Protein AF-0000000071087531 (afdb_homodimer)

Foldseek 3Di:
DPPPVPPVVPPLLPQLVVQFDPDPDDPPPDDPPPPPPPDPPDDPPPPFKDKDWDDLVCLVLVVVQVLVVCVSVVNNVPDPQDSVNCNCQAPNPHHFKIKMFMAGPPDDPVNGTFWMWIWGWDADPVFGIEIETEDTTGHSVCGPVCVRVVRVVVVVVVCVVVPHRYYDYDDDPSSVRVVVVCVSVPDDDCCVPVVDDDDDDDPVVVVVVVPDDDDADPVNDDDDDDDD/DPPPVPPVVPPLLPQLVVQFDPDPDDPPPDDPPVPPPPDPPDDPPPPFKDKDWDDLVCLVLVVVQVLVVCVSVVNNVPDPQDSVNCNCQAPNPHHFKIKMFMAGPPDDPVNGTFWMWIWGWDADPVFGIEIETEDTTGHSVCGPVCVRVVRVVVVVVVCVVVPHRYYDYDDDPSSVRVVVVCVSVPDDDCCVPVVDDDDDDDPVVVVVVVPDDDDADPVNDDDDDDDD

Structure (mmCIF, N/CA/C/O backbone):
data_AF-0000000071087531-model_v1
#
loop_
_entity.id
_entity.type
_entity.pdbx_description
1 polymer 'N-acetyltransferase domain-containing protein'
#
loop_
_atom_site.group_PDB
_atom_site.id
_atom_site.type_symbol
_atom_site.label_atom_id
_atom_site.label_alt_id
_atom_site.label_comp_id
_atom_site.label_asym_id
_atom_site.label_entity_id
_atom_site.label_seq_id
_atom_site.pdbx_PDB_ins_code
_atom_site.Cartn_x
_atom_site.Cartn_y
_atom_site.Cartn_z
_atom_site.occupancy
_atom_site.B_iso_or_equiv
_atom_site.auth_seq_id
_atom_site.auth_comp_id
_atom_site.auth_asym_id
_atom_site.auth_atom_id
_atom_site.pdbx_PDB_model_num
ATOM 1 N N . MET A 1 1 ? -26.609 -23.812 23.766 1 22.94 1 MET A N 1
ATOM 2 C CA . MET A 1 1 ? -26.406 -24.562 22.531 1 22.94 1 MET A CA 1
ATOM 3 C C . MET A 1 1 ? -25.266 -23.953 21.719 1 22.94 1 MET A C 1
ATOM 5 O O . MET A 1 1 ? -25.219 -24.094 20.5 1 22.94 1 MET A O 1
ATOM 9 N N . GLU A 1 2 ? -24.438 -23.047 22.297 1 25.33 2 GLU A N 1
ATOM 10 C CA . GLU A 1 2 ? -23.5 -21.984 21.953 1 25.33 2 GLU A CA 1
ATOM 11 C C . GLU A 1 2 ? -22.156 -22.531 21.531 1 25.33 2 GLU A C 1
ATOM 13 O O . GLU A 1 2 ? -21.234 -21.781 21.203 1 25.33 2 GLU A O 1
ATOM 18 N N . SER A 1 3 ? -21.938 -23.891 21.703 1 29.84 3 SER A N 1
ATOM 19 C CA . SER A 1 3 ? -20.688 -24.641 21.781 1 29.84 3 SER A CA 1
ATOM 20 C C . SER A 1 3 ? -20.141 -24.953 20.391 1 29.84 3 SER A C 1
ATOM 22 O O . SER A 1 3 ? -19.062 -25.516 20.25 1 29.84 3 SER A O 1
ATOM 24 N N . GLY A 1 4 ? -20.984 -24.906 19.375 1 26.73 4 GLY A N 1
ATOM 25 C CA . GLY A 1 4 ? -20.719 -25.516 18.094 1 26.73 4 GLY A CA 1
ATOM 26 C C . GLY A 1 4 ? -19.688 -24.75 17.266 1 26.73 4 GLY A C 1
ATOM 27 O O . GLY A 1 4 ? -19.391 -25.125 16.141 1 26.73 4 GLY A O 1
ATOM 28 N N . LYS A 1 5 ? -19.516 -23.438 17.578 1 31.25 5 LYS A N 1
ATOM 29 C CA . LYS A 1 5 ? -18.766 -22.609 16.641 1 31.25 5 LYS A CA 1
ATOM 30 C C . LYS A 1 5 ? -17.266 -22.906 16.734 1 31.25 5 LYS A C 1
ATOM 32 O O . LYS A 1 5 ? -16.469 -22.344 15.977 1 31.25 5 LYS A O 1
ATOM 37 N N . SER A 1 6 ? -16.828 -23.625 17.797 1 31.83 6 SER A N 1
ATOM 38 C CA . SER A 1 6 ? -15.414 -23.828 18.125 1 31.83 6 SER A CA 1
ATOM 39 C C . SER A 1 6 ? -14.789 -24.891 17.234 1 31.83 6 SER A C 1
ATOM 41 O O . SER A 1 6 ? -13.594 -24.828 16.938 1 31.83 6 SER A O 1
ATOM 43 N N . SER A 1 7 ? -15.547 -25.969 16.828 1 29.88 7 SER A N 1
ATOM 44 C CA . SER A 1 7 ? -14.992 -27.219 16.328 1 29.88 7 SER A CA 1
ATOM 45 C C . SER A 1 7 ? -14.523 -27.094 14.891 1 29.88 7 SER A C 1
ATOM 47 O O . SER A 1 7 ? -13.539 -27.719 14.492 1 29.88 7 SER A O 1
ATOM 49 N N . LYS A 1 8 ? -15.344 -26.438 14.078 1 30.42 8 LYS A N 1
ATOM 50 C CA . LYS A 1 8 ? -15.094 -26.453 12.641 1 30.42 8 LYS A CA 1
ATOM 51 C C . LYS A 1 8 ? -13.812 -25.703 12.297 1 30.42 8 LYS A C 1
ATOM 53 O O . LYS A 1 8 ? -13.375 -25.719 11.141 1 30.42 8 LYS A O 1
ATOM 58 N N . ILE A 1 9 ? -13.344 -24.922 13.242 1 29.36 9 ILE A N 1
ATOM 59 C CA . ILE A 1 9 ? -12.125 -24.141 13.039 1 29.36 9 ILE A CA 1
ATOM 60 C C . ILE A 1 9 ? -10.906 -25.062 13.094 1 29.36 9 ILE A C 1
ATOM 62 O O . ILE A 1 9 ? -9.875 -24.781 12.484 1 29.36 9 ILE A O 1
ATOM 66 N N . ALA A 1 10 ? -10.961 -26.25 13.766 1 30.39 10 ALA A N 1
ATOM 67 C CA . ALA A 1 10 ? -9.844 -27.156 14.023 1 30.39 10 ALA A CA 1
ATOM 68 C C . ALA A 1 10 ? -9.461 -27.922 12.766 1 30.39 10 ALA A C 1
ATOM 70 O O . ALA A 1 10 ? -8.281 -28.141 12.5 1 30.39 10 ALA A O 1
ATOM 71 N N . GLY A 1 11 ? -10.391 -28.5 12.039 1 28.67 11 GLY A N 1
ATOM 72 C CA . GLY A 1 11 ? -10.133 -29.406 10.938 1 28.67 11 GLY A CA 1
ATOM 73 C C . GLY A 1 11 ? -9.414 -28.75 9.773 1 28.67 11 GLY A C 1
ATOM 74 O O . GLY A 1 11 ? -8.562 -29.359 9.133 1 28.67 11 GLY A O 1
ATOM 75 N N . LEU A 1 12 ? -9.883 -27.578 9.359 1 28.62 12 LEU A N 1
ATOM 76 C CA . LEU A 1 12 ? -9.469 -26.922 8.117 1 28.62 12 LEU A CA 1
ATOM 77 C C . LEU A 1 12 ? -8.094 -26.297 8.273 1 28.62 12 LEU A C 1
ATOM 79 O O . LEU A 1 12 ? -7.449 -25.953 7.273 1 28.62 12 LEU A O 1
ATOM 83 N N . ILE A 1 13 ? -7.461 -26.219 9.406 1 31.25 13 ILE A N 1
ATOM 84 C CA . ILE A 1 13 ? -6.113 -25.781 9.742 1 31.25 13 ILE A CA 1
ATOM 85 C C . ILE A 1 13 ? -5.09 -26.75 9.148 1 31.25 13 ILE A C 1
ATOM 87 O O . ILE A 1 13 ? -4.043 -26.312 8.648 1 31.25 13 ILE A O 1
ATOM 91 N N . THR A 1 14 ? -5.406 -28.031 9 1 30.23 14 THR A N 1
ATOM 92 C CA . THR A 1 14 ? -4.453 -29.078 8.633 1 30.23 14 THR A CA 1
ATOM 93 C C . THR A 1 14 ? -4.004 -28.906 7.184 1 30.23 14 THR A C 1
ATOM 95 O O . THR A 1 14 ? -2.826 -29.109 6.867 1 30.23 14 THR A O 1
ATOM 98 N N . THR A 1 15 ? -4.895 -28.531 6.328 1 28.86 15 THR A N 1
ATOM 99 C CA . THR A 1 15 ? -4.594 -28.656 4.906 1 28.86 15 THR A CA 1
ATOM 100 C C . THR A 1 15 ? -3.646 -27.547 4.457 1 28.86 15 THR A C 1
ATOM 102 O O . THR A 1 15 ? -2.729 -27.781 3.67 1 28.86 15 THR A O 1
ATOM 105 N N . VAL A 1 16 ? -3.766 -26.344 4.973 1 30.08 16 VAL A N 1
ATOM 106 C CA . VAL A 1 16 ? -2.891 -25.281 4.492 1 30.08 16 VAL A CA 1
ATOM 107 C C . VAL A 1 16 ? -1.466 -25.516 4.984 1 30.08 16 VAL A C 1
ATOM 109 O O . VAL A 1 16 ? -0.502 -25.078 4.348 1 30.08 16 VAL A O 1
ATOM 112 N N . SER A 1 17 ? -1.263 -26.219 6.043 1 30.77 17 SER A N 1
ATOM 113 C CA . SER A 1 17 ? 0.044 -26.516 6.625 1 30.77 17 SER A CA 1
ATOM 114 C C . SER A 1 17 ? 0.898 -27.344 5.68 1 30.77 17 SER A C 1
ATOM 116 O O . SER A 1 17 ? 2.127 -27.328 5.762 1 30.77 17 SER A O 1
ATOM 118 N N . GLN A 1 18 ? 0.287 -28.266 4.98 1 31.66 18 GLN A N 1
ATOM 119 C CA . GLN A 1 18 ? 1.073 -29.25 4.25 1 31.66 18 GLN A CA 1
ATOM 120 C C . GLN A 1 18 ? 1.729 -28.641 3.02 1 31.66 18 GLN A C 1
ATOM 122 O O . GLN A 1 18 ? 2.49 -29.312 2.314 1 31.66 18 GLN A O 1
ATOM 127 N N . LEU A 1 19 ? 1.339 -27.5 2.74 1 29.11 19 LEU A N 1
ATOM 128 C CA . LEU A 1 19 ? 1.78 -26.906 1.482 1 29.11 19 LEU A CA 1
ATOM 129 C C . LEU A 1 19 ? 3.277 -26.625 1.515 1 29.11 19 LEU A C 1
ATOM 131 O O . LEU A 1 19 ? 3.934 -26.609 0.472 1 29.11 19 LEU A O 1
ATOM 135 N N . VAL A 1 20 ? 3.83 -26.156 2.752 1 28.97 20 VAL A N 1
ATOM 136 C CA . VAL A 1 20 ? 5.141 -25.516 2.686 1 28.97 20 VAL A CA 1
ATOM 137 C C . VAL A 1 20 ? 6.211 -26.578 2.406 1 28.97 20 VAL A C 1
ATOM 139 O O . VAL A 1 20 ? 6.969 -26.453 1.438 1 28.97 20 VAL A O 1
ATOM 142 N N . LEU A 1 21 ? 7.133 -26.75 3.486 1 30.36 21 LEU A N 1
ATOM 143 C CA . LEU A 1 21 ? 8.594 -26.75 3.572 1 30.36 21 LEU A CA 1
ATOM 144 C C . LEU A 1 21 ? 9.148 -28.156 3.391 1 30.36 21 LEU A C 1
ATOM 146 O O . LEU A 1 21 ? 9.656 -28.75 4.34 1 30.36 21 LEU A O 1
ATOM 150 N N . LYS A 1 22 ? 8.398 -28.906 2.713 1 31.02 22 LYS A N 1
ATOM 151 C CA . LYS A 1 22 ? 9.258 -30.062 2.947 1 31.02 22 LYS A CA 1
ATOM 152 C C . LYS A 1 22 ? 10.641 -29.859 2.334 1 31.02 22 LYS A C 1
ATOM 154 O O . LYS A 1 22 ? 11.531 -30.688 2.512 1 31.02 22 LYS A O 1
ATOM 159 N N . ASP A 1 23 ? 10.773 -29.078 1.22 1 28.27 23 ASP A N 1
ATOM 160 C CA . ASP A 1 23 ? 12.086 -29.219 0.595 1 28.27 23 ASP A CA 1
ATOM 161 C C . ASP A 1 23 ? 13.109 -28.297 1.242 1 28.27 23 ASP A C 1
ATOM 163 O O . ASP A 1 23 ? 13.008 -27.078 1.124 1 28.27 23 ASP A O 1
ATOM 167 N N . LYS A 1 24 ? 13.859 -28.672 2.178 1 33.09 24 LYS A N 1
ATOM 168 C CA . LYS A 1 24 ? 15.031 -28.125 2.85 1 33.09 24 LYS A CA 1
ATOM 169 C C . LYS A 1 24 ? 16.141 -27.781 1.847 1 33.09 24 LYS A C 1
ATOM 171 O O . LYS A 1 24 ? 17.328 -27.844 2.18 1 33.09 24 LYS A O 1
ATOM 176 N N . ARG A 1 25 ? 15.844 -27.734 0.595 1 33.47 25 ARG A N 1
ATOM 177 C CA . ARG A 1 25 ? 17.047 -27.516 -0.215 1 33.47 25 ARG A CA 1
ATOM 178 C C . ARG A 1 25 ? 17.531 -26.078 -0.112 1 33.47 25 ARG A C 1
ATOM 180 O O . ARG A 1 25 ? 16.719 -25.141 -0.17 1 33.47 25 ARG A O 1
ATOM 187 N N . ALA A 1 26 ? 18.625 -25.734 0.383 1 32.78 26 ALA A N 1
ATOM 188 C CA . ALA A 1 26 ? 19.438 -24.531 0.595 1 32.78 26 ALA A CA 1
ATOM 189 C C . ALA A 1 26 ? 19.469 -23.672 -0.658 1 32.78 26 ALA A C 1
ATOM 191 O O . ALA A 1 26 ? 19.812 -24.141 -1.744 1 32.78 26 ALA A O 1
ATOM 192 N N . ILE A 1 27 ? 18.547 -22.594 -0.755 1 35.38 27 ILE A N 1
ATOM 193 C CA . ILE A 1 27 ? 18.781 -21.562 -1.747 1 35.38 27 ILE A CA 1
ATOM 194 C C . ILE A 1 27 ? 20.25 -21.188 -1.77 1 35.38 27 ILE A C 1
ATOM 196 O O . ILE A 1 27 ? 20.812 -20.766 -0.753 1 35.38 27 ILE A O 1
ATOM 200 N N . ASP A 1 28 ? 21.016 -21.859 -2.508 1 32.97 28 ASP A N 1
ATOM 201 C CA . ASP A 1 28 ? 22.391 -21.406 -2.703 1 32.97 28 ASP A CA 1
ATOM 202 C C . ASP A 1 28 ? 22.438 -20.031 -3.34 1 32.97 28 ASP A C 1
ATOM 204 O O . ASP A 1 28 ? 22.016 -19.844 -4.484 1 32.97 28 ASP A O 1
ATOM 208 N N . LEU A 1 29 ? 22.312 -19 -2.627 1 37.06 29 LEU A N 1
ATOM 209 C CA . LEU A 1 29 ? 22.531 -17.625 -3.062 1 37.06 29 LEU A CA 1
ATOM 210 C C . LEU A 1 29 ? 23.844 -17.5 -3.836 1 37.06 29 LEU A C 1
ATOM 212 O O . LEU A 1 29 ? 24.891 -17.188 -3.254 1 37.06 29 LEU A O 1
ATOM 216 N N . GLY A 1 30 ? 24.219 -18.5 -4.645 1 33.12 30 GLY A N 1
ATOM 217 C CA . GLY A 1 30 ? 25.5 -18.5 -5.324 1 33.12 30 GLY A CA 1
ATOM 218 C C . GLY A 1 30 ? 25.688 -17.328 -6.258 1 33.12 30 GLY A C 1
ATOM 219 O O . GLY A 1 30 ? 24.766 -16.547 -6.484 1 33.12 30 GLY A O 1
ATOM 220 N N . LYS A 1 31 ? 26.875 -17.391 -7.184 1 35.78 31 LYS A N 1
ATOM 221 C CA . LYS A 1 31 ? 27.609 -16.5 -8.078 1 35.78 31 LYS A CA 1
ATOM 222 C C . LYS A 1 31 ? 26.719 -16.031 -9.227 1 35.78 31 LYS A C 1
ATOM 224 O O . LYS A 1 31 ? 25.766 -16.719 -9.602 1 35.78 31 LYS A O 1
ATOM 229 N N . ASP A 1 32 ? 26.938 -14.766 -9.758 1 36.22 32 ASP A N 1
ATOM 230 C CA . ASP A 1 32 ? 26.422 -13.875 -10.789 1 36.22 32 ASP A CA 1
ATOM 231 C C . ASP A 1 32 ? 26.203 -14.625 -12.102 1 36.22 32 ASP A C 1
ATOM 233 O O . ASP A 1 32 ? 27.156 -14.875 -12.852 1 36.22 32 ASP A O 1
ATOM 237 N N . GLN A 1 33 ? 25.688 -15.75 -12.219 1 33.88 33 GLN A N 1
ATOM 238 C CA . GLN A 1 33 ? 25.594 -16.062 -13.641 1 33.88 33 GLN A CA 1
ATOM 239 C C . GLN A 1 33 ? 24.547 -15.203 -14.328 1 33.88 33 GLN A C 1
ATOM 241 O O . GLN A 1 33 ? 23.391 -15.164 -13.898 1 33.88 33 GLN A O 1
ATOM 246 N N . GLY A 1 34 ? 24.891 -14.148 -15.062 1 33.06 34 GLY A N 1
ATOM 247 C CA . GLY A 1 34 ? 24.094 -13.32 -15.953 1 33.06 34 GLY A CA 1
ATOM 248 C C . GLY A 1 34 ? 23.109 -14.117 -16.797 1 33.06 34 GLY A C 1
ATOM 249 O O . GLY A 1 34 ? 23.5 -14.719 -17.797 1 33.06 34 GLY A O 1
ATOM 250 N N . ASP A 1 35 ? 22.266 -14.828 -16.234 1 31.53 35 ASP A N 1
ATOM 251 C CA . ASP A 1 35 ? 21.312 -15.453 -17.141 1 31.53 35 ASP A CA 1
ATOM 252 C C . ASP A 1 35 ? 20.594 -14.406 -18 1 31.53 35 ASP A C 1
ATOM 254 O O . ASP A 1 35 ? 19.922 -13.523 -17.469 1 31.53 35 ASP A O 1
ATOM 258 N N . LYS A 1 36 ? 21.047 -14.07 -19.172 1 31.95 36 LYS A N 1
ATOM 259 C CA . LYS A 1 36 ? 20.391 -13.312 -20.234 1 31.95 36 LYS A CA 1
ATOM 260 C C . LYS A 1 36 ? 18.922 -13.727 -20.391 1 31.95 36 LYS A C 1
ATOM 262 O O . LYS A 1 36 ? 18.609 -14.914 -20.406 1 31.95 36 LYS A O 1
ATOM 267 N N . ILE A 1 37 ? 18.062 -12.836 -20.078 1 35.12 37 ILE A N 1
ATOM 268 C CA . ILE A 1 37 ? 16.641 -12.93 -20.422 1 35.12 37 ILE A CA 1
ATOM 269 C C . ILE A 1 37 ? 16.484 -13.5 -21.828 1 35.12 37 ILE A C 1
ATOM 271 O O . ILE A 1 37 ? 16.938 -12.898 -22.812 1 35.12 37 ILE A O 1
ATOM 275 N N . GLU A 1 38 ? 16.656 -14.797 -22.047 1 36.66 38 GLU A N 1
ATOM 276 C CA . GLU A 1 38 ? 16.406 -15.406 -23.359 1 36.66 38 GLU A CA 1
ATOM 277 C C . GLU A 1 38 ? 15.094 -14.898 -23.953 1 36.66 38 GLU A C 1
ATOM 279 O O . GLU A 1 38 ? 14.117 -14.688 -23.234 1 36.66 38 GLU A O 1
ATOM 284 N N . ASN A 1 39 ? 15.219 -14.188 -25.047 1 37.03 39 ASN A N 1
ATOM 285 C CA . ASN A 1 39 ? 14.109 -13.852 -25.938 1 37.03 39 ASN A CA 1
ATOM 286 C C . ASN A 1 39 ? 13.125 -15.016 -26.062 1 37.03 39 ASN A C 1
ATOM 288 O O . ASN A 1 39 ? 13.539 -16.172 -26.219 1 37.03 39 ASN A O 1
ATOM 292 N N . CYS A 1 40 ? 11.938 -14.844 -25.469 1 44.47 40 CYS A N 1
ATOM 293 C CA . CYS A 1 40 ? 10.859 -15.82 -25.516 1 44.47 40 CYS A CA 1
ATOM 294 C C . CYS A 1 40 ? 10.789 -16.484 -26.891 1 44.47 40 CYS A C 1
ATOM 296 O O . CYS A 1 40 ? 9.93 -17.328 -27.141 1 44.47 40 CYS A O 1
ATOM 298 N N . SER A 1 41 ? 11.461 -15.859 -27.969 1 37.97 41 SER A N 1
ATOM 299 C CA . SER A 1 41 ? 11.305 -16.469 -29.297 1 37.97 41 SER A CA 1
ATOM 300 C C . SER A 1 41 ? 12.094 -17.766 -29.391 1 37.97 41 SER A C 1
ATOM 302 O O . SER A 1 41 ? 12.055 -18.438 -30.438 1 37.97 41 SER A O 1
ATOM 304 N N . MET A 1 42 ? 13.383 -17.859 -28.938 1 39.44 42 MET A N 1
ATOM 305 C CA . MET A 1 42 ? 14.312 -18.781 -29.578 1 39.44 42 MET A CA 1
ATOM 306 C C . MET A 1 42 ? 13.812 -20.219 -29.469 1 39.44 42 MET A C 1
ATOM 308 O O . MET A 1 42 ? 12.812 -20.484 -28.797 1 39.44 42 MET A O 1
ATOM 312 N N . SER A 1 43 ? 14.898 -21.391 -29.219 1 40.97 43 SER A N 1
ATOM 313 C CA . SER A 1 43 ? 14.852 -22.844 -29.359 1 40.97 43 SER A CA 1
ATOM 314 C C . SER A 1 43 ? 13.758 -23.438 -28.484 1 40.97 43 SER A C 1
ATOM 316 O O . SER A 1 43 ? 13.656 -23.109 -27.297 1 40.97 43 SER A O 1
ATOM 318 N N . LYS A 1 44 ? 12.617 -23.875 -29 1 44 44 LYS A N 1
ATOM 319 C CA . LYS A 1 44 ? 11.383 -24.516 -28.562 1 44 44 LYS A CA 1
ATOM 320 C C . LYS A 1 44 ? 11.664 -25.609 -27.531 1 44 44 LYS A C 1
ATOM 322 O O . LYS A 1 44 ? 11.523 -26.797 -27.812 1 44 44 LYS A O 1
ATOM 327 N N . THR A 1 45 ? 12.727 -25.844 -27 1 49.84 45 THR A N 1
ATOM 328 C CA . THR A 1 45 ? 12.461 -26.828 -25.969 1 49.84 45 THR A CA 1
ATOM 329 C C . THR A 1 45 ? 11.258 -26.422 -25.125 1 49.84 45 THR A C 1
ATOM 331 O O . THR A 1 45 ? 11.141 -25.25 -24.734 1 49.84 45 THR A O 1
ATOM 334 N N . MET A 1 46 ? 10.008 -27.047 -25.281 1 60.91 46 MET A N 1
ATOM 335 C CA . MET A 1 46 ? 8.617 -26.781 -24.922 1 60.91 46 MET A CA 1
ATOM 336 C C . MET A 1 46 ? 8.5 -26.453 -23.438 1 60.91 46 MET A C 1
ATOM 338 O O . MET A 1 46 ? 8.344 -27.359 -22.609 1 60.91 46 MET A O 1
ATOM 342 N N . THR A 1 47 ? 9.055 -25.359 -22.969 1 80.81 47 THR A N 1
ATOM 343 C CA . THR A 1 47 ? 8.875 -24.953 -21.578 1 80.81 47 THR A CA 1
ATOM 344 C C . THR A 1 47 ? 7.398 -25.016 -21.188 1 80.81 47 THR A C 1
ATOM 346 O O . THR A 1 47 ? 6.555 -24.406 -21.844 1 80.81 47 THR A O 1
ATOM 349 N N . ARG A 1 48 ? 7.195 -25.844 -20.297 1 85.75 48 ARG A N 1
ATOM 350 C CA . ARG A 1 48 ? 5.824 -26.094 -19.859 1 85.75 48 ARG A CA 1
ATOM 351 C C . ARG A 1 48 ? 5.25 -24.891 -19.125 1 85.75 48 ARG A C 1
ATOM 353 O O . ARG A 1 48 ? 4.141 -24.438 -19.422 1 85.75 48 ARG A O 1
ATOM 360 N N . TYR A 1 49 ? 5.988 -24.344 -18.219 1 91.19 49 TYR A N 1
ATOM 361 C CA . TYR A 1 49 ? 5.484 -23.266 -17.375 1 91.19 49 TYR A CA 1
ATOM 362 C C . TYR A 1 49 ? 6.066 -21.922 -17.797 1 91.19 49 TYR A C 1
ATOM 364 O O . TYR A 1 49 ? 7.273 -21.812 -18.047 1 91.19 49 TYR A O 1
ATOM 372 N N . VAL A 1 50 ? 5.191 -20.938 -17.891 1 92.44 50 VAL A N 1
ATOM 373 C CA . VAL A 1 50 ? 5.594 -19.594 -18.328 1 92.44 50 VAL A CA 1
ATOM 374 C C . VAL A 1 50 ? 5.066 -18.562 -17.328 1 92.44 50 VAL A C 1
ATOM 376 O O . VAL A 1 50 ? 3.895 -18.594 -16.953 1 92.44 50 VAL A O 1
ATOM 379 N N . ILE A 1 51 ? 5.945 -17.656 -16.906 1 94.62 51 ILE A N 1
ATOM 380 C CA . ILE A 1 51 ? 5.527 -16.469 -16.188 1 94.62 51 ILE A CA 1
ATOM 381 C C . ILE A 1 51 ? 5.496 -15.273 -17.125 1 94.62 51 ILE A C 1
ATOM 383 O O . ILE A 1 51 ? 6.48 -14.992 -17.812 1 94.62 51 ILE A O 1
ATOM 387 N N . ARG A 1 52 ? 4.41 -14.602 -17.172 1 96.12 52 ARG A N 1
ATOM 388 C CA . ARG A 1 52 ? 4.25 -13.445 -18.047 1 96.12 52 ARG A CA 1
ATOM 389 C C . ARG A 1 52 ? 3.363 -12.391 -17.391 1 96.12 52 ARG A C 1
ATOM 391 O O . ARG A 1 52 ? 2.738 -12.648 -16.359 1 96.12 52 ARG A O 1
ATOM 398 N N . ARG A 1 53 ? 3.387 -11.156 -18.031 1 97.38 53 ARG A N 1
ATOM 399 C CA . ARG A 1 53 ? 2.461 -10.125 -17.594 1 97.38 53 ARG A CA 1
ATOM 400 C C . ARG A 1 53 ? 1.013 -10.562 -17.766 1 97.38 53 ARG A C 1
ATOM 402 O O . ARG A 1 53 ? 0.669 -11.18 -18.781 1 97.38 53 ARG A O 1
ATOM 409 N N . GLY A 1 54 ? 0.205 -10.266 -16.797 1 97.44 54 GLY A N 1
ATOM 410 C CA . GLY A 1 54 ? -1.222 -10.508 -16.938 1 97.44 54 GLY A CA 1
ATOM 411 C C . GLY A 1 54 ? -1.852 -9.695 -18.047 1 97.44 54 GLY A C 1
ATOM 412 O O . GLY A 1 54 ? -1.398 -8.586 -18.359 1 97.44 54 GLY A O 1
ATOM 413 N N . GLN A 1 55 ? -2.854 -10.266 -18.625 1 96.69 55 GLN A N 1
ATOM 414 C CA . GLN A 1 55 ? -3.648 -9.602 -19.656 1 96.69 55 GLN A CA 1
ATOM 415 C C . GLN A 1 55 ? -5.129 -9.594 -19.281 1 96.69 55 GLN A C 1
ATOM 417 O O . GLN A 1 55 ? -5.559 -10.336 -18.406 1 96.69 55 GLN A O 1
ATOM 422 N N . ILE A 1 56 ? -5.82 -8.703 -20 1 97.88 56 ILE A N 1
ATOM 423 C CA . ILE A 1 56 ? -7.23 -8.508 -19.688 1 97.88 56 ILE A CA 1
ATOM 424 C C . ILE A 1 56 ? -7.98 -9.828 -19.812 1 97.88 56 ILE A C 1
ATOM 426 O O . ILE A 1 56 ? -8.906 -10.102 -19.047 1 97.88 56 ILE A O 1
ATOM 430 N N . ASP A 1 57 ? -7.602 -10.727 -20.672 1 96.81 57 ASP A N 1
ATOM 431 C CA . ASP A 1 57 ? -8.289 -11.992 -20.906 1 96.81 57 ASP A CA 1
ATOM 432 C C . ASP A 1 57 ? -8.008 -12.984 -19.797 1 96.81 57 ASP A C 1
ATOM 434 O O . ASP A 1 57 ? -8.695 -14 -19.672 1 96.81 57 ASP A O 1
ATOM 438 N N . ASP A 1 58 ? -7.016 -12.711 -18.984 1 97.44 58 ASP A N 1
ATOM 439 C CA . ASP A 1 58 ? -6.68 -13.594 -17.875 1 97.44 58 ASP A CA 1
ATOM 440 C C . ASP A 1 58 ? -7.594 -13.344 -16.672 1 97.44 58 ASP A C 1
ATOM 442 O O . ASP A 1 58 ? -7.609 -14.125 -15.719 1 97.44 58 ASP A O 1
ATOM 446 N N . CYS A 1 59 ? -8.383 -12.273 -16.703 1 97.81 59 CYS A N 1
ATOM 447 C CA . CYS A 1 59 ? -9.102 -11.812 -15.516 1 97.81 59 CYS A CA 1
ATOM 448 C C . CYS A 1 59 ? -10.086 -12.867 -15.023 1 97.81 59 CYS A C 1
ATOM 450 O O . CYS A 1 59 ? -10.289 -13.016 -13.82 1 97.81 59 CYS A O 1
ATOM 452 N N . SER A 1 60 ? -10.688 -13.586 -15.906 1 97.44 60 SER A N 1
ATOM 453 C CA . SER A 1 60 ? -11.617 -14.625 -15.484 1 97.44 60 SER A CA 1
ATOM 454 C C . SER A 1 60 ? -10.914 -15.695 -14.664 1 97.44 60 SER A C 1
ATOM 456 O O . SER A 1 60 ? -11.398 -16.078 -13.594 1 97.44 60 SER A O 1
ATOM 458 N N . GLN A 1 61 ? -9.812 -16.188 -15.125 1 97.44 61 GLN A N 1
ATOM 459 C CA . GLN A 1 61 ? -9.086 -17.234 -14.414 1 97.44 61 GLN A CA 1
ATOM 460 C C . GLN A 1 61 ? -8.453 -16.703 -13.133 1 97.44 61 GLN A C 1
ATOM 462 O O . GLN A 1 61 ? -8.398 -17.391 -12.117 1 97.44 61 GLN A O 1
ATOM 467 N N . ILE A 1 62 ? -7.941 -15.438 -13.172 1 97.25 62 ILE A N 1
ATOM 468 C CA . ILE A 1 62 ? -7.414 -14.812 -11.961 1 97.25 62 ILE A CA 1
ATOM 469 C C . ILE A 1 62 ? -8.508 -14.727 -10.906 1 97.25 62 ILE A C 1
ATOM 471 O O . ILE A 1 62 ? -8.266 -15.016 -9.727 1 97.25 62 ILE A O 1
ATOM 475 N N . SER A 1 63 ? -9.711 -14.359 -11.312 1 96.44 63 SER A N 1
ATOM 476 C CA . SER A 1 63 ? -10.836 -14.25 -10.391 1 96.44 63 SER A CA 1
ATOM 477 C C . SER A 1 63 ? -11.133 -15.594 -9.727 1 96.44 63 SER A C 1
ATOM 479 O O . SER A 1 63 ? -11.422 -15.641 -8.523 1 96.44 63 SER A O 1
ATOM 481 N N . VAL A 1 64 ? -11.07 -16.672 -10.445 1 94.75 64 VAL A N 1
ATOM 482 C CA . VAL A 1 64 ? -11.312 -18 -9.914 1 94.75 64 VAL A CA 1
ATOM 483 C C . VAL A 1 64 ? -10.258 -18.344 -8.859 1 94.75 64 VAL A C 1
ATOM 485 O O . VAL A 1 64 ? -10.586 -18.781 -7.758 1 94.75 64 VAL A O 1
ATOM 488 N N . LEU A 1 65 ? -9.023 -18.094 -9.188 1 95.06 65 LEU A N 1
ATOM 489 C CA . LEU A 1 65 ? -7.926 -18.375 -8.266 1 95.06 65 LEU A CA 1
ATOM 490 C C . LEU A 1 65 ? -8.031 -17.5 -7.02 1 95.06 65 LEU A C 1
ATOM 492 O O . LEU A 1 65 ? -7.715 -17.953 -5.914 1 95.06 65 LEU A O 1
ATOM 496 N N . MET A 1 66 ? -8.422 -16.266 -7.195 1 94.69 66 MET A N 1
ATOM 497 C CA . MET A 1 66 ? -8.594 -15.336 -6.082 1 94.69 66 MET A CA 1
ATOM 498 C C . MET A 1 66 ? -9.641 -15.844 -5.102 1 94.69 66 MET A C 1
ATOM 500 O O . MET A 1 66 ? -9.469 -15.75 -3.887 1 94.69 66 MET A O 1
ATOM 504 N N . ARG A 1 67 ? -10.711 -16.375 -5.598 1 92.5 67 ARG A N 1
ATOM 505 C CA . ARG A 1 67 ? -11.75 -16.953 -4.754 1 92.5 67 ARG A CA 1
ATOM 506 C C . ARG A 1 67 ? -11.25 -18.188 -4.027 1 92.5 67 ARG A C 1
ATOM 508 O O . ARG A 1 67 ? -11.602 -18.422 -2.869 1 92.5 67 ARG A O 1
ATOM 515 N N . GLU A 1 68 ? -10.461 -18.953 -4.699 1 90.94 68 GLU A N 1
ATOM 516 C CA . GLU A 1 68 ? -9.852 -20.109 -4.051 1 90.94 68 GLU A CA 1
ATOM 517 C C . GLU A 1 68 ? -8.945 -19.688 -2.904 1 90.94 68 GLU A C 1
ATOM 519 O O . GLU A 1 68 ? -8.93 -20.328 -1.848 1 90.94 68 GLU A O 1
ATOM 524 N N . LEU A 1 69 ? -8.172 -18.625 -3.174 1 89.38 69 LEU A N 1
ATOM 525 C CA . LEU A 1 69 ? -7.328 -18.078 -2.119 1 89.38 69 LEU A CA 1
ATOM 526 C C . LEU A 1 69 ? -8.164 -17.656 -0.915 1 89.38 69 LEU A C 1
ATOM 528 O O . LEU A 1 69 ? -7.832 -17.984 0.224 1 89.38 69 LEU A O 1
ATOM 532 N N . ALA A 1 70 ? -9.219 -16.953 -1.186 1 87 70 ALA A N 1
ATOM 533 C CA . ALA A 1 70 ? -10.102 -16.5 -0.118 1 87 70 ALA A CA 1
ATOM 534 C C . ALA A 1 70 ? -10.672 -17.672 0.665 1 87 70 ALA A C 1
ATOM 536 O O . ALA A 1 70 ? -10.758 -17.625 1.894 1 87 70 ALA A O 1
ATOM 537 N N . GLU A 1 71 ? -11.078 -18.656 -0.032 1 84.81 71 GLU A N 1
ATOM 538 C CA . GLU A 1 71 ? -11.633 -19.844 0.604 1 84.81 71 GLU A CA 1
ATOM 539 C C . GLU A 1 71 ? -10.594 -20.531 1.479 1 84.81 71 GLU A C 1
ATOM 541 O O . GLU A 1 71 ? -10.914 -21.016 2.566 1 84.81 71 GLU A O 1
ATOM 546 N N . SER A 1 72 ? -9.422 -20.531 0.972 1 80.69 72 SER A N 1
ATOM 547 C CA . SER A 1 72 ? -8.344 -21.172 1.721 1 80.69 72 SER A CA 1
ATOM 548 C C . SER A 1 72 ? -8.062 -20.422 3.023 1 80.69 72 SER A C 1
ATOM 550 O O . SER A 1 72 ? -7.559 -21.016 3.982 1 80.69 72 SER A O 1
ATOM 552 N N . GLU A 1 73 ? -8.359 -19.109 3.068 1 75.44 73 GLU A N 1
ATOM 5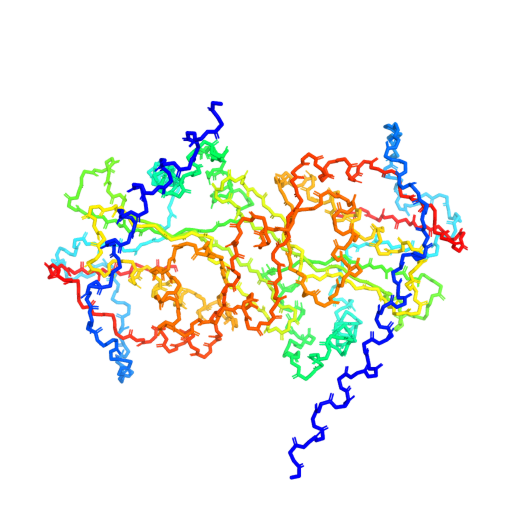53 C CA . GLU A 1 73 ? -8.125 -18.297 4.254 1 75.44 73 GLU A CA 1
ATOM 554 C C . GLU A 1 73 ? -9.414 -18.109 5.055 1 75.44 73 GLU A C 1
ATOM 556 O O . GLU A 1 73 ? -9.469 -17.281 5.965 1 75.44 73 GLU A O 1
ATOM 561 N N . ASP A 1 74 ? -10.414 -18.812 4.738 1 70.62 74 ASP A N 1
ATOM 562 C CA . ASP A 1 74 ? -11.727 -18.797 5.379 1 70.62 74 ASP A CA 1
ATOM 563 C C . ASP A 1 74 ? -12.43 -17.453 5.172 1 70.62 74 ASP A C 1
ATOM 565 O O . ASP A 1 74 ? -13.164 -16.984 6.043 1 70.62 74 ASP A O 1
ATOM 569 N N . TYR A 1 75 ? -12.008 -16.812 4.141 1 68.81 75 TYR A N 1
ATOM 570 C CA . TYR A 1 75 ? -12.602 -15.516 3.83 1 68.81 75 TYR A CA 1
ATOM 571 C C . TYR A 1 75 ? -13.414 -15.586 2.543 1 68.81 75 TYR A C 1
ATOM 573 O O . TYR A 1 75 ? -13.617 -14.562 1.88 1 68.81 75 TYR A O 1
ATOM 581 N N . GLY A 1 76 ? -13.828 -16.766 2.18 1 68 76 GLY A N 1
ATOM 582 C CA . GLY A 1 76 ? -14.469 -16.938 0.883 1 68 76 GLY A CA 1
ATOM 583 C C . GLY A 1 76 ? -15.609 -15.953 0.654 1 68 76 GLY A C 1
ATOM 584 O O . GLY A 1 76 ? -15.688 -15.328 -0.403 1 68 76 GLY A O 1
ATOM 585 N N . ASP A 1 77 ? -16.406 -15.719 1.578 1 71.19 77 ASP A N 1
ATOM 586 C CA . ASP A 1 77 ? -17.594 -14.883 1.444 1 71.19 77 ASP A CA 1
ATOM 587 C C . ASP A 1 77 ? -17.234 -13.398 1.541 1 71.19 77 ASP A C 1
ATOM 589 O O . ASP A 1 77 ? -18.094 -12.531 1.399 1 71.19 77 ASP A O 1
ATOM 593 N N . ARG A 1 78 ? -15.969 -13.172 1.486 1 78 78 ARG A N 1
ATOM 594 C CA . ARG A 1 78 ? -15.578 -11.797 1.747 1 78 78 ARG A CA 1
ATOM 595 C C . ARG A 1 78 ? -15.055 -11.125 0.481 1 78 78 ARG A C 1
ATOM 597 O O . ARG A 1 78 ? -14.82 -9.914 0.463 1 78 78 ARG A O 1
ATOM 604 N N . VAL A 1 79 ? -14.969 -11.898 -0.578 1 88.38 79 VAL A N 1
ATOM 605 C CA . VAL A 1 79 ? -14.453 -11.312 -1.81 1 88.38 79 VAL A CA 1
ATOM 606 C C . VAL A 1 79 ? -15.555 -10.523 -2.51 1 88.38 79 VAL A C 1
ATOM 608 O O . VAL A 1 79 ? -16.531 -11.109 -2.986 1 88.38 79 VAL A O 1
ATOM 611 N N . GLU A 1 80 ? -15.391 -9.297 -2.568 1 92.62 80 GLU A N 1
ATOM 612 C CA . GLU A 1 80 ? -16.375 -8.414 -3.191 1 92.62 80 GLU A CA 1
ATOM 613 C C . GLU A 1 80 ? -15.938 -8.023 -4.605 1 92.62 80 GLU A C 1
ATOM 615 O O . GLU A 1 80 ? -16.766 -7.594 -5.414 1 92.62 80 GLU A O 1
ATOM 620 N N . VAL A 1 81 ? -14.727 -8.203 -4.934 1 95.56 81 VAL A N 1
ATOM 621 C CA . VAL A 1 81 ? -14.172 -7.801 -6.223 1 95.56 81 VAL A CA 1
ATOM 622 C C . VAL A 1 81 ? -14.719 -8.711 -7.32 1 95.56 81 VAL A C 1
ATOM 624 O O . VAL A 1 81 ? -14.641 -9.938 -7.215 1 95.56 81 VAL A O 1
ATOM 627 N N . SER A 1 82 ? -15.305 -8.102 -8.367 1 96 82 SER A N 1
ATOM 628 C CA . SER A 1 82 ? -15.805 -8.844 -9.516 1 96 82 SER A CA 1
ATOM 629 C C . SER A 1 82 ? -14.758 -8.922 -10.625 1 96 82 SER A C 1
ATOM 631 O O . SER A 1 82 ? -13.75 -8.227 -10.578 1 96 82 SER A O 1
ATOM 633 N N . GLU A 1 83 ? -15.078 -9.828 -11.539 1 96.94 83 GLU A N 1
ATOM 634 C CA . GLU A 1 83 ? -14.242 -9.883 -12.734 1 96.94 83 GLU A CA 1
ATOM 635 C C . GLU A 1 83 ? -14.18 -8.531 -13.438 1 96.94 83 GLU A C 1
ATOM 637 O O . GLU A 1 83 ? -13.125 -8.125 -13.93 1 96.94 83 GLU A O 1
ATOM 642 N N . ASP A 1 84 ? -15.328 -7.84 -13.484 1 97.44 84 ASP A N 1
ATOM 643 C CA . ASP A 1 84 ? -15.383 -6.52 -14.109 1 97.44 84 ASP A CA 1
ATOM 644 C C . ASP A 1 84 ? -14.508 -5.52 -13.359 1 97.44 84 ASP A C 1
ATOM 646 O O . ASP A 1 84 ? -13.891 -4.641 -13.969 1 97.44 84 ASP A O 1
ATOM 650 N N . ASP A 1 85 ? -14.477 -5.605 -12.094 1 97.44 85 ASP A N 1
ATOM 651 C CA . ASP A 1 85 ? -13.594 -4.762 -11.305 1 97.44 85 ASP A CA 1
ATOM 652 C C . ASP A 1 85 ? -12.125 -5.023 -11.648 1 97.44 85 ASP A C 1
ATOM 654 O O . ASP A 1 85 ? -11.336 -4.086 -11.773 1 97.44 85 ASP A O 1
ATOM 658 N N . LEU A 1 86 ? -11.797 -6.32 -11.773 1 98.12 86 LEU A N 1
ATOM 659 C CA . LEU A 1 86 ? -10.43 -6.684 -12.141 1 98.12 86 LEU A CA 1
ATOM 660 C C . LEU A 1 86 ? -10.062 -6.09 -13.492 1 98.12 86 LEU A C 1
ATOM 662 O O . LEU A 1 86 ? -8.969 -5.535 -13.656 1 98.12 86 LEU A O 1
ATOM 666 N N . ARG A 1 87 ? -10.938 -6.199 -14.422 1 98.44 87 ARG A N 1
ATOM 667 C CA . ARG A 1 87 ? -10.711 -5.656 -15.758 1 98.44 87 ARG A CA 1
ATOM 668 C C . ARG A 1 87 ? -10.523 -4.145 -15.703 1 98.44 87 ARG A C 1
ATOM 670 O O . ARG A 1 87 ? -9.578 -3.611 -16.297 1 98.44 87 ARG A O 1
ATOM 677 N N . ARG A 1 88 ? -11.344 -3.488 -15.008 1 98 88 ARG A N 1
ATOM 678 C CA . ARG A 1 88 ? -11.32 -2.033 -14.898 1 98 88 ARG A CA 1
ATOM 679 C C . ARG A 1 88 ? -10.055 -1.561 -14.18 1 98 88 ARG A C 1
ATOM 681 O O . ARG A 1 88 ? -9.367 -0.66 -14.664 1 98 88 ARG A O 1
ATOM 688 N N . ASP A 1 89 ? -9.758 -2.209 -13.117 1 98.25 89 ASP A N 1
ATOM 689 C CA . ASP A 1 89 ? -8.742 -1.684 -12.211 1 98.25 89 ASP A CA 1
ATOM 690 C C . ASP A 1 89 ? -7.355 -2.213 -12.57 1 98.25 89 ASP A C 1
ATOM 692 O O . ASP A 1 89 ? -6.344 -1.694 -12.094 1 98.25 89 ASP A O 1
ATOM 696 N N . GLY A 1 90 ? -7.332 -3.213 -13.352 1 98.31 90 GLY A N 1
ATOM 697 C CA . GLY A 1 90 ? -6.051 -3.762 -13.766 1 98.31 90 GLY A CA 1
ATOM 698 C C . GLY A 1 90 ? -5.691 -3.416 -15.195 1 98.31 90 GLY A C 1
ATOM 699 O O . GLY A 1 90 ? -4.512 -3.367 -15.555 1 98.31 90 GLY A O 1
ATOM 700 N N . PHE A 1 91 ? -6.715 -3.117 -16.016 1 97.94 91 PHE A N 1
ATOM 701 C CA . PHE A 1 91 ? -6.422 -3.033 -17.453 1 97.94 91 PHE A CA 1
ATOM 702 C C . PHE A 1 91 ? -7.207 -1.897 -18.094 1 97.94 91 PHE A C 1
ATOM 704 O O . PHE A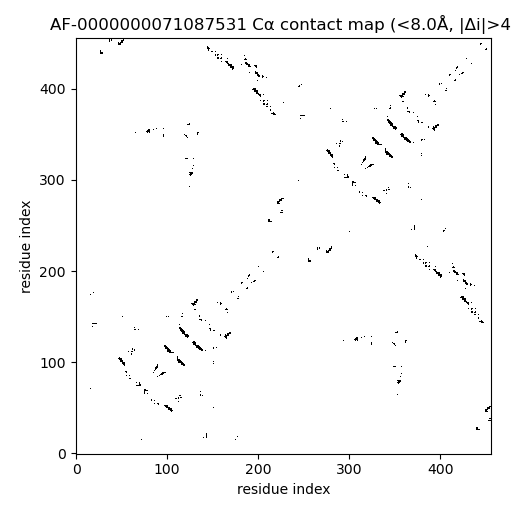 1 91 ? -7.176 -1.73 -19.312 1 97.94 91 PHE A O 1
ATOM 711 N N . GLY A 1 92 ? -7.926 -1.15 -17.328 1 97.06 92 GLY A N 1
ATOM 712 C CA . GLY A 1 92 ? -8.656 -0.005 -17.844 1 97.06 92 GLY A CA 1
ATOM 713 C C . GLY A 1 92 ? -7.801 1.24 -17.984 1 97.06 92 GLY A C 1
ATOM 714 O O . GLY A 1 92 ? -6.574 1.149 -18.062 1 97.06 92 GLY A O 1
ATOM 715 N N . ASP A 1 93 ? -8.391 2.418 -18.016 1 95.06 93 ASP A N 1
ATOM 716 C CA . ASP A 1 93 ? -7.73 3.688 -18.297 1 95.06 93 ASP A CA 1
ATOM 717 C C . ASP A 1 93 ? -6.859 4.129 -17.125 1 95.06 93 ASP A C 1
ATOM 719 O O . ASP A 1 93 ? -5.855 4.816 -17.312 1 95.06 93 ASP A O 1
ATOM 723 N N . ASN A 1 94 ? -7.281 3.816 -15.953 1 94.94 94 ASN A N 1
ATOM 724 C CA . ASN A 1 94 ? -6.566 4.191 -14.742 1 94.94 94 ASN A CA 1
ATOM 725 C C . ASN A 1 94 ? -6.309 2.982 -13.844 1 94.94 94 ASN A C 1
ATOM 727 O O . ASN A 1 94 ? -6.879 2.875 -12.758 1 94.94 94 ASN A O 1
ATOM 731 N N . PRO A 1 95 ? -5.469 2.09 -14.328 1 97.56 95 PRO A N 1
ATOM 732 C CA . PRO A 1 95 ? -5.219 0.886 -13.531 1 97.56 95 PRO A CA 1
ATOM 733 C C . PRO A 1 95 ? -4.566 1.192 -12.188 1 97.56 95 PRO A C 1
ATOM 735 O O . PRO A 1 95 ? -3.748 2.107 -12.086 1 97.56 95 PRO A O 1
ATOM 738 N N . VAL A 1 96 ? -4.906 0.395 -11.18 1 98.25 96 VAL A N 1
ATOM 739 C CA . VAL A 1 96 ? -4.379 0.645 -9.844 1 98.25 96 VAL A CA 1
ATOM 740 C C . VAL A 1 96 ? -3.592 -0.572 -9.359 1 98.25 96 VAL A C 1
ATOM 742 O O . VAL A 1 96 ? -3.062 -0.576 -8.25 1 98.25 96 VAL A O 1
ATOM 745 N N . PHE A 1 97 ? -3.58 -1.607 -10.172 1 98.31 97 PHE A N 1
ATOM 746 C CA . PHE A 1 97 ? -2.715 -2.75 -9.906 1 98.31 97 PHE A CA 1
ATOM 747 C C . PHE A 1 97 ? -2.193 -3.35 -11.203 1 98.31 97 PHE A C 1
ATOM 749 O O . PHE A 1 97 ? -2.676 -3.014 -12.289 1 98.31 97 PHE A O 1
ATOM 756 N N . GLU A 1 98 ? -1.165 -4.148 -11.047 1 98.19 98 GLU A N 1
ATOM 757 C CA . GLU A 1 98 ? -0.633 -5.004 -12.102 1 98.19 98 GLU A CA 1
ATOM 758 C C . GLU A 1 98 ? -0.592 -6.465 -11.664 1 98.19 98 GLU A C 1
ATOM 760 O O . GLU A 1 98 ? -0.726 -6.766 -10.477 1 98.19 98 GLU A O 1
ATOM 765 N N . SER A 1 99 ? -0.468 -7.316 -12.664 1 98.19 99 SER A N 1
ATOM 766 C CA . SER A 1 99 ? -0.388 -8.734 -12.336 1 98.19 99 SER A CA 1
ATOM 767 C C . SER A 1 99 ? 0.595 -9.461 -13.242 1 98.19 99 SER A C 1
ATOM 769 O O . SER A 1 99 ? 0.835 -9.031 -14.375 1 98.19 99 SER A O 1
ATOM 771 N N . ILE A 1 100 ? 1.231 -10.461 -12.703 1 97.94 100 ILE A N 1
ATOM 772 C CA . ILE A 1 100 ? 1.881 -11.508 -13.492 1 97.94 100 ILE A CA 1
ATOM 773 C C . ILE A 1 100 ? 1.176 -12.844 -13.258 1 97.94 100 ILE A C 1
ATOM 775 O O . ILE A 1 100 ? 0.569 -13.055 -12.203 1 97.94 100 ILE A O 1
ATOM 779 N N . VAL A 1 101 ? 1.239 -13.672 -14.266 1 97.69 101 VAL A N 1
ATOM 780 C CA . VAL A 1 101 ? 0.558 -14.961 -14.164 1 97.69 101 VAL A CA 1
ATOM 781 C C . VAL A 1 101 ? 1.529 -16.094 -14.508 1 97.69 101 VAL A C 1
ATOM 783 O O . VAL A 1 101 ? 2.5 -15.875 -15.242 1 97.69 101 VAL A O 1
ATOM 786 N N . LEU A 1 102 ? 1.309 -17.172 -13.875 1 96 102 LEU A N 1
ATOM 787 C CA . LEU A 1 102 ? 1.963 -18.438 -14.188 1 96 102 LEU A CA 1
ATOM 788 C C . LEU A 1 102 ? 1.062 -19.312 -15.047 1 96 102 LEU A C 1
ATOM 790 O O . LEU A 1 102 ? 0.004 -19.75 -14.594 1 96 102 LEU A O 1
ATOM 794 N N . GLU A 1 103 ? 1.548 -19.594 -16.219 1 94.69 103 GLU A N 1
ATOM 795 C CA . GLU A 1 103 ? 0.759 -20.328 -17.203 1 94.69 103 GLU A CA 1
ATOM 796 C C . GLU A 1 103 ? 1.349 -21.719 -17.453 1 94.69 103 GLU A C 1
ATOM 798 O O . GLU A 1 103 ? 2.566 -21.875 -17.578 1 94.69 103 GLU A O 1
ATOM 803 N N . ASP A 1 104 ? 0.497 -22.703 -17.422 1 93 104 ASP A N 1
ATOM 804 C CA . ASP A 1 104 ? 0.84 -24.031 -17.891 1 93 104 ASP A CA 1
ATOM 805 C C . ASP A 1 104 ? 0.458 -24.219 -19.359 1 93 104 ASP A C 1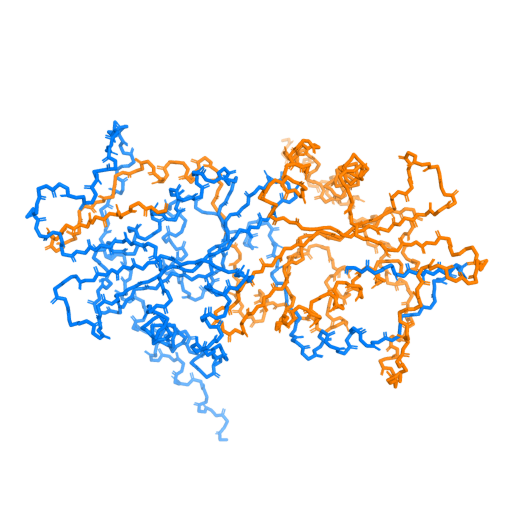
ATOM 807 O O . ASP A 1 104 ? -0.722 -24.359 -19.688 1 93 104 ASP A O 1
ATOM 811 N N . ARG A 1 105 ? 1.436 -24.328 -20.172 1 89.62 105 ARG A N 1
ATOM 812 C CA . ARG A 1 105 ? 1.196 -24.391 -21.609 1 89.62 105 ARG A CA 1
ATOM 813 C C . ARG A 1 105 ? 0.636 -25.75 -22.031 1 89.62 105 ARG A C 1
ATOM 815 O O . ARG A 1 105 ? 0.129 -25.906 -23.141 1 89.62 105 ARG A O 1
ATOM 822 N N . GLU A 1 106 ? 0.692 -26.672 -21.156 1 88.5 106 GLU A N 1
ATOM 823 C CA . GLU A 1 106 ? 0.184 -28 -21.469 1 88.5 106 GLU A CA 1
ATOM 824 C C . GLU A 1 106 ? -1.229 -28.188 -20.922 1 88.5 106 GLU A C 1
ATOM 826 O O . GLU A 1 106 ? -1.866 -29.219 -21.172 1 88.5 106 GLU A O 1
ATOM 831 N N . ALA A 1 107 ? -1.693 -27.219 -20.188 1 88.38 107 ALA A N 1
ATOM 832 C CA . ALA A 1 107 ? -3.049 -27.297 -19.641 1 88.38 107 ALA A CA 1
ATOM 833 C C . ALA A 1 107 ? -4.07 -26.766 -20.656 1 88.38 107 ALA A C 1
ATOM 835 O O . ALA A 1 107 ? -3.701 -26.156 -21.656 1 88.38 107 ALA A O 1
ATOM 836 N N . ASP A 1 108 ? -5.375 -27.109 -20.359 1 88.38 108 ASP A N 1
ATOM 837 C CA . ASP A 1 108 ? -6.461 -26.547 -21.156 1 88.38 108 ASP A CA 1
ATOM 838 C C . ASP A 1 108 ? -6.473 -25.016 -21.047 1 88.38 108 ASP A C 1
ATOM 840 O O . ASP A 1 108 ? -6.219 -24.453 -19.984 1 88.38 108 ASP A O 1
ATOM 844 N N . GLU A 1 109 ? -6.883 -24.422 -22.141 1 83.81 109 GLU A N 1
ATOM 845 C CA . GLU A 1 109 ? -6.848 -22.953 -22.219 1 83.81 109 GLU A CA 1
ATOM 846 C C . GLU A 1 109 ? -7.699 -22.328 -21.125 1 83.81 109 GLU A C 1
ATOM 848 O O . GLU A 1 109 ? -7.332 -21.281 -20.578 1 83.81 109 GLU A O 1
ATOM 853 N N . GLU A 1 110 ? -8.789 -23.016 -20.828 1 83.38 110 GLU A N 1
ATOM 854 C CA . GLU A 1 110 ? -9.734 -22.453 -19.859 1 83.38 110 GLU A CA 1
ATOM 855 C C . GLU A 1 110 ? -9.188 -22.562 -18.438 1 83.38 110 GLU A C 1
ATOM 857 O O . GLU A 1 110 ? -9.734 -21.938 -17.516 1 83.38 110 GLU A O 1
ATOM 862 N N . SER A 1 111 ? -8.078 -23.297 -18.281 1 84.88 111 SER A N 1
ATOM 863 C CA . SER A 1 111 ? -7.5 -23.5 -16.953 1 84.88 111 SER A CA 1
ATOM 864 C C . SER A 1 111 ? -5.977 -23.438 -17 1 84.88 111 SER A C 1
ATOM 866 O O . SER A 1 111 ? -5.297 -24.141 -16.266 1 84.88 111 SER A O 1
ATOM 868 N N . SER A 1 112 ? -5.531 -22.609 -17.812 1 91.25 112 SER A N 1
ATOM 869 C CA . SER A 1 112 ? -4.094 -22.609 -18.062 1 91.25 112 SER A CA 1
ATOM 870 C C . SER A 1 112 ? -3.348 -21.766 -17.031 1 91.25 112 SER A C 1
ATOM 872 O O . SER A 1 112 ? -2.141 -21.922 -16.844 1 91.25 112 SER A O 1
ATOM 874 N N . ILE A 1 113 ? -4.051 -20.844 -16.375 1 96.25 113 ILE A N 1
ATOM 875 C CA . ILE A 1 113 ? -3.385 -20.031 -15.383 1 96.25 113 ILE A CA 1
ATOM 876 C C . ILE A 1 113 ? -3.387 -20.75 -14.031 1 96.25 113 ILE A C 1
ATOM 878 O O . ILE A 1 113 ? -4.441 -20.922 -13.422 1 96.25 113 ILE A O 1
ATOM 882 N N . LEU A 1 114 ? -2.162 -21.062 -13.531 1 95 114 LEU A N 1
ATOM 883 C CA . LEU A 1 114 ? -1.995 -21.875 -12.328 1 95 114 LEU A CA 1
ATOM 884 C C . LEU A 1 114 ? -1.708 -20.984 -11.117 1 95 114 LEU A C 1
ATOM 886 O O . LEU A 1 114 ? -1.761 -21.453 -9.977 1 95 114 LEU A O 1
ATOM 890 N N . GLY A 1 115 ? -1.347 -19.812 -11.375 1 96.94 115 GLY A N 1
ATOM 891 C CA . GLY A 1 115 ? -0.972 -18.891 -10.305 1 96.94 115 GLY A CA 1
ATOM 892 C C . GLY A 1 115 ? -0.855 -17.453 -10.773 1 96.94 115 GLY A C 1
ATOM 893 O O . GLY A 1 115 ? -0.889 -17.188 -11.977 1 96.94 115 GLY A O 1
ATOM 894 N N . TYR A 1 116 ? -0.77 -16.609 -9.75 1 97.75 116 TYR A N 1
ATOM 895 C CA . TYR A 1 116 ? -0.65 -15.188 -10.07 1 97.75 116 TYR A CA 1
ATOM 896 C C . TYR A 1 116 ? -0.038 -14.414 -8.906 1 97.75 116 TYR A C 1
ATOM 898 O O . TYR A 1 116 ? 0.03 -14.922 -7.781 1 97.75 116 TYR A O 1
ATOM 906 N N . ALA A 1 117 ? 0.481 -13.305 -9.234 1 97.75 117 ALA A N 1
ATOM 907 C CA . ALA A 1 117 ? 0.828 -12.273 -8.258 1 97.75 117 ALA A CA 1
ATOM 908 C C . ALA A 1 117 ? 0.223 -10.93 -8.648 1 97.75 117 ALA A C 1
ATOM 910 O O . ALA A 1 117 ? 0.26 -10.539 -9.812 1 97.75 117 ALA A O 1
ATOM 911 N N . LEU A 1 118 ? -0.419 -10.312 -7.699 1 98.31 118 LEU A N 1
ATOM 912 C CA . LEU A 1 118 ? -0.961 -8.961 -7.844 1 98.31 118 LEU A CA 1
ATOM 913 C C . LEU A 1 118 ? -0.149 -7.961 -7.035 1 98.31 118 LEU A C 1
ATOM 915 O O . LEU A 1 118 ? 0.159 -8.203 -5.867 1 98.31 118 LEU A O 1
ATOM 919 N N . PHE A 1 119 ? 0.213 -6.832 -7.691 1 98.5 119 PHE A N 1
ATOM 920 C CA . PHE A 1 119 ? 1.049 -5.855 -7 1 98.5 119 PHE A CA 1
ATOM 921 C C . PHE A 1 119 ? 0.766 -4.445 -7.512 1 98.5 119 PHE A C 1
ATOM 923 O O . PHE A 1 119 ? 0.107 -4.27 -8.539 1 98.5 119 PHE A O 1
ATOM 930 N N . PHE A 1 120 ? 1.168 -3.457 -6.812 1 98.62 120 PHE A N 1
ATOM 931 C CA . PHE A 1 120 ? 1.073 -2.064 -7.234 1 98.62 120 PHE A CA 1
ATOM 932 C C . PHE A 1 120 ? 2.215 -1.243 -6.645 1 98.62 120 PHE A C 1
ATOM 934 O O . PHE A 1 120 ? 2.861 -1.669 -5.684 1 98.62 120 PHE A O 1
ATOM 941 N N . MET A 1 121 ? 2.484 -0.146 -7.258 1 98.19 121 MET A N 1
ATOM 942 C CA . MET A 1 121 ? 3.561 0.737 -6.816 1 98.19 121 MET A CA 1
ATOM 943 C C . MET A 1 121 ? 3.094 1.635 -5.676 1 98.19 121 MET A C 1
ATOM 945 O O . MET A 1 121 ? 1.929 2.033 -5.629 1 98.19 121 MET A O 1
ATOM 949 N N . GLY A 1 122 ? 3.973 1.894 -4.824 1 98 122 GLY A N 1
ATOM 950 C CA . GLY A 1 122 ? 3.74 2.812 -3.721 1 98 122 GLY A CA 1
ATOM 951 C C . GLY A 1 122 ? 4.984 3.582 -3.314 1 98 122 GLY A C 1
ATOM 952 O O . GLY A 1 122 ? 5.945 3.664 -4.078 1 98 122 GLY A O 1
ATOM 953 N N . PHE A 1 123 ? 4.902 4.145 -2.139 1 98 123 PHE A N 1
ATOM 954 C CA . PHE A 1 123 ? 5.973 5.027 -1.688 1 98 123 PHE A CA 1
ATOM 955 C C . PHE A 1 123 ? 6.129 4.961 -0.173 1 98 123 PHE A C 1
ATOM 957 O O . PHE A 1 123 ? 5.137 4.938 0.558 1 98 123 PHE A O 1
ATOM 964 N N . CYS A 1 124 ? 7.324 4.816 0.191 1 94.94 124 CYS A N 1
ATOM 965 C CA . CYS A 1 124 ? 7.723 4.969 1.586 1 94.94 124 CYS A CA 1
ATOM 966 C C . CYS A 1 124 ? 8.445 6.293 1.804 1 94.94 124 CYS A C 1
ATOM 968 O O . CYS A 1 124 ? 9.5 6.535 1.207 1 94.94 124 CYS A O 1
ATOM 970 N N . SER A 1 125 ? 7.91 7.082 2.68 1 93.69 125 SER A N 1
ATOM 971 C CA . SER A 1 125 ? 8.453 8.422 2.896 1 93.69 125 SER A CA 1
ATOM 972 C C . SER A 1 125 ? 9.867 8.352 3.473 1 93.69 125 SER A C 1
ATOM 974 O O . SER A 1 125 ? 10.602 9.344 3.443 1 93.69 125 SER A O 1
ATOM 976 N N . TRP A 1 126 ? 10.273 7.215 3.967 1 91.25 126 TRP A N 1
ATOM 977 C CA . TRP A 1 126 ? 11.609 7.066 4.547 1 91.25 126 TRP A CA 1
ATOM 978 C C . TRP A 1 126 ? 12.578 6.469 3.537 1 91.25 126 TRP A C 1
ATOM 980 O O . TRP A 1 126 ? 13.766 6.797 3.541 1 91.25 126 TRP A O 1
ATOM 990 N N . LYS A 1 127 ? 12.07 5.641 2.635 1 93.44 127 LYS A N 1
ATOM 991 C CA . LYS A 1 127 ? 12.977 4.848 1.806 1 93.44 127 LYS A CA 1
ATOM 992 C C . LYS A 1 127 ? 12.812 5.195 0.328 1 93.44 127 LYS A C 1
ATOM 994 O O . LYS A 1 127 ? 13.781 5.133 -0.439 1 93.44 127 LYS A O 1
ATOM 999 N N . GLY A 1 128 ? 11.57 5.508 -0.035 1 96.38 128 GLY A N 1
ATOM 1000 C CA . GLY A 1 128 ? 11.328 5.809 -1.438 1 96.38 128 GLY A CA 1
ATOM 1001 C C . GLY A 1 128 ? 10.328 4.871 -2.088 1 96.38 128 GLY A C 1
ATOM 1002 O O . GLY A 1 128 ? 9.391 4.41 -1.438 1 96.38 128 GLY A O 1
ATOM 1003 N N . ARG A 1 129 ? 10.531 4.625 -3.385 1 97.69 129 ARG A N 1
ATOM 1004 C CA . ARG A 1 129 ? 9.617 3.809 -4.172 1 97.69 129 ARG A CA 1
ATOM 1005 C C . ARG A 1 129 ? 9.492 2.404 -3.586 1 97.69 129 ARG A C 1
ATOM 1007 O O . ARG A 1 129 ? 10.492 1.799 -3.199 1 97.69 129 ARG A O 1
ATOM 1014 N N . LEU A 1 130 ? 8.281 1.985 -3.584 1 97.12 130 LEU A N 1
ATOM 1015 C CA . LEU A 1 130 ? 8.039 0.641 -3.076 1 97.12 130 LEU A CA 1
ATOM 1016 C C . LEU A 1 130 ? 7.121 -0.136 -4.016 1 97.12 130 LEU A C 1
ATOM 1018 O O . LEU A 1 130 ? 6.32 0.458 -4.738 1 97.12 130 LEU A O 1
ATOM 1022 N N . LEU A 1 131 ? 7.352 -1.444 -4.055 1 98.44 131 LEU A N 1
ATOM 1023 C CA . LEU A 1 131 ? 6.379 -2.357 -4.648 1 98.44 131 LEU A CA 1
ATOM 1024 C C . LEU A 1 131 ? 5.566 -3.062 -3.566 1 98.44 131 LEU A C 1
ATOM 1026 O O . LEU A 1 131 ? 6.133 -3.672 -2.656 1 98.44 131 LEU A O 1
ATOM 1030 N N . TYR A 1 132 ? 4.289 -2.869 -3.631 1 98.62 132 TYR A N 1
ATOM 1031 C CA . TYR A 1 132 ? 3.412 -3.547 -2.68 1 98.62 132 TYR A CA 1
ATOM 1032 C C . TYR A 1 132 ? 2.848 -4.828 -3.277 1 98.62 132 TYR A C 1
ATOM 1034 O O . TYR A 1 132 ? 2.127 -4.793 -4.277 1 98.62 132 TYR A O 1
ATOM 1042 N N . LEU A 1 133 ? 3.178 -5.93 -2.672 1 98.25 133 LEU A N 1
ATOM 1043 C CA . LEU A 1 133 ? 2.682 -7.23 -3.107 1 98.25 133 LEU A CA 1
ATOM 1044 C C . LEU A 1 133 ? 1.363 -7.566 -2.418 1 98.25 133 LEU A C 1
ATOM 1046 O O . LEU A 1 133 ? 1.345 -7.895 -1.229 1 98.25 133 LEU A O 1
ATOM 1050 N N . GLU A 1 134 ? 0.302 -7.543 -3.135 1 97.5 134 GLU A N 1
ATOM 1051 C CA . GLU A 1 134 ? -1.041 -7.75 -2.602 1 97.5 134 GLU A CA 1
ATOM 1052 C C . GLU A 1 134 ? -1.353 -9.234 -2.455 1 97.5 134 GLU A C 1
ATOM 1054 O O . GLU A 1 134 ? -1.897 -9.664 -1.436 1 97.5 134 GLU A O 1
ATOM 1059 N N . ASP A 1 135 ? -1.015 -9.961 -3.535 1 95.56 135 ASP A N 1
ATOM 1060 C CA . ASP A 1 135 ? -1.329 -11.383 -3.531 1 95.56 135 ASP A CA 1
ATOM 1061 C C . ASP A 1 135 ? -0.261 -12.188 -4.273 1 95.56 135 ASP A C 1
ATOM 1063 O O . ASP A 1 135 ? 0.305 -11.711 -5.258 1 95.56 135 ASP A O 1
ATOM 1067 N N . VAL A 1 136 ? -0.064 -13.336 -3.744 1 95 136 VAL A N 1
ATOM 1068 C CA . VAL A 1 136 ? 0.606 -14.414 -4.461 1 95 136 VAL A CA 1
ATOM 1069 C C . VAL A 1 136 ? -0.122 -15.734 -4.215 1 95 136 VAL A C 1
ATOM 1071 O O . VAL A 1 136 ? -0.365 -16.109 -3.062 1 95 136 VAL A O 1
ATOM 1074 N N . TYR A 1 137 ? -0.498 -16.359 -5.34 1 95.12 137 TYR A N 1
ATOM 1075 C CA . TYR A 1 137 ? -1.264 -17.594 -5.191 1 95.12 137 TYR A CA 1
ATOM 1076 C C . TYR A 1 137 ? -0.869 -18.609 -6.254 1 95.12 137 TYR A C 1
ATOM 1078 O O . TYR A 1 137 ? -0.668 -18.25 -7.418 1 95.12 137 TYR A O 1
ATOM 1086 N N . ILE A 1 138 ? -0.686 -19.781 -5.805 1 93.56 138 ILE A N 1
ATOM 1087 C CA . ILE A 1 138 ? -0.49 -20.953 -6.656 1 93.56 138 ILE A CA 1
ATOM 1088 C C . ILE A 1 138 ? -1.605 -21.969 -6.41 1 93.56 138 ILE A C 1
ATOM 1090 O O . ILE A 1 138 ? -1.929 -22.281 -5.262 1 93.56 138 ILE A O 1
ATOM 1094 N N . ASP A 1 139 ? -2.137 -22.422 -7.523 1 93.19 139 ASP A N 1
ATOM 1095 C CA . ASP A 1 139 ? -3.111 -23.5 -7.406 1 93.19 139 ASP A CA 1
ATOM 1096 C C . ASP A 1 139 ? -2.607 -24.594 -6.473 1 93.19 139 ASP A C 1
ATOM 1098 O O . ASP A 1 139 ? -1.437 -24.984 -6.535 1 93.19 139 ASP A O 1
ATOM 1102 N N . SER A 1 140 ? -3.496 -25.125 -5.668 1 88.88 140 SER A N 1
ATOM 1103 C CA . SER A 1 140 ? -3.133 -26.062 -4.602 1 88.88 140 SER A CA 1
ATOM 1104 C C . SER A 1 140 ? -2.492 -27.312 -5.164 1 88.88 140 SER A C 1
ATOM 1106 O O . SER A 1 140 ? -1.604 -27.906 -4.539 1 88.88 140 SER A O 1
ATOM 1108 N N . GLU A 1 141 ? -2.867 -27.766 -6.316 1 87.12 141 GLU A N 1
ATOM 1109 C CA . GLU A 1 141 ? -2.365 -29 -6.922 1 87.12 141 GLU A CA 1
ATOM 1110 C C . GLU A 1 141 ? -0.916 -28.844 -7.375 1 87.12 141 GLU A C 1
ATOM 1112 O O . GLU A 1 141 ? -0.23 -29.828 -7.637 1 87.12 141 GLU A O 1
ATOM 1117 N N . TYR A 1 142 ? -0.436 -27.625 -7.391 1 87.81 142 TYR A N 1
ATOM 1118 C CA . TYR A 1 142 ? 0.884 -27.375 -7.961 1 87.81 142 TYR A CA 1
ATOM 1119 C C . TYR A 1 142 ? 1.828 -26.797 -6.918 1 87.81 142 TYR A C 1
ATOM 1121 O O . TYR A 1 142 ? 2.916 -26.328 -7.25 1 87.81 142 TYR A O 1
ATOM 1129 N N . ARG A 1 143 ? 1.44 -26.812 -5.703 1 85.81 143 ARG A N 1
ATOM 1130 C CA . ARG A 1 143 ? 2.262 -26.266 -4.621 1 85.81 143 ARG A CA 1
ATOM 1131 C C . ARG A 1 143 ? 3.395 -27.234 -4.266 1 85.81 143 ARG A C 1
ATOM 1133 O O . ARG A 1 143 ? 3.357 -28.406 -4.629 1 85.81 143 ARG A O 1
ATOM 1140 N N . GLY A 1 144 ? 4.445 -26.656 -3.758 1 83 144 GLY A N 1
ATOM 1141 C CA . GLY A 1 144 ? 5.586 -27.453 -3.365 1 83 144 GLY A CA 1
ATOM 1142 C C . GLY A 1 144 ? 6.504 -27.797 -4.523 1 83 144 GLY A C 1
ATOM 1143 O O . GLY A 1 144 ? 7.348 -28.688 -4.414 1 83 144 GLY A O 1
ATOM 1144 N N . THR A 1 145 ? 6.34 -27.141 -5.629 1 83.12 145 THR A N 1
ATOM 1145 C CA . THR A 1 145 ? 7.117 -27.469 -6.82 1 83.12 145 THR A CA 1
ATOM 1146 C C . THR A 1 145 ? 8.156 -26.391 -7.102 1 83.12 145 THR A C 1
ATOM 1148 O O . THR A 1 145 ? 8.984 -26.531 -8 1 83.12 145 THR A O 1
ATOM 1151 N N . GLY A 1 146 ? 8.031 -25.281 -6.352 1 86.81 146 GLY A N 1
ATOM 1152 C CA . GLY A 1 146 ? 8.953 -24.188 -6.594 1 86.81 146 GLY A CA 1
ATOM 1153 C C . GLY A 1 146 ? 8.336 -23.062 -7.426 1 86.81 146 GLY A C 1
ATOM 1154 O O . GLY A 1 146 ? 8.945 -22.016 -7.605 1 86.81 146 GLY A O 1
ATOM 1155 N N . LEU A 1 147 ? 7.164 -23.297 -7.863 1 89.44 147 LEU A N 1
ATOM 1156 C CA . LEU A 1 147 ? 6.5 -22.328 -8.734 1 89.44 147 LEU A CA 1
ATOM 1157 C C . LEU A 1 147 ? 6.203 -21.047 -7.977 1 89.44 147 LEU A C 1
ATOM 1159 O O . LEU A 1 147 ? 6.281 -19.953 -8.555 1 89.44 147 LEU A O 1
ATOM 1163 N N . GLY A 1 148 ? 5.926 -21.141 -6.734 1 90.25 148 GLY A N 1
ATOM 1164 C CA . GLY A 1 148 ? 5.688 -19.953 -5.91 1 90.25 148 GLY A CA 1
ATOM 1165 C C . GLY A 1 148 ? 6.914 -19.078 -5.758 1 90.25 148 GLY A C 1
ATOM 1166 O O . GLY A 1 148 ? 6.828 -17.859 -5.855 1 90.25 148 GLY A O 1
ATOM 1167 N N . ILE A 1 149 ? 7.969 -19.703 -5.574 1 90 149 ILE A N 1
ATOM 1168 C CA . ILE A 1 149 ? 9.227 -18.984 -5.43 1 90 149 ILE A CA 1
ATOM 1169 C C . ILE A 1 149 ? 9.586 -18.281 -6.746 1 90 149 ILE A C 1
ATOM 1171 O O . ILE A 1 149 ? 10.125 -17.172 -6.742 1 90 149 ILE A O 1
ATOM 1175 N N . ALA A 1 150 ? 9.289 -18.969 -7.816 1 90.62 150 ALA A N 1
ATOM 1176 C CA . ALA A 1 150 ? 9.547 -18.375 -9.125 1 90.62 150 ALA A CA 1
ATOM 1177 C C . ALA A 1 150 ? 8.734 -17.094 -9.32 1 90.62 150 ALA A C 1
ATOM 1179 O O . ALA A 1 150 ? 9.234 -16.125 -9.891 1 90.62 150 ALA A O 1
ATOM 1180 N N . LEU A 1 151 ? 7.52 -17.062 -8.891 1 93.5 151 LEU A N 1
ATOM 1181 C CA . LEU A 1 151 ? 6.691 -15.867 -8.961 1 93.5 151 LEU A CA 1
ATOM 1182 C C . LEU A 1 151 ? 7.285 -14.75 -8.117 1 93.5 151 LEU A C 1
ATOM 1184 O O . LEU A 1 151 ? 7.398 -13.609 -8.578 1 93.5 151 LEU A O 1
ATOM 1188 N N . LEU A 1 152 ? 7.707 -15.094 -6.926 1 94.81 152 LEU A N 1
ATOM 1189 C CA . LEU A 1 152 ? 8.297 -14.109 -6.023 1 94.81 152 LEU A CA 1
ATOM 1190 C C . LEU A 1 152 ? 9.602 -13.57 -6.586 1 94.81 152 LEU A C 1
ATOM 1192 O O . LEU A 1 152 ? 9.898 -12.375 -6.453 1 94.81 152 LEU A O 1
ATOM 1196 N N . HIS A 1 153 ? 10.312 -14.469 -7.148 1 93.81 153 HIS A N 1
ATOM 1197 C CA . HIS A 1 153 ? 11.562 -14.078 -7.797 1 93.81 153 HIS A CA 1
ATOM 1198 C C . HIS A 1 153 ? 11.312 -13.062 -8.906 1 93.81 153 HIS A C 1
ATOM 1200 O O . HIS A 1 153 ? 12.039 -12.07 -9.016 1 93.81 153 HIS A O 1
ATOM 1206 N N . THR A 1 154 ? 10.336 -13.297 -9.648 1 95.12 154 THR A N 1
ATOM 1207 C CA . THR A 1 154 ? 9.977 -12.383 -10.727 1 95.12 154 THR A CA 1
ATOM 1208 C C . THR A 1 154 ? 9.539 -11.031 -10.18 1 95.12 154 THR A C 1
ATOM 1210 O O . THR A 1 154 ? 9.891 -9.984 -10.727 1 95.12 154 THR A O 1
ATOM 1213 N N . ILE A 1 155 ? 8.828 -11.016 -9.094 1 97.19 155 ILE A N 1
ATOM 1214 C CA . ILE A 1 155 ? 8.406 -9.789 -8.43 1 97.19 155 ILE A CA 1
ATOM 1215 C C . ILE A 1 155 ? 9.641 -9.008 -7.965 1 97.19 155 ILE A C 1
ATOM 1217 O O . ILE A 1 155 ? 9.695 -7.785 -8.109 1 97.19 155 ILE A O 1
ATOM 1221 N N . ALA A 1 156 ? 10.578 -9.695 -7.418 1 96.25 156 ALA A N 1
ATOM 1222 C CA . ALA A 1 156 ? 11.812 -9.055 -6.98 1 96.25 156 ALA A CA 1
ATOM 1223 C C . ALA A 1 156 ? 12.531 -8.391 -8.156 1 96.25 156 ALA A C 1
ATOM 1225 O O . ALA A 1 156 ? 13.023 -7.266 -8.031 1 96.25 156 ALA A O 1
ATOM 1226 N N . LYS A 1 157 ? 12.539 -9.055 -9.258 1 95.75 157 LYS A N 1
ATOM 1227 C CA . LYS A 1 157 ? 13.172 -8.508 -10.445 1 95.75 157 LYS A CA 1
ATOM 1228 C C . LYS A 1 157 ? 12.445 -7.25 -10.922 1 95.75 157 LYS A C 1
ATOM 1230 O O . LYS A 1 157 ? 13.086 -6.254 -11.281 1 95.75 157 LYS A O 1
ATOM 1235 N N . ILE A 1 158 ? 11.164 -7.289 -10.945 1 96.94 158 ILE A N 1
ATOM 1236 C CA . ILE A 1 158 ? 10.359 -6.137 -11.328 1 96.94 158 ILE A CA 1
ATOM 1237 C C . ILE A 1 158 ? 10.648 -4.969 -10.391 1 96.94 158 ILE A C 1
ATOM 1239 O O . ILE A 1 158 ? 10.836 -3.834 -10.836 1 96.94 158 ILE A O 1
ATOM 1243 N N . SER A 1 159 ? 10.656 -5.281 -9.125 1 97.38 159 SER A N 1
ATOM 1244 C CA . SER A 1 159 ? 10.922 -4.258 -8.117 1 97.38 159 SER A CA 1
ATOM 1245 C C . SER A 1 159 ? 12.266 -3.588 -8.359 1 97.38 159 SER A C 1
ATOM 1247 O O . SER A 1 159 ? 12.375 -2.361 -8.297 1 97.38 159 SER A O 1
ATOM 1249 N N . GLU A 1 160 ? 13.25 -4.34 -8.625 1 95.25 160 GLU A N 1
ATOM 1250 C CA . GLU A 1 160 ? 14.586 -3.82 -8.875 1 95.25 160 GLU A CA 1
ATOM 1251 C C . GLU A 1 160 ? 14.617 -2.965 -10.141 1 95.25 160 GLU A C 1
ATOM 1253 O O . GLU A 1 160 ? 15.18 -1.868 -10.133 1 95.25 160 GLU A O 1
ATOM 1258 N N . GLU A 1 161 ? 14.086 -3.49 -11.148 1 95.12 161 GLU A N 1
ATOM 1259 C CA . GLU A 1 161 ? 14.07 -2.793 -12.438 1 95.12 161 GLU A CA 1
ATOM 1260 C C . GLU A 1 161 ? 13.383 -1.436 -12.32 1 95.12 161 GLU A C 1
ATOM 1262 O O . GLU A 1 161 ? 13.75 -0.488 -13.016 1 95.12 161 GLU A O 1
ATOM 1267 N N . ARG A 1 162 ? 12.453 -1.34 -11.406 1 96.19 162 ARG A N 1
ATOM 1268 C CA . ARG A 1 162 ? 11.664 -0.116 -11.281 1 96.19 162 ARG A CA 1
ATOM 1269 C C . ARG A 1 162 ? 12.258 0.808 -10.219 1 96.19 162 ARG A C 1
ATOM 1271 O O . ARG A 1 162 ? 11.648 1.822 -9.867 1 96.19 162 ARG A O 1
ATOM 1278 N N . GLY A 1 163 ? 13.367 0.402 -9.656 1 95.69 163 GLY A N 1
ATOM 1279 C CA . GLY A 1 163 ? 14.078 1.259 -8.719 1 95.69 163 GLY A CA 1
ATOM 1280 C C . GLY A 1 163 ? 13.453 1.292 -7.344 1 95.69 163 GLY A C 1
ATOM 1281 O O . GLY A 1 163 ? 13.602 2.271 -6.609 1 95.69 163 GLY A O 1
ATOM 1282 N N . CYS A 1 164 ? 12.703 0.266 -7.012 1 97.56 164 CYS A N 1
ATOM 1283 C CA . CYS A 1 164 ? 12.094 0.204 -5.688 1 97.56 164 CYS A CA 1
ATOM 1284 C C . CYS A 1 164 ? 13.141 -0.029 -4.609 1 97.56 164 CYS A C 1
ATOM 1286 O O . CYS A 1 164 ? 14.133 -0.729 -4.844 1 97.56 164 CYS A O 1
ATOM 1288 N N . LYS A 1 165 ? 12.844 0.574 -3.461 1 97.12 165 LYS A N 1
ATOM 1289 C CA . LYS A 1 165 ? 13.766 0.46 -2.334 1 97.12 165 LYS A CA 1
ATOM 1290 C C . LYS A 1 165 ? 13.336 -0.649 -1.38 1 97.12 165 LYS A C 1
ATOM 1292 O O . LYS A 1 165 ? 14.086 -1.033 -0.484 1 97.12 165 LYS A O 1
ATOM 1297 N N . ALA A 1 166 ? 12.156 -1.157 -1.612 1 97.19 166 ALA A N 1
ATOM 1298 C CA . ALA A 1 166 ? 11.633 -2.264 -0.816 1 97.19 166 ALA A CA 1
ATOM 1299 C C . ALA A 1 166 ? 10.422 -2.9 -1.489 1 97.19 166 ALA A C 1
ATOM 1301 O O . ALA A 1 166 ? 9.812 -2.303 -2.383 1 97.19 166 ALA A O 1
ATOM 1302 N N . ILE A 1 167 ? 10.125 -4.098 -1.093 1 98.25 167 ILE A N 1
ATOM 1303 C CA . ILE A 1 167 ? 8.836 -4.742 -1.309 1 98.25 167 ILE A CA 1
ATOM 1304 C C . ILE A 1 167 ? 8.109 -4.898 0.023 1 98.25 167 ILE A C 1
ATOM 1306 O O . ILE A 1 167 ? 8.711 -5.285 1.027 1 98.25 167 ILE A O 1
ATOM 1310 N N . GLN A 1 168 ? 6.871 -4.531 0.031 1 98.12 168 GLN A N 1
ATOM 1311 C CA . GLN A 1 168 ? 6.059 -4.711 1.228 1 98.12 168 GLN A CA 1
ATOM 1312 C C . GLN A 1 168 ? 4.816 -5.547 0.928 1 98.12 168 GLN A C 1
ATOM 1314 O O . GLN A 1 168 ? 4.414 -5.676 -0.23 1 98.12 168 GLN A O 1
ATOM 1319 N N . GLY A 1 169 ? 4.227 -6.121 1.894 1 97 169 GLY A N 1
ATOM 1320 C CA . GLY A 1 169 ? 2.98 -6.875 1.847 1 97 169 GLY A CA 1
ATOM 1321 C C . GLY A 1 169 ? 2.49 -7.301 3.217 1 97 169 GLY A C 1
ATOM 1322 O O . GLY A 1 169 ? 3.133 -7.016 4.23 1 97 169 GLY A O 1
ATOM 1323 N N . THR A 1 170 ? 1.372 -7.969 3.209 1 96.25 170 THR A N 1
ATOM 1324 C CA . THR A 1 170 ? 0.792 -8.414 4.473 1 96.25 170 THR A CA 1
ATOM 1325 C C . THR A 1 170 ? 0.612 -9.93 4.48 1 96.25 170 THR A C 1
ATOM 1327 O O . THR A 1 170 ? 0.406 -10.539 3.43 1 96.25 170 THR A O 1
ATOM 1330 N N . VAL A 1 171 ? 0.759 -10.469 5.629 1 94 171 VAL A N 1
ATOM 1331 C CA . VAL A 1 171 ? 0.539 -11.891 5.871 1 94 171 VAL A CA 1
ATOM 1332 C C . VAL A 1 171 ? -0.302 -12.07 7.133 1 94 171 VAL A C 1
ATOM 1334 O O . VAL A 1 171 ? -0.088 -11.383 8.133 1 94 171 VAL A O 1
ATOM 1337 N N . VAL A 1 172 ? -1.219 -12.953 7.047 1 91.75 172 VAL A N 1
ATOM 1338 C CA . VAL A 1 172 ? -1.995 -13.266 8.242 1 91.75 172 VAL A CA 1
ATOM 1339 C C . VAL A 1 172 ? -1.183 -14.172 9.164 1 91.75 172 VAL A C 1
ATOM 1341 O O . VAL A 1 172 ? -0.527 -15.109 8.703 1 91.75 172 VAL A O 1
ATOM 1344 N N . GLU A 1 173 ? -1.307 -14.016 10.391 1 92.38 173 GLU A N 1
ATOM 1345 C CA . GLU A 1 173 ? -0.447 -14.617 11.398 1 92.38 173 GLU A CA 1
ATOM 1346 C C . GLU A 1 173 ? -0.502 -16.141 11.336 1 92.38 173 GLU A C 1
ATOM 1348 O O . GLU A 1 173 ? 0.502 -16.812 11.57 1 92.38 173 GLU A O 1
ATOM 1353 N N . TRP A 1 174 ? -1.641 -16.703 11.07 1 90.44 174 TRP A N 1
ATOM 1354 C CA . TRP A 1 174 ? -1.776 -18.156 11.109 1 90.44 174 TRP A CA 1
ATOM 1355 C C . TRP A 1 174 ? -1.069 -18.797 9.922 1 90.44 174 TRP A C 1
ATOM 1357 O O . TRP A 1 174 ? -0.857 -20.016 9.906 1 90.44 174 TRP A O 1
ATOM 1367 N N . ASN A 1 175 ? -0.828 -18 8.875 1 89.06 175 ASN A N 1
ATOM 1368 C CA . ASN A 1 175 ? -0.114 -18.531 7.719 1 89.06 175 ASN A CA 1
ATOM 1369 C C . ASN A 1 175 ? 1.388 -18.625 7.977 1 89.06 175 ASN A C 1
ATOM 1371 O O . ASN A 1 175 ? 2.174 -17.922 7.332 1 89.06 175 ASN A O 1
ATOM 1375 N N . THR A 1 176 ? 1.791 -19.5 8.781 1 91.31 176 THR A N 1
ATOM 1376 C CA . THR A 1 176 ? 3.156 -19.625 9.289 1 91.31 176 THR A CA 1
ATOM 1377 C C . THR A 1 176 ? 4.113 -20.016 8.164 1 91.31 176 THR A C 1
ATOM 1379 O O . THR A 1 176 ? 5.277 -19.609 8.164 1 91.31 176 THR A O 1
ATOM 1382 N N . ASP A 1 177 ? 3.66 -20.734 7.219 1 86.75 177 ASP A N 1
ATOM 1383 C CA . ASP A 1 177 ? 4.5 -21.172 6.105 1 86.75 177 ASP A CA 1
ATOM 1384 C C . ASP A 1 177 ? 4.961 -19.984 5.266 1 86.75 177 ASP A C 1
ATOM 1386 O O . ASP A 1 177 ? 6.137 -19.891 4.91 1 86.75 177 ASP A O 1
ATOM 1390 N N . VAL A 1 178 ? 4.035 -19.141 4.996 1 89.94 178 VAL A N 1
ATOM 1391 C CA . VAL A 1 178 ? 4.363 -17.953 4.211 1 89.94 178 VAL A CA 1
ATOM 1392 C C . VAL A 1 178 ? 5.293 -17.047 5.012 1 89.94 178 VAL A C 1
ATOM 1394 O O . VAL A 1 178 ? 6.254 -16.5 4.469 1 89.94 178 VAL A O 1
ATOM 1397 N N . MET A 1 179 ? 5.066 -16.922 6.258 1 94 179 MET A N 1
ATOM 1398 C CA . MET A 1 179 ? 5.914 -16.094 7.105 1 94 179 MET A CA 1
ATOM 1399 C C . MET A 1 179 ? 7.348 -16.609 7.117 1 94 179 MET A C 1
ATOM 1401 O O . MET A 1 179 ? 8.297 -15.828 6.992 1 94 179 MET A O 1
ATOM 1405 N N . LYS A 1 180 ? 7.484 -17.891 7.258 1 92.38 180 LYS A N 1
ATOM 1406 C CA . LYS A 1 180 ? 8.805 -18.516 7.246 1 92.38 180 LYS A CA 1
ATOM 1407 C C . LYS A 1 180 ? 9.5 -18.297 5.906 1 92.38 180 LYS A C 1
ATOM 1409 O O . LYS A 1 180 ? 10.688 -17.984 5.859 1 92.38 180 LYS A O 1
ATOM 1414 N N . LEU A 1 181 ? 8.789 -18.5 4.871 1 90.5 181 LEU A N 1
ATOM 1415 C CA . LEU A 1 181 ? 9.328 -18.297 3.531 1 90.5 181 LEU A CA 1
ATOM 1416 C C . LEU A 1 181 ? 9.82 -16.859 3.359 1 90.5 181 LEU A C 1
ATOM 1418 O O . LEU A 1 181 ? 10.93 -16.641 2.861 1 90.5 181 LEU A O 1
ATOM 1422 N N . TYR A 1 182 ? 8.984 -15.898 3.771 1 94.69 182 TYR A N 1
ATOM 1423 C CA . TYR A 1 182 ? 9.336 -14.492 3.643 1 94.69 182 TYR A CA 1
ATOM 1424 C C . TYR A 1 182 ? 10.594 -14.172 4.445 1 94.69 182 TYR A C 1
ATOM 1426 O O . TYR A 1 182 ? 11.492 -13.477 3.959 1 94.69 182 TYR A O 1
ATOM 1434 N N . LYS A 1 183 ? 10.672 -14.695 5.559 1 94.44 183 LYS A N 1
ATOM 1435 C CA . LYS A 1 183 ? 11.859 -14.477 6.383 1 94.44 183 LYS A CA 1
ATOM 1436 C C . LYS A 1 183 ? 13.094 -15.094 5.738 1 94.44 183 LYS A C 1
ATOM 1438 O O . LYS A 1 183 ? 14.18 -14.508 5.77 1 94.44 183 LYS A O 1
ATOM 1443 N N . ARG A 1 184 ? 12.945 -16.219 5.129 1 91.25 184 ARG A N 1
ATOM 1444 C CA . ARG A 1 184 ? 14.039 -16.906 4.465 1 91.25 184 ARG A CA 1
ATOM 1445 C C . ARG A 1 184 ? 14.602 -16.078 3.316 1 91.25 184 ARG A C 1
ATOM 1447 O O . ARG A 1 184 ? 15.805 -16.094 3.059 1 91.25 184 ARG A O 1
ATOM 1454 N N . ILE A 1 185 ? 13.773 -15.344 2.67 1 91.25 185 ILE A N 1
ATOM 1455 C CA . ILE A 1 185 ? 14.258 -14.578 1.521 1 91.25 185 ILE A CA 1
ATOM 1456 C C . ILE A 1 185 ? 14.664 -13.18 1.969 1 91.25 185 ILE A C 1
ATOM 1458 O O . ILE A 1 185 ? 14.898 -12.297 1.137 1 91.25 185 ILE A O 1
ATOM 1462 N N . GLY A 1 186 ? 14.641 -12.898 3.26 1 94.44 186 GLY A N 1
ATOM 1463 C CA . GLY A 1 186 ? 15.219 -11.672 3.783 1 94.44 186 GLY A CA 1
ATOM 1464 C C . GLY A 1 186 ? 14.18 -10.672 4.246 1 94.44 186 GLY A C 1
ATOM 1465 O O . GLY A 1 186 ? 14.508 -9.531 4.574 1 94.44 186 GLY A O 1
ATOM 1466 N N . ALA A 1 187 ? 12.945 -11.094 4.297 1 96.31 187 ALA A N 1
ATOM 1467 C CA . ALA A 1 187 ? 11.898 -10.188 4.738 1 96.31 187 ALA A CA 1
ATOM 1468 C C . ALA A 1 187 ? 11.898 -10.031 6.258 1 96.31 187 ALA A C 1
ATOM 1470 O O . ALA A 1 187 ? 12.281 -10.961 6.977 1 96.31 187 ALA A O 1
ATOM 1471 N N . THR A 1 188 ? 11.492 -8.852 6.684 1 96.94 188 THR A N 1
ATOM 1472 C CA . THR A 1 188 ? 11.336 -8.555 8.102 1 96.94 188 THR A CA 1
ATOM 1473 C C . THR A 1 188 ? 9.867 -8.367 8.461 1 96.94 188 THR A C 1
ATOM 1475 O O . THR A 1 188 ? 9.109 -7.75 7.703 1 96.94 188 THR A O 1
ATOM 1478 N N . ASP A 1 189 ? 9.516 -8.93 9.594 1 97.56 189 ASP A N 1
ATOM 1479 C CA . ASP A 1 189 ? 8.188 -8.688 10.156 1 97.56 189 ASP A CA 1
ATOM 1480 C C . ASP A 1 189 ? 8.133 -7.34 10.875 1 97.56 189 ASP A C 1
ATOM 1482 O O . ASP A 1 189 ? 8.477 -7.246 12.055 1 97.56 189 ASP A O 1
ATOM 1486 N N . MET A 1 190 ? 7.574 -6.336 10.266 1 96.19 190 MET A N 1
ATOM 1487 C CA . MET A 1 190 ? 7.578 -4.977 10.797 1 96.19 190 MET A CA 1
ATOM 1488 C C . MET A 1 190 ? 6.59 -4.836 11.945 1 96.19 190 MET A C 1
ATOM 1490 O O . MET A 1 190 ? 6.777 -4 12.836 1 96.19 190 MET A O 1
ATOM 1494 N N . THR A 1 191 ? 5.574 -5.617 11.859 1 96.88 191 THR A N 1
ATOM 1495 C CA . THR A 1 191 ? 4.613 -5.621 12.953 1 96.88 191 THR A CA 1
ATOM 1496 C C . THR A 1 191 ? 5.258 -6.152 14.234 1 96.88 191 THR A C 1
ATOM 1498 O O . THR A 1 191 ? 5.109 -5.559 15.305 1 96.88 191 THR A O 1
ATOM 1501 N N . GLU A 1 192 ? 5.926 -7.238 14.141 1 95.5 192 GLU A N 1
ATOM 1502 C CA . GLU A 1 192 ? 6.582 -7.832 15.297 1 95.5 192 GLU A CA 1
ATOM 1503 C C . GLU A 1 192 ? 7.781 -7 15.734 1 95.5 192 GLU A C 1
ATOM 1505 O O . GLU A 1 192 ? 7.949 -6.723 16.922 1 95.5 192 GLU A O 1
ATOM 1510 N N . ASN A 1 193 ? 8.617 -6.508 14.805 1 94.12 193 ASN A N 1
ATOM 1511 C CA . ASN A 1 193 ? 9.906 -5.906 15.117 1 94.12 193 ASN A CA 1
ATOM 1512 C C . ASN A 1 193 ? 9.773 -4.418 15.422 1 94.12 193 ASN A C 1
ATOM 1514 O O . ASN A 1 193 ? 10.477 -3.891 16.281 1 94.12 193 ASN A O 1
ATOM 1518 N N . ASP A 1 194 ? 8.883 -3.764 14.672 1 91.62 194 ASP A N 1
ATOM 1519 C CA . ASP A 1 194 ? 8.797 -2.309 14.758 1 91.62 194 ASP A CA 1
ATOM 1520 C C . ASP A 1 194 ? 7.457 -1.863 15.328 1 91.62 194 ASP A C 1
ATOM 1522 O O . ASP A 1 194 ? 7.215 -0.667 15.5 1 91.62 194 ASP A O 1
ATOM 1526 N N . LYS A 1 195 ? 6.57 -2.797 15.531 1 94.62 195 LYS A N 1
ATOM 1527 C CA . LYS A 1 195 ? 5.273 -2.562 16.156 1 94.62 195 LYS A CA 1
ATOM 1528 C C . LYS A 1 195 ? 4.379 -1.706 15.266 1 94.62 195 LYS A C 1
ATOM 1530 O O . LYS A 1 195 ? 3.646 -0.845 15.758 1 94.62 195 LYS A O 1
ATOM 1535 N N . TYR A 1 196 ? 4.523 -1.895 14.023 1 94.94 196 TYR A N 1
ATOM 1536 C CA . TYR A 1 196 ? 3.605 -1.259 13.086 1 94.94 196 TYR A CA 1
ATOM 1537 C C . TYR A 1 196 ? 2.271 -1.994 13.039 1 94.94 196 TYR A C 1
ATOM 1539 O O . TYR A 1 196 ? 2.236 -3.225 12.961 1 94.94 196 TYR A O 1
ATOM 1547 N N . HIS A 1 197 ? 1.242 -1.252 13.102 1 97 197 HIS A N 1
ATOM 1548 C CA . HIS A 1 197 ? -0.109 -1.776 12.945 1 97 197 HIS A CA 1
ATOM 1549 C C . HIS A 1 197 ? -0.743 -1.286 11.648 1 97 197 HIS A C 1
ATOM 1551 O O . HIS A 1 197 ? -0.667 -0.098 11.328 1 97 197 HIS A O 1
ATOM 1557 N N . LEU A 1 198 ? -1.343 -2.24 10.969 1 97.25 198 LEU A N 1
ATOM 1558 C CA . LEU A 1 198 ? -2.131 -1.896 9.789 1 97.25 198 LEU A CA 1
ATOM 1559 C C . LEU A 1 198 ? -3.537 -1.457 10.188 1 97.25 198 LEU A C 1
ATOM 1561 O O . LEU A 1 198 ? -4.23 -2.168 10.914 1 97.25 198 LEU A O 1
ATOM 1565 N N . PHE A 1 199 ? -3.943 -0.246 9.711 1 97.38 199 PHE A N 1
ATOM 1566 C CA . PHE A 1 199 ? -5.293 0.264 9.93 1 97.38 199 PHE A CA 1
ATOM 1567 C C . PHE A 1 199 ? -6.043 0.389 8.609 1 97.38 199 PHE A C 1
ATOM 1569 O O . PHE A 1 199 ? -5.434 0.606 7.562 1 97.38 199 PHE A O 1
ATOM 1576 N N . ALA A 1 200 ? -7.367 0.188 8.711 1 97.19 200 ALA A N 1
ATOM 1577 C CA . ALA A 1 200 ? -8.227 0.377 7.543 1 97.19 200 ALA A CA 1
ATOM 1578 C C . ALA A 1 200 ? -9.539 1.043 7.934 1 97.19 200 ALA A C 1
ATOM 1580 O O . ALA A 1 200 ? -10.078 0.783 9.016 1 97.19 200 ALA A O 1
ATOM 1581 N N . ILE A 1 201 ? -9.992 1.904 7.086 1 96.44 201 ILE A N 1
ATOM 1582 C CA . ILE A 1 201 ? -11.344 2.436 7.16 1 96.44 201 ILE A CA 1
ATOM 1583 C C . ILE A 1 201 ? -12.148 1.979 5.945 1 96.44 201 ILE A C 1
ATOM 1585 O O . ILE A 1 201 ? -11.742 2.213 4.805 1 96.44 201 ILE A O 1
ATOM 1589 N N . GLY A 1 202 ? -13.258 1.312 6.188 1 94.31 202 GLY A N 1
ATOM 1590 C CA . GLY A 1 202 ? -14.086 0.802 5.105 1 94.31 202 GLY A CA 1
ATOM 1591 C C . GLY A 1 202 ? -14.859 1.89 4.379 1 94.31 202 GLY A C 1
ATOM 1592 O O . GLY A 1 202 ? -15.039 2.988 4.906 1 94.31 202 GLY A O 1
ATOM 1593 N N . GLY A 1 203 ? -15.336 1.546 3.242 1 93.12 203 GLY A N 1
ATOM 1594 C CA . GLY A 1 203 ? -15.984 2.498 2.359 1 93.12 203 GLY A CA 1
ATOM 1595 C C . GLY A 1 203 ? -17.141 3.232 3.02 1 93.12 203 GLY A C 1
ATOM 1596 O O . GLY A 1 203 ? -17.297 4.441 2.842 1 93.12 203 GLY A O 1
ATOM 1597 N N . THR A 1 204 ? -17.938 2.574 3.756 1 93.5 204 THR A N 1
ATOM 1598 C CA . THR A 1 204 ? -19.078 3.189 4.418 1 93.5 204 THR A CA 1
ATOM 1599 C C . THR A 1 204 ? -18.625 4.246 5.422 1 93.5 204 THR A C 1
ATOM 1601 O O . THR A 1 204 ? -19.172 5.348 5.461 1 93.5 204 THR A O 1
ATOM 1604 N N . ASP A 1 205 ? -17.688 3.898 6.184 1 94 205 ASP A N 1
ATOM 1605 C CA . ASP A 1 205 ? -17.172 4.836 7.18 1 94 205 ASP A CA 1
ATOM 1606 C C . ASP A 1 205 ? -16.422 5.984 6.52 1 94 205 ASP A C 1
ATOM 1608 O O . ASP A 1 205 ? -16.453 7.117 7.004 1 94 205 ASP A O 1
ATOM 1612 N N . VAL A 1 206 ? -15.727 5.672 5.445 1 94.44 206 VAL A N 1
ATOM 1613 C CA . VAL A 1 206 ? -15.07 6.723 4.68 1 94.44 206 VAL A CA 1
ATOM 1614 C C . VAL A 1 206 ? -16.109 7.727 4.184 1 94.44 206 VAL A C 1
ATOM 1616 O O . VAL A 1 206 ? -15.922 8.938 4.316 1 94.44 206 VAL A O 1
ATOM 1619 N N . SER A 1 207 ? -17.188 7.203 3.643 1 94.88 207 SER A N 1
ATOM 1620 C CA . SER A 1 207 ? -18.25 8.062 3.145 1 94.88 207 SER A CA 1
ATOM 1621 C C . SER A 1 207 ? -18.859 8.898 4.266 1 94.88 207 SER A C 1
ATOM 1623 O O . SER A 1 207 ? -19.094 10.094 4.098 1 94.88 207 SER A O 1
ATOM 1625 N N . ARG A 1 208 ? -19.062 8.312 5.359 1 93.56 208 ARG A N 1
ATOM 1626 C CA . ARG A 1 208 ? -19.594 9.016 6.523 1 93.56 208 ARG A CA 1
ATOM 1627 C C . ARG A 1 208 ? -18.656 10.141 6.953 1 93.56 208 ARG A C 1
ATOM 1629 O O . ARG A 1 208 ? -19.109 11.266 7.199 1 93.56 208 ARG A O 1
ATOM 1636 N N . PHE A 1 209 ? -17.438 9.789 7.039 1 92.56 209 PHE A N 1
ATOM 1637 C CA . PHE A 1 209 ? -16.453 10.766 7.465 1 92.56 209 PHE A CA 1
ATOM 1638 C C . PHE A 1 209 ? -16.312 11.891 6.438 1 92.56 209 PHE A C 1
ATOM 1640 O O . PHE A 1 209 ? -16.219 13.062 6.801 1 92.56 209 PHE A O 1
ATOM 1647 N N . ALA A 1 210 ? -16.328 11.547 5.176 1 91.19 210 ALA A N 1
ATOM 1648 C CA . ALA A 1 210 ? -16.203 12.516 4.094 1 91.19 210 ALA A CA 1
ATOM 1649 C C . ALA A 1 210 ? -17.375 13.492 4.09 1 91.19 210 ALA A C 1
ATOM 1651 O O . ALA A 1 210 ? -17.25 14.625 3.623 1 91.19 210 ALA A O 1
ATOM 1652 N N . LYS A 1 211 ? -18.438 13.086 4.566 1 90.12 211 LYS A N 1
ATOM 1653 C CA . LYS A 1 211 ? -19.656 13.898 4.559 1 90.12 211 LYS A CA 1
ATOM 1654 C C . LYS A 1 211 ? -19.844 14.617 5.891 1 90.12 211 LYS A C 1
ATOM 1656 O O . LYS A 1 211 ? -20.719 15.469 6.02 1 90.12 211 LYS A O 1
ATOM 1661 N N . ALA A 1 212 ? -19.031 14.25 6.809 1 86.69 212 ALA A N 1
ATOM 1662 C CA . ALA A 1 212 ? -19.141 14.867 8.133 1 86.69 212 ALA A CA 1
ATOM 1663 C C . ALA A 1 212 ? -18.75 16.344 8.086 1 86.69 212 ALA A C 1
ATOM 1665 O O . ALA A 1 212 ? -17.938 16.75 7.262 1 86.69 212 ALA A O 1
ATOM 1666 N N . ARG A 1 213 ? -19.344 17.109 8.961 1 78.81 213 ARG A N 1
ATOM 1667 C CA . ARG A 1 213 ? -18.938 18.516 9.125 1 78.81 213 ARG A CA 1
ATOM 1668 C C . ARG A 1 213 ? -17.703 18.625 10.008 1 78.81 213 ARG A C 1
ATOM 1670 O O . ARG A 1 213 ? -17.672 18.062 11.109 1 78.81 213 ARG A O 1
ATOM 1677 N N . ILE A 1 214 ? -16.75 19.203 9.422 1 73.69 214 ILE A N 1
ATOM 1678 C CA . ILE A 1 214 ? -15.555 19.406 10.227 1 73.69 214 ILE A CA 1
ATOM 1679 C C . ILE A 1 214 ? -15.695 20.688 11.047 1 73.69 214 ILE A C 1
ATOM 1681 O O . ILE A 1 214 ? -16.078 21.734 10.516 1 73.69 214 ILE A O 1
ATOM 1685 N N . PRO A 1 215 ? -15.492 20.469 12.328 1 65.5 215 PRO A N 1
ATOM 1686 C CA . PRO A 1 215 ? -15.633 21.656 13.164 1 65.5 215 PRO A CA 1
ATOM 1687 C C . PRO A 1 215 ? -14.695 22.797 12.734 1 65.5 215 PRO A C 1
ATOM 1689 O O . PRO A 1 215 ? -13.656 22.531 12.125 1 65.5 215 PRO A O 1
ATOM 1692 N N . ALA A 1 216 ? -15.203 23.969 13 1 66.75 216 ALA A N 1
ATOM 1693 C CA . ALA A 1 216 ? -14.352 25.125 12.797 1 66.75 216 ALA A CA 1
ATOM 1694 C C . ALA A 1 216 ? -13.047 25 13.578 1 66.75 216 ALA A C 1
ATOM 1696 O O . ALA A 1 216 ? -13 24.328 14.609 1 66.75 216 ALA A O 1
ATOM 1697 N N . LEU A 1 217 ? -12.008 25.609 12.992 1 76.12 217 LEU A N 1
ATOM 1698 C CA . LEU A 1 217 ? -10.719 25.609 13.68 1 76.12 217 LEU A CA 1
ATOM 1699 C C . LEU A 1 217 ? -10.828 26.297 15.039 1 76.12 217 LEU A C 1
ATOM 1701 O O . LEU A 1 217 ? -11.578 27.25 15.195 1 76.12 217 LEU A O 1
ATOM 1705 N N . ASN A 1 218 ? -10.25 25.719 15.961 1 70.06 218 ASN A N 1
ATOM 1706 C CA . ASN A 1 218 ? -10.328 26.234 17.328 1 70.06 218 ASN A CA 1
ATOM 1707 C C . ASN A 1 218 ? -9.906 27.688 17.406 1 70.06 218 ASN A C 1
ATOM 1709 O O . ASN A 1 218 ? -10.336 28.422 18.297 1 70.06 218 ASN A O 1
ATOM 1713 N N . ASN A 1 219 ? -9.148 28.109 16.5 1 68.56 219 ASN A N 1
ATOM 1714 C CA . ASN A 1 219 ? -8.648 29.484 16.562 1 68.56 219 ASN A CA 1
ATOM 1715 C C . ASN A 1 219 ? -9.531 30.438 15.773 1 68.56 219 ASN A C 1
ATOM 1717 O O . ASN A 1 219 ? -9.172 31.594 15.57 1 68.56 219 ASN A O 1
ATOM 1721 N N . GLY A 1 220 ? -10.664 29.922 15.328 1 68.19 220 GLY A N 1
ATOM 1722 C CA . GLY A 1 220 ? -11.602 30.766 14.602 1 68.19 220 GLY A CA 1
ATOM 1723 C C . GLY A 1 220 ? -11.227 30.953 13.148 1 68.19 220 GLY A C 1
ATOM 1724 O O . GLY A 1 220 ? -11.984 31.562 12.383 1 68.19 220 GLY A O 1
ATOM 1725 N N . SER A 1 221 ? -10.109 30.516 12.812 1 73.88 221 SER A N 1
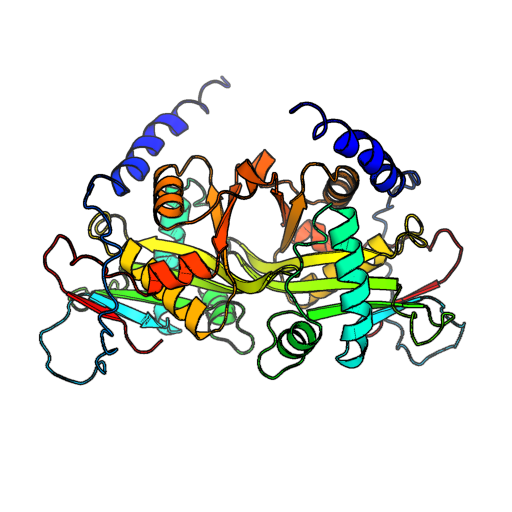ATOM 1726 C CA . SER A 1 221 ? -9.68 30.672 11.43 1 73.88 221 SER A CA 1
ATOM 1727 C C . SER A 1 221 ? -10.484 29.766 10.5 1 73.88 221 SER A C 1
ATOM 1729 O O . SER A 1 221 ? -11.117 28.812 10.945 1 73.88 221 SER A O 1
ATOM 1731 N N . GLN A 1 222 ? -10.508 30.281 9.273 1 76.75 222 GLN A N 1
ATOM 1732 C CA . GLN A 1 222 ? -11.234 29.5 8.266 1 76.75 222 GLN A CA 1
ATOM 1733 C C . GLN A 1 222 ? -10.281 28.641 7.438 1 76.75 222 GLN A C 1
ATOM 1735 O O . GLN A 1 222 ? -9.109 29 7.258 1 76.75 222 GLN A O 1
ATOM 1740 N N . ILE A 1 223 ? -10.773 27.531 7.086 1 78.25 223 ILE A N 1
ATOM 1741 C CA . ILE A 1 223 ? -10.031 26.609 6.234 1 78.25 223 ILE A CA 1
ATOM 1742 C C . ILE A 1 223 ? -10.828 26.328 4.961 1 78.25 223 ILE A C 1
ATOM 1744 O O . ILE A 1 223 ? -12.047 26.188 5.008 1 78.25 223 ILE A O 1
ATOM 1748 N N . VAL A 1 224 ? -10.109 26.469 3.848 1 77 224 VAL A N 1
ATOM 1749 C CA . VAL A 1 224 ? -10.766 26.141 2.586 1 77 224 VAL A CA 1
ATOM 1750 C C . VAL A 1 224 ? -9.984 25.047 1.869 1 77 224 VAL A C 1
ATOM 1752 O O . VAL A 1 224 ? -8.758 24.984 1.973 1 77 224 VAL A O 1
ATOM 1755 N N . THR A 1 225 ? -10.711 24.094 1.223 1 80.56 225 THR A N 1
ATOM 1756 C CA . THR A 1 225 ? -10.109 23.062 0.384 1 80.56 225 THR A CA 1
ATOM 1757 C C . THR A 1 225 ? -10.281 23.406 -1.095 1 80.56 225 THR A C 1
ATOM 1759 O O . THR A 1 225 ? -11.398 23.641 -1.557 1 80.56 225 THR A O 1
ATOM 1762 N N . CYS A 1 226 ? -9.156 23.5 -1.823 1 77.69 226 CYS A N 1
ATOM 1763 C CA . CYS A 1 226 ? -9.195 23.75 -3.258 1 77.69 226 CYS A CA 1
ATOM 1764 C C . CYS A 1 226 ? -9.523 22.484 -4.031 1 77.69 226 CYS A C 1
ATOM 1766 O O . CYS A 1 226 ? -9.469 21.375 -3.479 1 77.69 226 CYS A O 1
ATOM 1768 N N . GLU A 1 227 ? -9.938 22.766 -5.305 1 70 227 GLU A N 1
ATOM 1769 C CA . GLU A 1 227 ? -10.227 21.625 -6.172 1 70 227 GLU A CA 1
ATOM 1770 C C . GLU A 1 227 ? -9.055 20.641 -6.211 1 70 227 GLU A C 1
ATOM 1772 O O . GLU A 1 227 ? -7.902 21.062 -6.363 1 70 227 GLU A O 1
ATOM 1777 N N . LEU A 1 228 ? -9.328 19.453 -5.789 1 71.25 228 LEU A N 1
ATOM 1778 C CA . LEU A 1 228 ? -8.312 18.406 -5.645 1 71.25 228 LEU A CA 1
ATOM 1779 C C . LEU A 1 228 ? -8.18 17.594 -6.926 1 71.25 228 LEU A C 1
ATOM 1781 O O . LEU A 1 228 ? -9.164 17.406 -7.652 1 71.25 228 LEU A O 1
ATOM 1785 N N . MET B 1 1 ? 28.016 -1.623 31.797 1 23.55 1 MET B N 1
ATOM 1786 C CA . MET B 1 1 ? 27.797 -0.198 31.562 1 23.55 1 MET B CA 1
ATOM 1787 C C . MET B 1 1 ? 26.594 0.023 30.641 1 23.55 1 MET B C 1
ATOM 1789 O O . MET B 1 1 ? 26.547 1.021 29.922 1 23.55 1 MET B O 1
ATOM 1793 N N . GLU B 1 2 ? 25.75 -0.995 30.375 1 25.11 2 GLU B N 1
ATOM 1794 C CA . GLU B 1 2 ? 24.766 -1.457 29.422 1 25.11 2 GLU B CA 1
ATOM 1795 C C . GLU B 1 2 ? 23.422 -0.774 29.641 1 25.11 2 GLU B C 1
ATOM 1797 O O . GLU B 1 2 ? 22.453 -1.037 28.906 1 25.11 2 GLU B O 1
ATOM 1802 N N . SER B 1 3 ? 23.266 -0.002 30.766 1 30.05 3 SER B N 1
ATOM 1803 C CA . SER B 1 3 ? 22.062 0.469 31.438 1 30.05 3 SER B CA 1
ATOM 1804 C C . SER B 1 3 ? 21.5 1.706 30.75 1 30.05 3 SER B C 1
ATOM 1806 O O . SER B 1 3 ? 20.422 2.193 31.125 1 30.05 3 SER B O 1
ATOM 1808 N N . GLY B 1 4 ? 22.328 2.416 29.969 1 26.58 4 GLY B N 1
ATOM 1809 C CA . GLY B 1 4 ? 22.031 3.779 29.562 1 26.58 4 GLY B CA 1
ATOM 1810 C C . GLY B 1 4 ? 20.969 3.859 28.484 1 26.58 4 GLY B C 1
ATOM 1811 O O . GLY B 1 4 ? 20.656 4.945 28 1 26.58 4 GLY B O 1
ATOM 1812 N N . LYS B 1 5 ? 20.75 2.736 27.766 1 30.98 5 LYS B N 1
ATOM 1813 C CA . LYS B 1 5 ? 19.906 2.865 26.562 1 30.98 5 LYS B CA 1
ATOM 1814 C C . LYS B 1 5 ? 18.438 3.002 26.938 1 30.98 5 LYS B C 1
ATOM 1816 O O . LYS B 1 5 ? 17.594 3.193 26.062 1 30.98 5 LYS B O 1
ATOM 1821 N N . SER B 1 6 ? 18.094 2.73 28.219 1 31.42 6 SER B N 1
ATOM 1822 C CA . SER B 1 6 ? 16.703 2.643 28.672 1 31.42 6 SER B CA 1
ATOM 1823 C C . SER B 1 6 ? 16.109 4.027 28.891 1 31.42 6 SER B C 1
ATOM 1825 O O . SER B 1 6 ? 14.898 4.219 28.719 1 31.42 6 SER B O 1
ATOM 1827 N N . SER B 1 7 ? 16.906 5.031 29.359 1 29.14 7 SER B N 1
ATOM 1828 C CA . SER B 1 7 ? 16.406 6.262 29.969 1 29.14 7 SER B CA 1
ATOM 1829 C C . SER B 1 7 ? 15.883 7.227 28.906 1 29.14 7 SER B C 1
ATOM 1831 O O . SER B 1 7 ? 14.898 7.93 29.125 1 29.14 7 SER B O 1
ATOM 1833 N N . LYS B 1 8 ? 16.625 7.398 27.859 1 30.03 8 LYS B N 1
ATOM 1834 C CA . LYS B 1 8 ? 16.344 8.461 26.891 1 30.03 8 LYS B CA 1
ATOM 1835 C C . LYS B 1 8 ? 15.031 8.195 26.156 1 30.03 8 LYS B C 1
ATOM 1837 O O . LYS B 1 8 ? 14.555 9.039 25.406 1 30.03 8 LYS B O 1
ATOM 1842 N N . ILE B 1 9 ? 14.57 6.984 26.234 1 28.41 9 ILE B N 1
ATOM 1843 C CA . ILE B 1 9 ? 13.32 6.617 25.578 1 28.41 9 ILE B CA 1
ATOM 1844 C C . ILE B 1 9 ? 12.141 7.172 26.359 1 28.41 9 ILE B C 1
ATOM 1846 O O . ILE B 1 9 ? 11.055 7.367 25.812 1 28.41 9 ILE B O 1
ATOM 1850 N N . ALA B 1 10 ? 12.273 7.453 27.703 1 29.81 10 ALA B N 1
ATOM 1851 C CA . ALA B 1 10 ? 11.203 7.867 28.594 1 29.81 10 ALA B CA 1
ATOM 1852 C C . ALA B 1 10 ? 10.828 9.328 28.375 1 29.81 10 ALA B C 1
ATOM 1854 O O . ALA B 1 10 ? 9.648 9.695 28.406 1 29.81 10 ALA B O 1
ATOM 1855 N N . GLY B 1 11 ? 11.773 10.188 28.234 1 27.61 11 GLY B N 1
ATOM 1856 C CA . GLY B 1 11 ? 11.523 11.617 28.156 1 27.61 11 GLY B CA 1
ATOM 1857 C C . GLY B 1 11 ? 10.734 12.023 26.922 1 27.61 11 GLY B C 1
ATOM 1858 O O . GLY B 1 11 ? 9.914 12.945 26.984 1 27.61 11 GLY B O 1
ATOM 1859 N N . LEU B 1 12 ? 11.094 11.516 25.75 1 28.66 12 LEU B N 1
ATOM 1860 C CA . LEU B 1 12 ? 10.609 11.977 24.453 1 28.66 12 LEU B CA 1
ATOM 1861 C C . LEU B 1 12 ? 9.211 11.438 24.172 1 28.66 12 LEU B C 1
ATOM 1863 O O . LEU B 1 12 ? 8.508 11.945 23.297 1 28.66 12 LEU B O 1
ATOM 1867 N N . ILE B 1 13 ? 8.641 10.562 24.938 1 31.14 13 ILE B N 1
ATOM 1868 C CA . ILE B 1 13 ? 7.289 10.016 24.953 1 31.14 13 ILE B CA 1
ATOM 1869 C C . ILE B 1 13 ? 6.293 11.125 25.297 1 31.14 13 ILE B C 1
ATOM 1871 O O . ILE B 1 13 ? 5.211 11.203 24.719 1 31.14 13 ILE B O 1
ATOM 1875 N N . THR B 1 14 ? 6.695 12.109 26.094 1 30.27 14 THR B N 1
ATOM 1876 C CA . THR B 1 14 ? 5.773 13.086 26.656 1 30.27 14 THR B CA 1
ATOM 1877 C C . THR B 1 14 ? 5.27 14.031 25.562 1 30.27 14 THR B C 1
ATOM 1879 O O . THR B 1 14 ? 4.09 14.398 25.547 1 30.27 14 THR B O 1
ATOM 1882 N N . THR B 1 15 ? 6.113 14.375 24.641 1 29.11 15 THR B N 1
ATOM 1883 C CA . THR B 1 15 ? 5.77 15.492 23.766 1 29.11 15 THR B CA 1
ATOM 1884 C C . THR B 1 15 ? 4.777 15.062 22.703 1 29.11 15 THR B C 1
ATOM 1886 O O . THR B 1 15 ? 3.82 15.781 22.406 1 29.11 15 THR B O 1
ATOM 1889 N N . VAL B 1 16 ? 4.891 13.867 22.125 1 30.17 16 VAL B N 1
ATOM 1890 C CA . VAL B 1 16 ? 3.957 13.477 21.078 1 30.17 16 VAL B CA 1
ATOM 1891 C C . VAL B 1 16 ? 2.568 13.25 21.672 1 30.17 16 VAL B C 1
ATOM 1893 O O . VAL B 1 16 ? 1.558 13.43 20.984 1 30.17 16 VAL B O 1
ATOM 1896 N N . SER B 1 17 ? 2.459 12.961 22.906 1 31.25 17 SER B N 1
ATOM 1897 C CA . SER B 1 17 ? 1.197 12.711 23.594 1 31.25 17 SER B CA 1
ATOM 1898 C C . SER B 1 17 ? 0.323 13.961 23.625 1 31.25 17 SER B C 1
ATOM 1900 O O . SER B 1 17 ? -0.903 13.867 23.719 1 31.25 17 SER B O 1
ATOM 1902 N N . GLN B 1 18 ? 0.92 15.117 23.75 1 32.03 18 GLN B N 1
ATOM 1903 C CA . GLN B 1 18 ? 0.131 16.312 24.016 1 32.03 18 GLN B CA 1
ATOM 1904 C C . GLN B 1 18 ? -0.602 16.797 22.766 1 32.03 18 GLN B C 1
ATOM 1906 O O . GLN B 1 18 ? -1.384 17.734 22.828 1 32.03 18 GLN B O 1
ATOM 1911 N N . LEU B 1 19 ? -0.255 16.234 21.703 1 29.59 19 LEU B N 1
ATOM 1912 C CA . LEU B 1 19 ? -0.788 16.75 20.453 1 29.59 19 LEU B CA 1
ATOM 1913 C C . LEU B 1 19 ? -2.291 16.516 20.359 1 29.59 19 LEU B C 1
ATOM 1915 O O . LEU B 1 19 ? -3.02 17.328 19.781 1 29.59 19 LEU B O 1
ATOM 1919 N N . VAL B 1 20 ? -2.754 15.25 20.781 1 30.31 20 VAL B N 1
ATOM 1920 C CA . VAL B 1 20 ? -4.09 14.867 20.328 1 30.31 20 VAL B CA 1
ATOM 1921 C C . VAL B 1 20 ? -5.141 15.68 21.094 1 30.31 20 VAL B C 1
ATOM 1923 O O . VAL B 1 20 ? -6.004 16.312 20.484 1 30.31 20 VAL B O 1
ATOM 1926 N N . LEU B 1 21 ? -5.672 15.047 22.188 1 30.98 21 LEU B N 1
ATOM 1927 C CA . LEU B 1 21 ? -7.074 14.836 22.531 1 30.98 21 LEU B CA 1
ATOM 1928 C C . LEU B 1 21 ? -7.602 15.977 23.391 1 30.98 21 LEU B C 1
ATOM 1930 O O . LEU B 1 21 ? -8.57 15.812 24.125 1 30.98 21 LEU B O 1
ATOM 1934 N N . LYS B 1 22 ? -6.883 17.016 23.375 1 31.05 22 LYS B N 1
ATOM 1935 C CA . LYS B 1 22 ? -7.66 17.609 24.469 1 31.05 22 LYS B CA 1
ATOM 1936 C C . LYS B 1 22 ? -9.078 17.922 24 1 31.05 22 LYS B C 1
ATOM 1938 O O . LYS B 1 22 ? -9.898 18.406 24.797 1 31.05 22 LYS B O 1
ATOM 1943 N N . ASP B 1 23 ? -9.312 18.156 22.609 1 30.66 23 ASP B N 1
ATOM 1944 C CA . ASP B 1 23 ? -10.641 18.703 22.359 1 30.66 23 ASP B CA 1
ATOM 1945 C C . ASP B 1 23 ? -11.688 17.609 22.281 1 30.66 23 ASP B C 1
ATOM 1947 O O . ASP B 1 23 ? -11.68 16.797 21.344 1 30.66 23 ASP B O 1
ATOM 1951 N N . LYS B 1 24 ? -12.289 17.188 23.25 1 33.69 24 LYS B N 1
ATOM 1952 C CA . LYS B 1 24 ? -13.445 16.312 23.469 1 33.69 24 LYS B CA 1
ATOM 1953 C C . LYS B 1 24 ? -14.625 16.734 22.594 1 33.69 24 LYS B C 1
ATOM 1955 O O . LYS B 1 24 ? -15.773 16.391 22.891 1 33.69 24 LYS B O 1
ATOM 1960 N N . ARG B 1 25 ? -14.547 17.641 21.672 1 35.03 25 ARG B N 1
ATOM 1961 C CA . ARG B 1 25 ? -15.82 18.016 21.078 1 35.03 25 ARG B CA 1
ATOM 1962 C C . ARG B 1 25 ? -16.312 16.938 20.125 1 35.03 25 ARG B C 1
ATOM 1964 O O . ARG B 1 25 ? -15.539 16.406 19.328 1 35.03 25 ARG B O 1
ATOM 1971 N N . ALA B 1 26 ? -17.406 16.219 20.281 1 33.16 26 ALA B N 1
ATOM 1972 C CA . ALA B 1 26 ? -18.203 15.211 19.594 1 33.16 26 ALA B CA 1
ATOM 1973 C C . ALA B 1 26 ? -18.344 15.555 18.109 1 33.16 26 ALA B C 1
ATOM 1975 O O . ALA B 1 26 ? -18.781 16.656 17.766 1 33.16 26 ALA B O 1
ATOM 1976 N N . ILE B 1 27 ? -17.484 14.914 17.203 1 35.41 27 ILE B N 1
ATOM 1977 C CA . ILE B 1 27 ? -17.812 14.961 15.773 1 35.41 27 ILE B CA 1
ATOM 1978 C C . ILE B 1 27 ? -19.297 14.68 15.578 1 35.41 27 ILE B C 1
ATOM 1980 O O . ILE B 1 27 ? -19.781 13.617 15.977 1 35.41 27 ILE B O 1
ATOM 1984 N N . ASP B 1 28 ? -20.109 15.641 15.648 1 33.22 28 ASP B N 1
ATOM 1985 C CA . ASP B 1 28 ? -21.5 15.43 15.266 1 33.22 28 ASP B CA 1
ATOM 1986 C C . ASP B 1 28 ? -21.609 14.953 13.82 1 33.22 28 ASP B C 1
ATOM 1988 O O . ASP B 1 28 ? -21.297 15.695 12.891 1 33.22 28 ASP B O 1
ATOM 1992 N N . LEU B 1 29 ? -21.469 13.742 13.547 1 36.84 29 LEU B N 1
ATOM 1993 C CA . LEU B 1 29 ? -21.75 13.117 12.258 1 36.84 29 LEU B CA 1
ATOM 1994 C C . LEU B 1 29 ? -23.109 13.547 11.727 1 36.84 29 LEU B C 1
ATOM 1996 O O . LEU B 1 29 ? -24.125 12.875 11.961 1 36.84 29 LEU B O 1
ATOM 2000 N N . GLY B 1 30 ? -23.562 14.773 11.977 1 32.81 30 GLY B N 1
ATOM 2001 C CA . GLY B 1 30 ? -24.906 15.203 11.594 1 32.81 30 GLY B CA 1
ATOM 2002 C C . GLY B 1 30 ? -25.156 15.094 10.102 1 32.81 30 GLY B C 1
ATOM 2003 O O . GLY B 1 30 ? -24.25 14.781 9.328 1 32.81 30 GLY B O 1
ATOM 2004 N N . LYS B 1 31 ? -26.375 15.836 9.57 1 35.16 31 LYS B N 1
ATOM 2005 C CA . LYS B 1 31 ? -27.188 15.875 8.352 1 35.16 31 LYS B CA 1
ATOM 2006 C C . LYS B 1 31 ? -26.359 16.391 7.172 1 35.16 31 LYS B C 1
ATOM 2008 O O . LYS B 1 31 ? -25.422 17.156 7.359 1 35.16 31 LYS B O 1
ATOM 2013 N N . ASP B 1 32 ? -26.641 15.914 5.922 1 36.53 32 ASP B N 1
ATOM 2014 C CA . ASP B 1 32 ? -26.219 16.078 4.535 1 36.53 32 ASP B CA 1
ATOM 2015 C C . ASP B 1 32 ? -26.047 17.562 4.184 1 36.53 32 ASP B C 1
ATOM 2017 O O . ASP B 1 32 ? -27.016 18.266 3.918 1 36.53 32 ASP B O 1
ATOM 2021 N N . GLN B 1 33 ? -25.5 18.422 4.895 1 32.53 33 GLN B N 1
ATOM 2022 C CA . GLN B 1 33 ? -25.516 19.688 4.156 1 32.53 33 GLN B CA 1
ATOM 2023 C C . GLN B 1 33 ? -24.531 19.656 2.988 1 32.53 33 GLN B C 1
ATOM 2025 O O . GLN B 1 33 ? -23.344 19.375 3.176 1 32.53 33 GLN B O 1
ATOM 2030 N N . GLY B 1 34 ? -24.906 19.438 1.74 1 33.12 34 GLY B N 1
ATOM 2031 C CA . GLY B 1 34 ? -24.188 19.609 0.484 1 33.12 34 GLY B CA 1
ATOM 2032 C C . GLY B 1 34 ? -23.281 20.812 0.474 1 33.12 34 GLY B C 1
ATOM 2033 O O . GLY B 1 34 ? -23.734 21.938 0.255 1 33.12 34 GLY B O 1
ATOM 2034 N N . ASP B 1 35 ? -22.359 20.891 1.333 1 34.69 35 ASP B N 1
ATOM 2035 C CA . ASP B 1 35 ? -21.469 22.047 1.229 1 34.69 35 ASP B CA 1
ATOM 2036 C C . ASP B 1 35 ? -20.797 22.094 -0.141 1 34.69 35 ASP B C 1
ATOM 2038 O O . ASP B 1 35 ? -20.125 21.141 -0.542 1 34.69 35 ASP B O 1
ATOM 2042 N N . LYS B 1 36 ? -21.312 22.859 -1.064 1 32.09 36 LYS B N 1
ATOM 2043 C CA . LYS B 1 36 ? -20.734 23.234 -2.357 1 32.09 36 LYS B CA 1
ATOM 2044 C C . LYS B 1 36 ? -19.281 23.625 -2.223 1 32.09 36 LYS B C 1
ATOM 2046 O O . LYS B 1 36 ? -18.922 24.406 -1.337 1 32.09 36 LYS B O 1
ATOM 2051 N N . ILE B 1 37 ? -18.422 22.781 -2.752 1 36.31 37 ILE B N 1
ATOM 2052 C CA . ILE B 1 37 ? -17.031 23.141 -3.008 1 36.31 37 ILE B CA 1
ATOM 2053 C C . ILE B 1 37 ? -16.969 24.547 -3.615 1 36.31 37 ILE B C 1
ATOM 2055 O O . ILE B 1 37 ? -17.484 24.766 -4.715 1 36.31 37 ILE B O 1
ATOM 2059 N N . GLU B 1 38 ? -17.156 25.625 -2.877 1 36.59 38 GLU B N 1
ATOM 2060 C CA . GLU B 1 38 ? -16.984 26.984 -3.371 1 36.59 38 GLU B CA 1
ATOM 2061 C C . GLU B 1 38 ? -15.711 27.125 -4.199 1 36.59 38 GLU B C 1
ATOM 2063 O O . GLU B 1 38 ? -14.695 26.484 -3.895 1 36.59 38 GLU B O 1
ATOM 2068 N N . ASN B 1 39 ? -15.859 27.406 -5.449 1 36.62 39 ASN B N 1
ATOM 2069 C CA . ASN B 1 39 ? -14.812 27.859 -6.359 1 36.62 39 ASN B CA 1
ATOM 2070 C C . ASN B 1 39 ? -13.828 28.797 -5.664 1 36.62 39 ASN B C 1
ATOM 2072 O O . ASN B 1 39 ? -14.234 29.672 -4.902 1 36.62 39 ASN B O 1
ATOM 2076 N N . CYS B 1 40 ? -12.594 28.312 -5.449 1 44.38 40 CYS B N 1
ATOM 2077 C CA . CYS B 1 40 ? -11.516 29.078 -4.832 1 44.38 40 CYS B CA 1
ATOM 2078 C C . CYS B 1 40 ? -11.547 30.531 -5.297 1 44.38 40 CYS B C 1
ATOM 2080 O O . CYS B 1 40 ? -10.695 31.328 -4.898 1 44.38 40 CYS B O 1
ATOM 2082 N N . SER B 1 41 ? -12.281 30.859 -6.461 1 37.41 41 SER B N 1
ATOM 2083 C CA . SER B 1 41 ? -12.172 32.25 -6.922 1 37.41 41 SER B CA 1
ATOM 2084 C C . SER B 1 41 ? -12.906 33.188 -5.98 1 37.41 41 SER B C 1
ATOM 2086 O O . SER B 1 41 ? -12.836 34.406 -6.148 1 37.41 41 SER B O 1
ATOM 2088 N N . MET B 1 42 ? -14.227 32.938 -5.598 1 38.25 42 MET B N 1
ATOM 2089 C CA . MET B 1 42 ? -15.141 34.062 -5.336 1 38.25 42 MET B CA 1
ATOM 2090 C C . MET B 1 42 ? -14.656 34.906 -4.164 1 38.25 42 MET B C 1
ATOM 2092 O O . MET B 1 42 ? -13.664 34.562 -3.514 1 38.25 42 MET B O 1
ATOM 2096 N N . SER B 1 43 ? -15.695 35.375 -3.055 1 40.72 43 SER B N 1
ATOM 2097 C CA . SER B 1 43 ? -15.672 36.438 -2.045 1 40.72 43 SER B CA 1
ATOM 2098 C C . SER B 1 43 ? -14.523 36.219 -1.062 1 40.72 43 SER B C 1
ATOM 2100 O O . SER B 1 43 ? -14.344 35.125 -0.522 1 40.72 43 SER B O 1
ATOM 2102 N N . LYS B 1 44 ? -13.391 36.938 -1.147 1 44.06 44 LYS B N 1
ATOM 2103 C CA . LYS B 1 44 ? -12.117 37.094 -0.451 1 44.06 44 LYS B CA 1
ATOM 2104 C C . LYS B 1 44 ? -12.305 37.062 1.062 1 44.06 44 LYS B C 1
ATOM 2106 O O . LYS B 1 44 ? -12.164 38.062 1.744 1 44.06 44 LYS B O 1
ATOM 2111 N N . THR B 1 45 ? -13.305 36.781 1.666 1 50.03 45 THR B N 1
ATOM 2112 C CA . THR B 1 45 ? -12.938 36.688 3.074 1 50.03 45 THR B CA 1
ATOM 2113 C C . THR B 1 45 ? -11.688 35.812 3.252 1 50.03 45 THR B C 1
ATOM 2115 O O . THR B 1 45 ? -11.57 34.75 2.633 1 50.03 45 THR B O 1
ATOM 2118 N N . MET B 1 46 ? -10.43 36.406 3.557 1 60.94 46 MET B N 1
ATOM 2119 C CA . MET B 1 46 ? -9.023 36 3.525 1 60.94 46 MET B CA 1
ATOM 2120 C C . MET B 1 46 ? -8.828 34.688 4.266 1 60.94 46 MET B C 1
ATOM 2122 O O . MET B 1 46 ? -8.617 34.688 5.48 1 60.94 46 MET B O 1
ATOM 2126 N N . THR B 1 47 ? -9.383 33.594 3.797 1 80.88 47 THR B N 1
ATOM 2127 C CA . THR B 1 47 ? -9.133 32.281 4.418 1 80.88 47 THR B CA 1
ATOM 2128 C C . THR B 1 47 ? -7.637 32.062 4.629 1 80.88 47 THR B C 1
ATOM 2130 O O . THR B 1 47 ? -6.848 32.156 3.688 1 80.88 47 THR B O 1
ATOM 2133 N N . ARG B 1 48 ? -7.344 31.984 5.824 1 85.75 48 ARG B N 1
ATOM 2134 C CA . ARG B 1 48 ? -5.941 31.875 6.223 1 85.75 48 ARG B CA 1
ATOM 2135 C C . ARG B 1 48 ? -5.355 30.531 5.793 1 85.75 48 ARG B C 1
ATOM 2137 O O . ARG B 1 48 ? -4.281 30.484 5.188 1 85.75 48 ARG B O 1
ATOM 2144 N N . TYR B 1 49 ? -6.059 29.484 6.035 1 91.25 49 TYR B N 1
ATOM 2145 C CA . TYR B 1 49 ? -5.527 28.141 5.77 1 91.25 49 TYR B CA 1
ATOM 2146 C C . TYR B 1 49 ? -6.172 27.547 4.527 1 91.25 49 TYR B C 1
ATOM 2148 O O . TYR B 1 49 ? -7.387 27.625 4.352 1 91.25 49 TYR B O 1
ATOM 2156 N N . VAL B 1 50 ? -5.328 26.969 3.676 1 92.44 50 VAL B N 1
ATOM 2157 C CA . VAL B 1 50 ? -5.785 26.375 2.426 1 92.44 50 VAL B CA 1
ATOM 2158 C C . VAL B 1 50 ? -5.227 24.953 2.295 1 92.44 50 VAL B C 1
ATOM 2160 O O . VAL B 1 50 ? -4.035 24.734 2.52 1 92.44 50 VAL B O 1
ATOM 2163 N N . ILE B 1 51 ? -6.109 24.016 1.968 1 94.69 51 ILE B N 1
ATOM 2164 C CA . ILE B 1 51 ? -5.68 22.688 1.558 1 94.69 51 ILE B CA 1
ATOM 2165 C C . ILE B 1 51 ? -5.734 22.578 0.036 1 94.69 51 ILE B C 1
ATOM 2167 O O . ILE B 1 51 ? -6.77 22.859 -0.576 1 94.69 51 ILE B O 1
ATOM 2171 N N . ARG B 1 52 ? -4.676 22.203 -0.558 1 96.19 52 ARG B N 1
ATOM 2172 C CA . ARG B 1 52 ? -4.598 22.062 -2.01 1 96.19 52 ARG B CA 1
ATOM 2173 C C . ARG B 1 52 ? -3.699 20.891 -2.404 1 96.19 52 ARG B C 1
ATOM 2175 O O . ARG B 1 52 ? -3.008 20.328 -1.56 1 96.19 52 ARG B O 1
ATOM 2182 N N . ARG B 1 53 ? -3.789 20.547 -3.746 1 97.38 53 ARG B N 1
ATOM 2183 C CA . ARG B 1 53 ? -2.865 19.531 -4.266 1 97.38 53 ARG B CA 1
ATOM 2184 C C . ARG B 1 53 ? -1.421 20.016 -4.148 1 97.38 53 ARG B C 1
ATOM 2186 O O . ARG B 1 53 ? -1.121 21.172 -4.402 1 97.38 53 ARG B O 1
ATOM 2193 N N . GLY B 1 54 ? -0.566 19.109 -3.752 1 97.5 54 GLY B N 1
ATOM 2194 C CA . GLY B 1 54 ? 0.855 19.406 -3.762 1 97.5 54 GLY B CA 1
ATOM 2195 C C . GLY B 1 54 ? 1.393 19.703 -5.148 1 97.5 54 GLY B C 1
ATOM 2196 O O . GLY B 1 54 ? 0.896 19.156 -6.141 1 97.5 54 GLY B O 1
ATOM 2197 N N . GLN B 1 55 ? 2.371 20.547 -5.172 1 96.69 55 GLN B N 1
ATOM 2198 C CA . GLN B 1 55 ? 3.082 20.875 -6.402 1 96.69 55 GLN B CA 1
ATOM 2199 C C . GLN B 1 55 ? 4.582 20.625 -6.254 1 96.69 55 GLN B C 1
ATOM 2201 O O . GLN B 1 55 ? 5.086 20.5 -5.137 1 96.69 55 GLN B O 1
ATOM 2206 N N . ILE B 1 56 ? 5.211 20.594 -7.441 1 97.88 56 ILE B N 1
ATOM 2207 C CA . ILE B 1 56 ? 6.633 20.266 -7.457 1 97.88 56 ILE B CA 1
ATOM 2208 C C . ILE B 1 56 ? 7.402 21.266 -6.609 1 97.88 56 ILE B C 1
ATOM 2210 O O . ILE B 1 56 ? 8.383 20.922 -5.953 1 97.88 56 ILE B O 1
ATOM 2214 N N . ASP B 1 57 ? 6.992 22.5 -6.5 1 96.88 57 ASP B N 1
ATOM 2215 C CA . ASP B 1 57 ? 7.695 23.547 -5.77 1 96.88 57 ASP B CA 1
ATOM 2216 C C . ASP B 1 57 ? 7.508 23.391 -4.262 1 96.88 57 ASP B C 1
ATOM 2218 O O . ASP B 1 57 ? 8.227 24 -3.473 1 96.88 57 ASP B O 1
ATOM 2222 N N . ASP B 1 58 ? 6.57 22.562 -3.865 1 97.44 58 ASP B N 1
ATOM 2223 C CA . ASP B 1 58 ? 6.324 22.328 -2.447 1 97.44 58 ASP B CA 1
ATOM 2224 C C . ASP B 1 58 ? 7.301 21.297 -1.883 1 97.44 58 ASP B C 1
ATOM 2226 O O . ASP B 1 58 ? 7.395 21.125 -0.666 1 97.44 58 ASP B O 1
ATOM 2230 N N . CYS B 1 59 ? 8.07 20.625 -2.736 1 97.75 59 CYS B N 1
ATOM 2231 C CA . CYS B 1 59 ? 8.844 19.453 -2.33 1 97.75 59 CYS B CA 1
ATOM 2232 C C . CYS B 1 59 ? 9.883 19.828 -1.279 1 97.75 59 CYS B C 1
ATOM 2234 O O . CYS B 1 59 ? 10.164 19.047 -0.373 1 97.75 59 CYS B O 1
ATOM 2236 N N . SER B 1 60 ? 10.445 20.984 -1.377 1 97.44 60 SER B N 1
ATOM 2237 C CA . SER B 1 60 ? 11.43 21.391 -0.385 1 97.44 60 SER B CA 1
ATOM 2238 C C . SER B 1 60 ? 10.805 21.484 1.005 1 97.44 60 SER B C 1
ATOM 2240 O O . SER B 1 60 ? 11.367 20.984 1.977 1 97.44 60 SER B O 1
ATOM 2242 N N . GLN B 1 61 ? 9.68 22.125 1.126 1 97.38 61 GLN B N 1
ATOM 2243 C CA . GLN B 1 61 ? 9.031 22.297 2.422 1 97.38 61 GLN B CA 1
ATOM 2244 C C . GLN B 1 61 ? 8.461 20.969 2.92 1 97.38 61 GLN B C 1
ATOM 2246 O O . GLN B 1 61 ? 8.492 20.688 4.117 1 97.38 61 GLN B O 1
ATOM 2251 N N . ILE B 1 62 ? 7.914 20.125 1.998 1 97.19 62 ILE B N 1
ATOM 2252 C CA . ILE B 1 62 ? 7.441 18.797 2.379 1 97.19 62 ILE B CA 1
ATOM 2253 C C . ILE B 1 62 ? 8.594 17.984 2.965 1 97.19 62 ILE B C 1
ATOM 2255 O O . ILE B 1 62 ? 8.43 17.312 3.979 1 97.19 62 ILE B O 1
ATOM 2259 N N . SER B 1 63 ? 9.758 18.094 2.34 1 96.44 63 SER B N 1
ATOM 2260 C CA . SER B 1 63 ? 10.938 17.359 2.811 1 96.44 63 SER B CA 1
ATOM 2261 C C . SER B 1 63 ? 11.312 17.781 4.23 1 96.44 63 SER B C 1
ATOM 2263 O O . SER B 1 63 ? 11.672 16.938 5.055 1 96.44 63 SER B O 1
ATOM 2265 N N . VAL B 1 64 ? 11.242 19.031 4.547 1 94.81 64 VAL B N 1
ATOM 2266 C CA . VAL B 1 64 ? 11.547 19.547 5.879 1 94.81 64 VAL B CA 1
ATOM 2267 C C . VAL B 1 64 ? 10.57 18.969 6.895 1 94.81 64 VAL B C 1
ATOM 2269 O O . VAL B 1 64 ? 10.977 18.453 7.941 1 94.81 64 VAL B O 1
ATOM 2272 N N . LEU B 1 65 ? 9.305 19.016 6.578 1 95.06 65 LEU B N 1
ATOM 2273 C CA . LEU B 1 65 ? 8.281 18.484 7.469 1 95.06 65 LEU B CA 1
ATOM 2274 C C . LEU B 1 65 ? 8.438 16.984 7.652 1 95.06 65 LEU B C 1
ATOM 2276 O O . LEU B 1 65 ? 8.203 16.453 8.742 1 95.06 65 LEU B O 1
ATOM 2280 N N . MET B 1 66 ? 8.781 16.281 6.598 1 94.62 66 MET B N 1
ATOM 2281 C CA . MET B 1 66 ? 9 14.844 6.648 1 94.62 66 MET B CA 1
ATOM 2282 C C . MET B 1 66 ? 10.117 14.492 7.617 1 94.62 66 MET B C 1
ATOM 2284 O O . MET B 1 66 ? 10.016 13.523 8.367 1 94.62 66 MET B O 1
ATOM 2288 N N . ARG B 1 67 ? 11.172 15.25 7.609 1 92.44 67 ARG B N 1
ATOM 2289 C CA . ARG B 1 67 ? 12.281 15.039 8.531 1 92.44 67 ARG B CA 1
ATOM 2290 C C . ARG B 1 67 ? 11.859 15.32 9.969 1 92.44 67 ARG B C 1
ATOM 2292 O O . ARG B 1 67 ? 12.289 14.633 10.898 1 92.44 67 ARG B O 1
ATOM 2299 N N . GLU B 1 68 ? 11.055 16.312 10.133 1 91 68 GLU B N 1
ATOM 2300 C CA . GLU B 1 68 ? 10.523 16.609 11.461 1 91 68 GLU B CA 1
ATOM 2301 C C . GLU B 1 68 ? 9.672 15.445 11.977 1 91 68 GLU B C 1
ATOM 2303 O O . GLU B 1 68 ? 9.742 15.094 13.156 1 91 68 GLU B O 1
ATOM 2308 N N . LEU B 1 69 ? 8.859 14.906 11.062 1 89.44 69 LEU B N 1
ATOM 2309 C CA . LEU B 1 69 ? 8.062 13.734 11.414 1 89.44 69 LEU B CA 1
ATOM 2310 C C . LEU B 1 69 ? 8.961 12.586 11.859 1 89.44 69 LEU B C 1
ATOM 2312 O O . LEU B 1 69 ? 8.711 11.961 12.891 1 89.44 69 LEU B O 1
ATOM 2316 N N . ALA B 1 70 ? 9.969 12.336 11.086 1 87 70 ALA B N 1
ATOM 2317 C CA . ALA B 1 70 ? 10.906 11.266 11.406 1 87 70 ALA B CA 1
ATOM 2318 C C . ALA B 1 70 ? 11.562 11.5 12.766 1 87 70 ALA B C 1
ATOM 2320 O O . ALA B 1 70 ? 11.727 10.562 13.555 1 87 70 ALA B O 1
ATOM 2321 N N . GLU B 1 71 ? 11.953 12.68 13.008 1 84.88 71 GLU B N 1
ATOM 2322 C CA . GLU B 1 71 ? 12.578 13.023 14.281 1 84.88 71 GLU B CA 1
ATOM 2323 C C . GLU B 1 71 ? 11.617 12.82 15.445 1 84.88 71 GLU B C 1
ATOM 2325 O O . GLU B 1 71 ? 12.023 12.352 16.516 1 84.88 71 GLU B O 1
ATOM 2330 N N . SER B 1 72 ? 10.422 13.172 15.172 1 80.88 72 SER B N 1
ATOM 2331 C CA . SE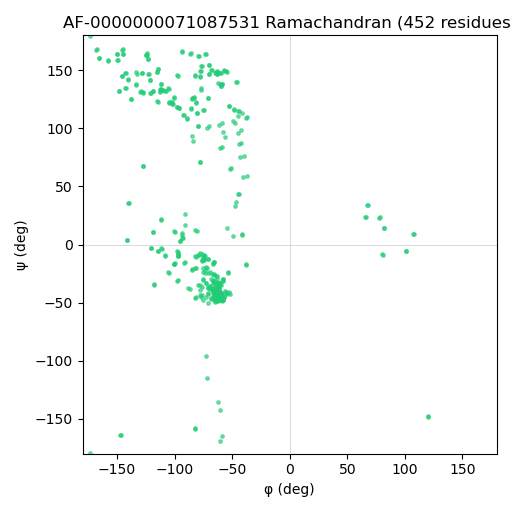R B 1 72 ? 9.414 13.023 16.219 1 80.88 72 SER B CA 1
ATOM 2332 C C . SER B 1 72 ? 9.188 11.555 16.562 1 80.88 72 SER B C 1
ATOM 2334 O O . SER B 1 72 ? 8.758 11.234 17.672 1 80.88 72 SER B O 1
ATOM 2336 N N . GLU B 1 73 ? 9.461 10.641 15.609 1 75.75 73 GLU B N 1
ATOM 2337 C CA . GLU B 1 73 ? 9.281 9.211 15.82 1 75.75 73 GLU B CA 1
ATOM 2338 C C . GLU B 1 73 ? 10.602 8.523 16.125 1 75.75 73 GLU B C 1
ATOM 2340 O O . GLU B 1 73 ? 10.688 7.293 16.125 1 75.75 73 GLU B O 1
ATOM 2345 N N . ASP B 1 74 ? 11.609 9.25 16.375 1 71.19 74 ASP B N 1
ATOM 2346 C CA . ASP B 1 74 ? 12.961 8.797 16.703 1 71.19 74 ASP B CA 1
ATOM 2347 C C . ASP B 1 74 ? 13.602 8.07 15.523 1 71.19 74 ASP B C 1
ATOM 2349 O O . ASP B 1 74 ? 14.383 7.137 15.719 1 71.19 74 ASP B O 1
ATOM 2353 N N . TYR B 1 75 ? 13.094 8.391 14.375 1 68.94 75 TYR B N 1
ATOM 2354 C CA . TYR B 1 75 ? 13.625 7.762 13.172 1 68.94 75 TYR B CA 1
ATOM 2355 C C . TYR B 1 75 ? 14.359 8.773 12.312 1 68.94 75 TYR B C 1
ATOM 2357 O O . TYR B 1 75 ? 14.516 8.578 11.102 1 68.94 75 TYR B O 1
ATOM 2365 N N . GLY B 1 76 ? 14.781 9.852 12.914 1 68.19 76 GLY B N 1
ATOM 2366 C CA . GLY B 1 76 ? 15.344 10.938 12.125 1 68.19 76 GLY B CA 1
ATOM 2367 C C . GLY B 1 76 ? 16.453 10.484 11.188 1 68.19 76 GLY B C 1
ATOM 2368 O O . GLY B 1 76 ? 16.438 10.844 10.008 1 68.19 76 GLY B O 1
ATOM 2369 N N . ASP B 1 77 ? 17.281 9.664 11.578 1 71.56 77 ASP B N 1
ATOM 2370 C CA . ASP B 1 77 ? 18.438 9.234 10.797 1 71.56 77 ASP B CA 1
ATOM 2371 C C . ASP B 1 77 ? 18.047 8.148 9.797 1 71.56 77 ASP B C 1
ATOM 2373 O O . ASP B 1 77 ? 18.875 7.695 9.008 1 71.56 77 ASP B O 1
ATOM 2377 N N . ARG B 1 78 ? 16.781 8.023 9.672 1 78.38 78 ARG B N 1
ATOM 2378 C CA . ARG B 1 78 ? 16.375 6.887 8.852 1 78.38 78 ARG B CA 1
ATOM 2379 C C . ARG B 1 78 ? 15.75 7.348 7.539 1 78.38 78 ARG B C 1
ATOM 2381 O O . ARG B 1 78 ? 15.5 6.539 6.645 1 78.38 78 ARG B O 1
ATOM 2388 N N . VAL B 1 79 ? 15.625 8.641 7.402 1 88.69 79 VAL B N 1
ATOM 2389 C CA . VAL B 1 79 ? 15.008 9.141 6.172 1 88.69 79 VAL B CA 1
ATOM 2390 C C . VAL B 1 79 ? 16.047 9.156 5.051 1 88.69 79 VAL B C 1
ATOM 2392 O O . VAL B 1 79 ? 17 9.93 5.094 1 88.69 79 VAL B O 1
ATOM 2395 N N . GLU B 1 80 ? 15.852 8.367 4.113 1 92.81 80 GLU B N 1
ATOM 2396 C CA . GLU B 1 80 ? 16.766 8.258 2.98 1 92.81 80 GLU B CA 1
ATOM 2397 C C . GLU B 1 80 ? 16.234 9.031 1.772 1 92.81 80 GLU B C 1
ATOM 2399 O O . GLU B 1 80 ? 17 9.352 0.859 1 92.81 80 GLU B O 1
ATOM 2404 N N . VAL B 1 81 ? 15.016 9.367 1.755 1 95.62 81 VAL B N 1
ATOM 2405 C CA . VAL B 1 81 ? 14.375 10.039 0.629 1 95.62 81 VAL B CA 1
ATOM 2406 C C . VAL B 1 81 ? 14.883 11.477 0.532 1 95.62 81 VAL B C 1
ATOM 2408 O O . VAL B 1 81 ? 14.844 12.219 1.515 1 95.62 81 VAL B O 1
ATOM 2411 N N . SER B 1 82 ? 15.375 11.852 -0.65 1 96 82 SER B N 1
ATOM 2412 C CA . SER B 1 82 ? 15.828 13.219 -0.906 1 96 82 SER B CA 1
ATOM 2413 C C . SER B 1 82 ? 14.711 14.062 -1.524 1 96 82 SER B C 1
ATOM 2415 O O . SER B 1 82 ? 13.688 13.523 -1.947 1 96 82 SER B O 1
ATOM 2417 N N . GLU B 1 83 ? 14.992 15.352 -1.484 1 96.94 83 GLU B N 1
ATOM 2418 C CA . GLU B 1 83 ? 14.086 16.25 -2.189 1 96.94 83 GLU B CA 1
ATOM 2419 C C . GLU B 1 83 ? 13.945 15.852 -3.656 1 96.94 83 GLU B C 1
ATOM 2421 O O . GLU B 1 83 ? 12.852 15.922 -4.223 1 96.94 83 GLU B O 1
ATOM 2426 N N . ASP B 1 84 ? 15.07 15.461 -4.281 1 97.38 84 ASP B N 1
ATOM 2427 C CA . ASP B 1 84 ? 15.047 15.031 -5.676 1 97.38 84 ASP B CA 1
ATOM 2428 C C . ASP B 1 84 ? 14.195 13.781 -5.855 1 97.38 84 ASP B C 1
ATOM 2430 O O . ASP B 1 84 ? 13.523 13.625 -6.879 1 97.38 84 ASP B O 1
ATOM 2434 N N . ASP B 1 85 ? 14.258 12.898 -4.949 1 97.44 85 ASP B N 1
ATOM 2435 C CA . ASP B 1 85 ? 13.398 11.719 -4.984 1 97.44 85 ASP B CA 1
ATOM 2436 C C . ASP B 1 85 ? 11.922 12.109 -4.938 1 97.44 85 ASP B C 1
ATOM 2438 O O . ASP B 1 85 ? 11.102 11.547 -5.664 1 97.44 85 ASP B O 1
ATOM 2442 N N . LEU B 1 86 ? 11.609 13.07 -4.035 1 98.12 86 LEU B N 1
ATOM 2443 C CA . LEU B 1 86 ? 10.242 13.555 -3.93 1 98.12 86 LEU B CA 1
ATOM 2444 C C . LEU B 1 86 ? 9.766 14.141 -5.254 1 98.12 86 LEU B C 1
ATOM 2446 O O . LEU B 1 86 ? 8.656 13.859 -5.707 1 98.12 86 LEU B O 1
ATOM 2450 N N . ARG B 1 87 ? 10.594 14.93 -5.848 1 98.38 87 ARG B N 1
ATOM 2451 C CA . ARG B 1 87 ? 10.266 15.547 -7.129 1 98.38 87 ARG B CA 1
ATOM 2452 C C . ARG B 1 87 ? 10.047 14.484 -8.203 1 98.38 87 ARG B C 1
ATOM 2454 O O . ARG B 1 87 ? 9.055 14.539 -8.938 1 98.38 87 ARG B O 1
ATOM 2461 N N . ARG B 1 88 ? 10.891 13.539 -8.273 1 97.94 88 ARG B N 1
ATOM 2462 C CA . ARG B 1 88 ? 10.836 12.477 -9.273 1 97.94 88 ARG B CA 1
ATOM 2463 C C . ARG B 1 88 ? 9.609 11.594 -9.062 1 97.94 88 ARG B C 1
ATOM 2465 O O . ARG B 1 88 ? 8.859 11.328 -10.008 1 97.94 88 ARG B O 1
ATOM 2472 N N . ASP B 1 89 ? 9.391 11.25 -7.863 1 98.25 89 ASP B N 1
ATOM 2473 C CA . ASP B 1 89 ? 8.414 10.195 -7.582 1 98.25 89 ASP B CA 1
ATOM 2474 C C . ASP B 1 89 ? 7.023 10.781 -7.348 1 98.25 89 ASP B C 1
ATOM 2476 O O . ASP B 1 89 ? 6.027 10.055 -7.355 1 98.25 89 ASP B O 1
ATOM 2480 N N . GLY B 1 90 ? 6.984 12.031 -7.121 1 98.31 90 GLY B N 1
ATOM 2481 C CA . GLY B 1 90 ? 5.695 12.672 -6.918 1 98.31 90 GLY B CA 1
ATOM 2482 C C . GLY B 1 90 ? 5.238 13.484 -8.117 1 98.31 90 GLY B C 1
ATOM 2483 O O . GLY B 1 90 ? 4.039 13.68 -8.312 1 98.31 90 GLY B O 1
ATOM 2484 N N . PHE B 1 91 ? 6.203 13.93 -8.945 1 97.94 91 PHE B N 1
ATOM 2485 C CA . PHE B 1 91 ? 5.824 14.914 -9.953 1 97.94 91 PHE B CA 1
ATOM 2486 C C . PHE B 1 91 ? 6.535 14.648 -11.273 1 97.94 91 PHE B C 1
ATOM 2488 O O . PHE B 1 91 ? 6.426 15.438 -12.211 1 97.94 91 PHE B O 1
ATOM 2495 N N . GLY B 1 92 ? 7.273 13.602 -11.352 1 97 92 GLY B N 1
ATOM 2496 C CA . GLY B 1 92 ? 7.941 13.227 -12.594 1 97 92 GLY B CA 1
ATOM 2497 C C . GLY B 1 92 ? 7.043 12.469 -13.547 1 97 92 GLY B C 1
ATOM 2498 O O . GLY B 1 92 ? 5.816 12.562 -13.469 1 97 92 GLY B O 1
ATOM 2499 N N . ASP B 1 93 ? 7.594 11.711 -14.484 1 95 93 ASP B N 1
ATOM 2500 C CA . ASP B 1 93 ? 6.879 11.047 -15.57 1 95 93 ASP B CA 1
ATOM 2501 C C . ASP B 1 93 ? 6.07 9.859 -15.062 1 95 93 ASP B C 1
ATOM 2503 O O . ASP B 1 93 ? 5.035 9.516 -15.633 1 95 93 ASP B O 1
ATOM 2507 N N . ASN B 1 94 ? 6.57 9.211 -14.062 1 94.94 94 ASN B N 1
ATOM 2508 C CA . ASN B 1 94 ? 5.918 8.047 -13.484 1 94.94 94 ASN B CA 1
ATOM 2509 C C . ASN B 1 94 ? 5.75 8.188 -11.969 1 94.94 94 ASN B C 1
ATOM 2511 O O . ASN B 1 94 ? 6.387 7.473 -11.203 1 94.94 94 ASN B O 1
ATOM 2515 N N . PRO B 1 95 ? 4.914 9.125 -11.586 1 97.56 95 PRO B N 1
ATOM 2516 C CA . PRO B 1 95 ? 4.746 9.344 -10.148 1 97.56 95 PRO B CA 1
ATOM 2517 C C . PRO B 1 95 ? 4.172 8.133 -9.43 1 97.56 95 PRO B C 1
ATOM 2519 O O . PRO B 1 95 ? 3.33 7.418 -9.984 1 97.56 95 PRO B O 1
ATOM 2522 N N . VAL B 1 96 ? 4.59 7.93 -8.188 1 98.25 96 VAL B N 1
ATOM 2523 C CA . VAL B 1 96 ? 4.141 6.762 -7.441 1 98.25 96 VAL B CA 1
ATOM 2524 C C . VAL B 1 96 ? 3.418 7.207 -6.172 1 98.25 96 VAL B C 1
ATOM 2526 O O . VAL B 1 96 ? 2.957 6.375 -5.387 1 98.25 96 VAL B O 1
ATOM 2529 N N . PHE B 1 97 ? 3.383 8.5 -5.953 1 98.31 97 PHE B N 1
ATOM 2530 C CA . PHE B 1 97 ? 2.564 9.047 -4.879 1 98.31 97 PHE B CA 1
ATOM 2531 C C . PHE B 1 97 ? 1.979 10.398 -5.273 1 98.31 97 PHE B C 1
ATOM 2533 O O . PHE B 1 97 ? 2.385 10.984 -6.281 1 98.31 97 PHE B O 1
ATOM 2540 N N . GLU B 1 98 ? 0.99 10.789 -4.508 1 98.19 98 GLU B N 1
ATOM 2541 C CA . GLU B 1 98 ? 0.417 12.133 -4.555 1 98.19 98 GLU B CA 1
ATOM 2542 C C . GLU B 1 98 ? 0.441 12.789 -3.176 1 98.19 98 GLU B C 1
ATOM 2544 O O . GLU B 1 98 ? 0.657 12.117 -2.164 1 98.19 98 GLU B O 1
ATOM 2549 N N . SER B 1 99 ? 0.271 14.094 -3.213 1 98.19 99 SER B N 1
ATOM 2550 C CA . SER B 1 99 ? 0.249 14.797 -1.937 1 98.19 99 SER B CA 1
ATOM 2551 C C . SER B 1 99 ? -0.766 15.938 -1.952 1 98.19 99 SER B C 1
ATOM 2553 O O . SER B 1 99 ? -1.08 16.484 -3.012 1 98.19 99 SER B O 1
ATOM 2555 N N . ILE B 1 100 ? -1.336 16.188 -0.807 1 97.94 100 ILE B N 1
ATOM 2556 C CA . ILE B 1 100 ? -2.002 17.453 -0.521 1 97.94 100 ILE B CA 1
ATOM 2557 C C . ILE B 1 100 ? -1.247 18.203 0.579 1 97.94 100 ILE B C 1
ATOM 2559 O O . ILE B 1 100 ? -0.573 17.578 1.405 1 97.94 100 ILE B O 1
ATOM 2563 N N . VAL B 1 101 ? -1.35 19.516 0.517 1 97.69 101 VAL B N 1
ATOM 2564 C CA . VAL B 1 101 ? -0.631 20.312 1.493 1 97.69 101 VAL B CA 1
ATOM 2565 C C . VAL B 1 101 ? -1.592 21.297 2.156 1 97.69 101 VAL B C 1
ATOM 2567 O O . VAL B 1 101 ? -2.611 21.672 1.568 1 97.69 101 VAL B O 1
ATOM 2570 N N . LEU B 1 102 ? -1.309 21.562 3.367 1 96.06 102 LEU B N 1
ATOM 2571 C CA . LEU B 1 102 ? -1.947 22.641 4.129 1 96.06 102 LEU B CA 1
ATOM 2572 C C . LEU B 1 102 ? -1.078 23.891 4.145 1 96.06 102 LEU B C 1
ATOM 2574 O O . LEU B 1 102 ? 0.018 23.875 4.711 1 96.06 102 LEU B O 1
ATOM 2578 N N . GLU B 1 103 ? -1.627 24.938 3.59 1 94.69 103 GLU B N 1
ATOM 2579 C CA . GLU B 1 103 ? -0.879 26.172 3.428 1 94.69 103 GLU B CA 1
ATOM 2580 C C . GLU B 1 103 ? -1.446 27.281 4.316 1 94.69 103 GLU B C 1
ATOM 2582 O O . GLU B 1 103 ? -2.664 27.438 4.418 1 94.69 103 GLU B O 1
ATOM 2587 N N . ASP B 1 104 ? -0.577 27.938 5.02 1 93 104 ASP B N 1
ATOM 2588 C CA . ASP B 1 104 ? -0.914 29.172 5.707 1 93 104 ASP B CA 1
ATOM 2589 C C . ASP B 1 104 ? -0.62 30.391 4.832 1 93 104 ASP B C 1
ATOM 2591 O O . ASP B 1 104 ? 0.541 30.766 4.645 1 93 104 ASP B O 1
ATOM 2595 N N . ARG B 1 105 ? -1.635 31.047 4.422 1 89.62 105 ARG B N 1
ATOM 2596 C CA . ARG B 1 105 ? -1.485 32.156 3.484 1 89.62 105 ARG B CA 1
ATOM 2597 C C . ARG B 1 105 ? -0.918 33.375 4.18 1 89.62 105 ARG B C 1
ATOM 2599 O O . ARG B 1 105 ? -0.479 34.344 3.52 1 89.62 105 ARG B O 1
ATOM 2606 N N . GLU B 1 106 ? -0.895 33.375 5.449 1 88.5 106 GLU B N 1
ATOM 2607 C CA . GLU B 1 106 ? -0.374 34.5 6.203 1 88.5 106 GLU B CA 1
ATOM 2608 C C . GLU B 1 106 ? 1.074 34.281 6.621 1 88.5 106 GLU B C 1
ATOM 2610 O O . GLU B 1 106 ? 1.719 35.156 7.172 1 88.5 106 GLU B O 1
ATOM 2615 N N . ALA B 1 107 ? 1.556 33.094 6.367 1 88.5 107 ALA B N 1
ATOM 2616 C CA . ALA B 1 107 ? 2.943 32.781 6.703 1 88.5 107 ALA B CA 1
ATOM 2617 C C . ALA B 1 107 ? 3.885 33.188 5.574 1 88.5 107 ALA B C 1
ATOM 2619 O O . ALA B 1 107 ? 3.438 33.5 4.473 1 88.5 107 ALA B O 1
ATOM 2620 N N . ASP B 1 108 ? 5.215 33.25 5.938 1 88.31 108 ASP B N 1
ATOM 2621 C CA . ASP B 1 108 ? 6.23 33.469 4.914 1 88.31 108 ASP B CA 1
ATOM 2622 C C . ASP B 1 108 ? 6.211 32.375 3.857 1 88.31 108 ASP B C 1
ATOM 2624 O O . ASP B 1 108 ? 6.012 31.203 4.176 1 88.31 108 ASP B O 1
ATOM 2628 N N . GLU B 1 109 ? 6.539 32.75 2.658 1 83.81 109 GLU B N 1
ATOM 2629 C CA . GLU B 1 109 ? 6.457 31.828 1.529 1 83.81 109 GLU B CA 1
ATOM 2630 C C . GLU B 1 109 ? 7.359 30.625 1.744 1 83.81 109 GLU B C 1
ATOM 2632 O O . GLU B 1 109 ? 7 29.5 1.37 1 83.81 109 GLU B O 1
ATOM 2637 N N . GLU B 1 110 ? 8.477 30.906 2.389 1 83.31 110 GLU B N 1
ATOM 2638 C CA . GLU B 1 110 ? 9.469 29.844 2.566 1 83.31 110 GLU B CA 1
ATOM 2639 C C . GLU B 1 110 ? 9.023 28.859 3.633 1 83.31 110 GLU B C 1
ATOM 2641 O O . GLU B 1 110 ? 9.609 27.781 3.762 1 83.31 110 GLU B O 1
ATOM 2646 N N . SER B 1 111 ? 7.945 29.203 4.363 1 84.88 111 SER B N 1
ATOM 2647 C CA . SER B 1 111 ? 7.453 28.344 5.434 1 84.88 111 SER B CA 1
ATOM 2648 C C . SER B 1 111 ? 5.93 28.297 5.449 1 84.88 111 SER B C 1
ATOM 2650 O O . SER B 1 111 ? 5.32 28.203 6.516 1 84.88 111 SER B O 1
ATOM 2652 N N . SER B 1 112 ? 5.418 28.328 4.332 1 91.31 112 SER B N 1
ATOM 2653 C CA . SER B 1 112 ? 3.969 28.469 4.254 1 91.31 112 SER B CA 1
ATOM 2654 C C . SER B 1 112 ? 3.268 27.125 4.371 1 91.31 112 SER B C 1
ATOM 2656 O O . SER B 1 112 ? 2.08 27.062 4.691 1 91.31 112 SER B O 1
ATOM 2658 N N . ILE B 1 113 ? 3.975 26.047 4.082 1 96.25 113 ILE B N 1
ATOM 2659 C CA . ILE B 1 113 ? 3.35 24.734 4.184 1 96.25 113 ILE B CA 1
ATOM 2660 C C . ILE B 1 113 ? 3.455 24.219 5.621 1 96.25 113 ILE B C 1
ATOM 2662 O O . ILE B 1 113 ? 4.551 23.922 6.102 1 96.25 113 ILE B O 1
ATOM 2666 N N . LEU B 1 114 ? 2.273 24.031 6.277 1 95 114 LEU B N 1
ATOM 2667 C CA . LEU B 1 114 ? 2.201 23.688 7.691 1 95 114 LEU B CA 1
ATOM 2668 C C . LEU B 1 114 ? 1.966 22.188 7.871 1 95 114 LEU B C 1
ATOM 2670 O O . LEU B 1 114 ? 2.098 21.656 8.977 1 95 114 LEU B O 1
ATOM 2674 N N . GLY B 1 115 ? 1.558 21.562 6.844 1 96.94 115 GLY B N 1
ATOM 2675 C CA . GLY B 1 115 ? 1.225 20.156 6.902 1 96.94 115 GLY B CA 1
ATOM 2676 C C . GLY B 1 115 ? 1.043 19.531 5.531 1 96.94 115 GLY B C 1
ATOM 2677 O O . GLY B 1 115 ? 0.986 20.234 4.523 1 96.94 115 GLY B O 1
ATOM 2678 N N . TYR B 1 116 ? 1.007 18.203 5.59 1 97.75 116 TYR B N 1
ATOM 2679 C CA . TYR B 1 116 ? 0.829 17.469 4.336 1 97.75 116 TYR B CA 1
ATOM 2680 C C . TYR B 1 116 ? 0.27 16.078 4.586 1 97.75 116 TYR B C 1
ATOM 2682 O O . TYR B 1 116 ? 0.285 15.594 5.719 1 97.75 116 TYR B O 1
ATOM 2690 N N . ALA B 1 117 ? -0.306 15.562 3.576 1 97.75 117 ALA B N 1
ATOM 2691 C CA . ALA B 1 117 ? -0.621 14.133 3.49 1 97.75 117 ALA B CA 1
ATOM 2692 C C . ALA B 1 117 ? -0.075 13.531 2.199 1 97.75 117 ALA B C 1
ATOM 2694 O O . ALA B 1 117 ? -0.196 14.125 1.128 1 97.75 117 ALA B O 1
ATOM 2695 N N . LEU B 1 118 ? 0.611 12.438 2.332 1 98.38 118 LEU B N 1
ATOM 2696 C CA . LEU B 1 118 ? 1.115 11.656 1.21 1 98.38 118 LEU B CA 1
ATOM 2697 C C . LEU B 1 118 ? 0.332 10.359 1.06 1 98.38 118 LEU B C 1
ATOM 2699 O O . LEU B 1 118 ? 0.104 9.648 2.043 1 98.38 118 LEU B O 1
ATOM 2703 N N . PHE B 1 119 ? -0.102 10.07 -0.193 1 98.5 119 PHE B N 1
ATOM 2704 C CA . PHE B 1 119 ? -0.918 8.875 -0.402 1 98.5 119 PHE B CA 1
ATOM 2705 C C . PHE B 1 119 ? -0.708 8.312 -1.803 1 98.5 119 PHE B C 1
ATOM 2707 O O . PHE B 1 119 ? -0.117 8.977 -2.66 1 98.5 119 PHE B O 1
ATOM 2714 N N . PHE B 1 120 ? -1.097 7.129 -2.043 1 98.62 120 PHE B N 1
ATOM 2715 C CA . PHE B 1 120 ? -1.069 6.504 -3.359 1 98.62 120 PHE B CA 1
ATOM 2716 C C . PHE B 1 120 ? -2.195 5.488 -3.502 1 98.62 120 PHE B C 1
ATOM 2718 O O . PHE B 1 120 ? -2.771 5.051 -2.504 1 98.62 120 PHE B O 1
ATOM 2725 N N . MET B 1 121 ? -2.529 5.203 -4.711 1 98.19 121 MET B N 1
ATOM 2726 C CA . MET B 1 121 ? -3.6 4.25 -5 1 98.19 121 MET B CA 1
ATOM 2727 C C . MET B 1 121 ? -3.086 2.816 -4.93 1 98.19 121 MET B C 1
ATOM 2729 O O . MET B 1 121 ? -1.933 2.549 -5.266 1 98.19 121 MET B O 1
ATOM 2733 N N . GLY B 1 122 ? -3.916 1.989 -4.492 1 98 122 GLY B N 1
ATOM 2734 C CA . GLY B 1 122 ? -3.643 0.562 -4.449 1 98 122 GLY B CA 1
ATOM 2735 C C . GLY B 1 122 ? -4.879 -0.29 -4.676 1 98 122 GLY B C 1
ATOM 2736 O O . GLY B 1 122 ? -5.887 0.196 -5.188 1 98 122 GLY B O 1
ATOM 2737 N N . PHE B 1 123 ? -4.738 -1.54 -4.312 1 98 123 PHE B N 1
ATOM 2738 C CA . PHE B 1 123 ? -5.801 -2.496 -4.598 1 98 123 PHE B CA 1
ATOM 2739 C C . PHE B 1 123 ? -5.859 -3.58 -3.527 1 98 123 PHE B C 1
ATOM 2741 O O . PHE B 1 123 ? -4.824 -4.078 -3.086 1 98 123 PHE B O 1
ATOM 2748 N N . CYS B 1 124 ? -7.023 -3.777 -3.1 1 95 124 CYS B N 1
ATOM 2749 C CA . CYS B 1 124 ? -7.336 -4.926 -2.254 1 95 124 CYS B CA 1
ATOM 2750 C C . CYS B 1 124 ? -8.086 -5.992 -3.041 1 95 124 CYS B C 1
ATOM 2752 O O . CYS B 1 124 ? -9.172 -5.742 -3.557 1 95 124 CYS B O 1
ATOM 2754 N N . SER B 1 125 ? -7.523 -7.164 -3.07 1 93.69 125 SER B N 1
ATOM 2755 C CA . SER B 1 125 ? -8.094 -8.242 -3.877 1 93.69 125 SER B CA 1
ATOM 2756 C C . SER B 1 125 ? -9.461 -8.656 -3.352 1 93.69 125 SER B C 1
ATOM 2758 O O . SER B 1 125 ? -10.227 -9.32 -4.059 1 93.69 125 SER B O 1
ATOM 2760 N N . TRP B 1 126 ? -9.812 -8.258 -2.152 1 91.25 126 TRP B N 1
ATOM 2761 C CA . TRP B 1 126 ? -11.094 -8.625 -1.568 1 91.25 126 TRP B CA 1
ATOM 2762 C C . TRP B 1 126 ? -12.117 -7.504 -1.751 1 91.25 126 TRP B C 1
ATOM 2764 O O . TRP B 1 126 ? -13.305 -7.762 -1.917 1 91.25 126 TRP B O 1
ATOM 2774 N N . LYS B 1 127 ? -11.641 -6.262 -1.773 1 93.44 127 LYS B N 1
ATOM 2775 C CA . LYS B 1 127 ? -12.578 -5.141 -1.688 1 93.44 127 LYS B CA 1
ATOM 2776 C C . LYS B 1 127 ? -12.516 -4.281 -2.947 1 93.44 127 LYS B C 1
ATOM 2778 O O . LYS B 1 127 ? -13.523 -3.701 -3.357 1 93.44 127 LYS B O 1
ATOM 2783 N N . GLY B 1 128 ? -11.305 -4.184 -3.498 1 96.44 128 GLY B N 1
ATOM 2784 C CA . GLY B 1 128 ? -11.164 -3.342 -4.676 1 96.44 128 GLY B CA 1
ATOM 2785 C C . GLY B 1 128 ? -10.18 -2.203 -4.477 1 96.44 128 GLY B C 1
ATOM 2786 O O . GLY B 1 128 ? -9.188 -2.35 -3.762 1 96.44 128 GLY B O 1
ATOM 2787 N N . ARG B 1 129 ? -10.453 -1.083 -5.152 1 97.75 129 ARG B N 1
ATOM 2788 C CA . ARG B 1 129 ? -9.562 0.074 -5.129 1 97.75 129 ARG B CA 1
ATOM 2789 C C . ARG B 1 129 ? -9.359 0.581 -3.707 1 97.75 129 ARG B C 1
ATOM 2791 O O . ARG B 1 129 ? -10.312 0.674 -2.934 1 97.75 129 ARG B O 1
ATOM 2798 N N . LEU B 1 130 ? -8.141 0.897 -3.488 1 97.19 130 LEU B N 1
ATOM 2799 C CA . LEU B 1 130 ? -7.805 1.412 -2.166 1 97.19 130 LEU B CA 1
ATOM 2800 C C . LEU B 1 130 ? -6.941 2.666 -2.273 1 97.19 130 LEU B C 1
ATOM 2802 O O . LEU B 1 130 ? -6.207 2.836 -3.25 1 97.19 130 LEU B O 1
ATOM 2806 N N . LEU B 1 131 ? -7.145 3.559 -1.304 1 98.44 131 LEU B N 1
ATOM 2807 C CA . LEU B 1 131 ? -6.191 4.641 -1.085 1 98.44 131 LEU B CA 1
ATOM 2808 C C . LEU B 1 131 ? -5.293 4.34 0.112 1 98.44 131 LEU B C 1
ATOM 2810 O O . LEU B 1 131 ? -5.789 4.062 1.209 1 98.44 131 LEU B O 1
ATOM 2814 N N . TYR B 1 132 ? -4.027 4.293 -0.149 1 98.62 132 TYR B N 1
ATOM 2815 C CA . TYR B 1 132 ? -3.076 4.07 0.935 1 98.62 132 TYR B CA 1
ATOM 2816 C C . TYR B 1 132 ? -2.518 5.395 1.45 1 98.62 132 TYR B C 1
ATOM 2818 O O . TYR B 1 132 ? -1.863 6.129 0.708 1 98.62 132 TYR B O 1
ATOM 2826 N N . LEU B 1 133 ? -2.775 5.684 2.697 1 98.25 133 LEU B N 1
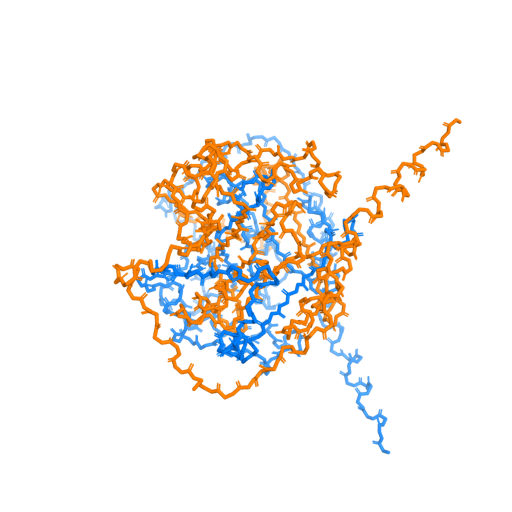ATOM 2827 C CA . LEU B 1 133 ? -2.271 6.891 3.338 1 98.25 133 LEU B CA 1
ATOM 2828 C C . LEU B 1 133 ? -0.904 6.645 3.967 1 98.25 133 LEU B C 1
ATOM 2830 O O . LEU B 1 133 ? -0.805 5.996 5.012 1 98.25 133 LEU B O 1
ATOM 2834 N N . GLU B 1 134 ? 0.114 7.172 3.393 1 97.5 134 GLU B N 1
ATOM 2835 C CA . GLU B 1 134 ? 1.491 6.949 3.822 1 97.5 134 GLU B CA 1
ATOM 2836 C C . GLU B 1 134 ? 1.854 7.855 4.996 1 97.5 134 GLU B C 1
ATOM 2838 O O . GLU B 1 134 ? 2.48 7.406 5.961 1 97.5 134 GLU B O 1
ATOM 2843 N N . ASP B 1 135 ? 1.459 9.133 4.832 1 95.56 135 ASP B N 1
ATOM 2844 C CA . ASP B 1 135 ? 1.814 10.102 5.863 1 95.56 135 ASP B CA 1
ATOM 2845 C C . ASP B 1 135 ? 0.724 11.156 6.027 1 95.56 135 ASP B C 1
ATOM 2847 O O . ASP B 1 135 ? 0.082 11.547 5.051 1 95.56 135 ASP B O 1
ATOM 2851 N N . VAL B 1 136 ? 0.588 11.539 7.246 1 95 136 VAL B N 1
ATOM 2852 C CA . VAL B 1 136 ? -0.096 12.773 7.602 1 95 136 VAL B CA 1
ATOM 2853 C C . VAL B 1 136 ? 0.682 13.5 8.695 1 95 136 VAL B C 1
ATOM 2855 O O . VAL B 1 136 ? 1.015 12.906 9.727 1 95 136 VAL B O 1
ATOM 2858 N N . TYR B 1 137 ? 1.006 14.766 8.383 1 95.06 137 TYR B N 1
ATOM 2859 C CA . TYR B 1 137 ? 1.812 15.508 9.352 1 95.06 137 TYR B CA 1
ATOM 2860 C C . TYR B 1 137 ? 1.374 16.969 9.414 1 95.06 137 TYR B C 1
ATOM 2862 O O . TYR B 1 137 ? 1.086 17.578 8.383 1 95.06 137 TYR B O 1
ATOM 2870 N N . ILE B 1 138 ? 1.251 17.422 10.594 1 93.56 138 ILE B N 1
ATOM 2871 C CA . ILE B 1 138 ? 1.03 18.828 10.898 1 93.56 138 ILE B CA 1
ATOM 2872 C C . ILE B 1 138 ? 2.184 19.359 11.742 1 93.56 138 ILE B C 1
ATOM 2874 O O . ILE B 1 138 ? 2.582 18.734 12.727 1 93.56 138 ILE B O 1
ATOM 2878 N N . ASP B 1 139 ? 2.668 20.5 11.305 1 93.12 139 ASP B N 1
ATOM 2879 C CA . ASP B 1 139 ? 3.674 21.172 12.125 1 93.12 139 ASP B CA 1
ATOM 2880 C C . ASP B 1 139 ? 3.254 21.203 13.594 1 93.12 139 ASP B C 1
ATOM 2882 O O . ASP B 1 139 ? 2.092 21.484 13.906 1 93.12 139 ASP B O 1
ATOM 2886 N N . SER B 1 140 ? 4.195 20.984 14.469 1 88.81 140 SER B N 1
ATOM 2887 C CA . SER B 1 140 ? 3.922 20.812 15.891 1 88.81 140 SER B CA 1
ATOM 2888 C C . SER B 1 140 ? 3.281 22.062 16.484 1 88.81 140 SER B C 1
ATOM 2890 O O . SER B 1 140 ? 2.449 21.969 17.391 1 88.81 140 SER B O 1
ATOM 2892 N N . GLU B 1 141 ? 3.594 23.234 16.031 1 87.06 141 GLU B N 1
ATOM 2893 C CA . GLU B 1 141 ? 3.088 24.5 16.562 1 87.06 141 GLU B CA 1
ATOM 2894 C C . GLU B 1 141 ? 1.61 24.688 16.219 1 87.06 141 GLU B C 1
ATOM 2896 O O . GLU B 1 141 ? 0.937 25.531 16.812 1 87.06 141 GLU B O 1
ATOM 2901 N N . TYR B 1 142 ? 1.104 23.875 15.336 1 87.69 142 TYR B N 1
ATOM 2902 C CA . TYR B 1 142 ? -0.255 24.094 14.859 1 87.69 142 TYR B CA 1
ATOM 2903 C C . TYR B 1 142 ? -1.149 22.906 15.188 1 87.69 142 TYR B C 1
ATOM 2905 O O . TYR B 1 142 ? -2.268 22.797 14.672 1 87.69 142 TYR B O 1
ATOM 2913 N N . ARG B 1 143 ? -0.691 22.031 15.984 1 85.69 143 ARG B N 1
ATOM 2914 C CA . ARG B 1 143 ? -1.457 20.844 16.359 1 85.69 143 ARG B CA 1
ATOM 2915 C C . ARG B 1 143 ? -2.543 21.203 17.375 1 85.69 143 ARG B C 1
ATOM 2917 O O . ARG B 1 143 ? -2.494 22.25 18 1 85.69 143 ARG B O 1
ATOM 2924 N N . GLY B 1 144 ? -3.568 20.406 17.359 1 82.81 144 GLY B N 1
ATOM 2925 C CA . GLY B 1 144 ? -4.66 20.625 18.297 1 82.81 144 GLY B CA 1
ATOM 2926 C C . GLY B 1 144 ? -5.637 21.688 17.828 1 82.81 144 GLY B C 1
ATOM 2927 O O . GLY B 1 144 ? -6.449 22.172 18.609 1 82.81 144 GLY B O 1
ATOM 2928 N N . THR B 1 145 ? -5.57 22.062 16.594 1 83.19 145 THR B N 1
ATOM 2929 C CA . THR B 1 145 ? -6.414 23.141 16.078 1 83.19 145 THR B CA 1
ATOM 2930 C C . THR B 1 145 ? -7.492 22.594 15.148 1 83.19 145 THR B C 1
ATOM 2932 O O . THR B 1 145 ? -8.367 23.328 14.695 1 83.19 145 THR B O 1
ATOM 2935 N N . GLY B 1 146 ? -7.352 21.297 14.828 1 86.81 146 GLY B N 1
ATOM 2936 C CA . GLY B 1 146 ? -8.312 20.719 13.906 1 86.81 146 GLY B CA 1
ATOM 2937 C C . GLY B 1 146 ? -7.777 20.594 12.492 1 86.81 146 GLY B C 1
ATOM 2938 O O . GLY B 1 146 ? -8.422 20 11.625 1 86.81 146 GLY B O 1
ATOM 2939 N N . LEU B 1 147 ? -6.629 21.109 12.289 1 89.31 147 LEU B N 1
ATOM 2940 C CA . LEU B 1 147 ? -6.043 21.109 10.945 1 89.31 147 LEU B CA 1
ATOM 2941 C C . LEU B 1 147 ? -5.734 19.703 10.484 1 89.31 147 LEU B C 1
ATOM 2943 O O . LEU B 1 147 ? -5.871 19.391 9.297 1 89.31 147 LEU B O 1
ATOM 2947 N N . GLY B 1 148 ? -5.371 18.859 11.375 1 90.25 148 GLY B N 1
ATOM 2948 C CA . GLY B 1 148 ? -5.113 17.469 11.047 1 90.25 148 GLY B CA 1
ATOM 2949 C C . GLY B 1 148 ? -6.352 16.719 10.578 1 90.25 148 GLY B C 1
ATOM 2950 O O . GLY B 1 148 ? -6.301 15.977 9.602 1 90.25 148 GLY B O 1
ATOM 2951 N N . ILE B 1 149 ? -7.383 16.969 11.211 1 89.88 149 ILE B N 1
ATOM 2952 C CA . ILE B 1 149 ? -8.648 16.344 10.859 1 89.88 149 ILE B CA 1
ATOM 2953 C C . ILE B 1 149 ? -9.102 16.828 9.484 1 89.88 149 ILE B C 1
ATOM 2955 O O . ILE B 1 149 ? -9.672 16.062 8.703 1 89.88 149 ILE B O 1
ATOM 2959 N N . ALA B 1 150 ? -8.859 18.094 9.25 1 90.56 150 ALA B N 1
ATOM 2960 C CA . ALA B 1 150 ? -9.211 18.656 7.945 1 90.56 150 ALA B CA 1
ATOM 2961 C C . ALA B 1 150 ? -8.453 17.953 6.824 1 90.56 150 ALA B C 1
ATOM 2963 O O . ALA B 1 150 ? -9.008 17.703 5.754 1 90.56 150 ALA B O 1
ATOM 2964 N N . LEU B 1 151 ? -7.203 17.656 7.02 1 93.44 151 LEU B N 1
ATOM 2965 C CA . LEU B 1 151 ? -6.41 16.922 6.039 1 93.44 151 LEU B CA 1
ATOM 2966 C C . LEU B 1 151 ? -6.98 15.523 5.812 1 93.44 151 LEU B C 1
ATOM 2968 O O . LEU B 1 151 ? -7.148 15.094 4.672 1 93.44 151 LEU B O 1
ATOM 2972 N N . LEU B 1 152 ? -7.32 14.875 6.891 1 94.75 152 LEU B N 1
ATOM 2973 C CA . LEU B 1 152 ? -7.871 13.523 6.805 1 94.75 152 LEU B CA 1
ATOM 2974 C C . LEU B 1 152 ? -9.227 13.539 6.109 1 94.75 152 LEU B C 1
ATOM 2976 O O . LEU B 1 152 ? -9.539 12.633 5.332 1 94.75 152 LEU B O 1
ATOM 2980 N N . HIS B 1 153 ? -9.953 14.547 6.445 1 93.81 153 HIS B N 1
ATOM 2981 C CA . HIS B 1 153 ? -11.242 14.727 5.797 1 93.81 153 HIS B CA 1
ATOM 2982 C C . HIS B 1 153 ? -11.086 14.859 4.285 1 93.81 153 HIS B C 1
ATOM 2984 O O . HIS B 1 153 ? -11.852 14.258 3.523 1 93.81 153 HIS B O 1
ATOM 2990 N N . THR B 1 154 ? -10.156 15.586 3.893 1 95.06 154 THR B N 1
ATOM 2991 C CA . THR B 1 154 ? -9.883 15.781 2.473 1 95.06 154 THR B CA 1
ATOM 2992 C C . THR B 1 154 ? -9.445 14.477 1.818 1 95.06 154 THR B C 1
ATOM 2994 O O . THR B 1 154 ? -9.859 14.164 0.698 1 95.06 154 THR B O 1
ATOM 2997 N N . ILE B 1 155 ? -8.672 13.688 2.492 1 97.19 155 ILE B N 1
ATOM 2998 C CA . ILE B 1 155 ? -8.25 12.383 2 1 97.19 155 ILE B CA 1
ATOM 2999 C C . ILE B 1 155 ? -9.469 11.477 1.811 1 97.19 155 ILE B C 1
ATOM 3001 O O . ILE B 1 155 ? -9.562 10.758 0.814 1 97.19 155 ILE B O 1
ATOM 3005 N N . ALA B 1 156 ? -10.352 11.516 2.754 1 96.25 156 ALA B N 1
ATOM 3006 C CA . ALA B 1 156 ? -11.578 10.727 2.646 1 96.25 156 ALA B CA 1
ATOM 3007 C C . ALA B 1 156 ? -12.375 11.117 1.411 1 96.25 156 ALA B C 1
ATOM 3009 O O . ALA B 1 156 ? -12.891 10.258 0.694 1 96.25 156 ALA B O 1
ATOM 3010 N N . LYS B 1 157 ? -12.453 12.383 1.165 1 95.81 157 LYS B N 1
ATOM 3011 C CA . LYS B 1 157 ? -13.172 12.875 -0.005 1 95.81 157 LYS B CA 1
ATOM 3012 C C . LYS B 1 157 ? -12.508 12.398 -1.297 1 95.81 157 LYS B C 1
ATOM 3014 O O . LYS B 1 157 ? -13.195 11.977 -2.232 1 95.81 157 LYS B O 1
ATOM 3019 N N . ILE B 1 158 ? -11.227 12.477 -1.364 1 96.94 158 ILE B N 1
ATOM 3020 C CA . ILE B 1 158 ? -10.477 12.008 -2.527 1 96.94 158 ILE B CA 1
ATOM 3021 C C . ILE B 1 158 ? -10.734 10.523 -2.744 1 96.94 158 ILE B C 1
ATOM 3023 O O . ILE B 1 158 ? -10.984 10.086 -3.871 1 96.94 158 ILE B O 1
ATOM 3027 N N . SER B 1 159 ? -10.656 9.805 -1.663 1 97.38 159 SER B N 1
ATOM 3028 C CA . SER B 1 159 ? -10.891 8.359 -1.729 1 97.38 159 SER B CA 1
ATOM 3029 C C . SER B 1 159 ? -12.266 8.047 -2.299 1 97.38 159 SER B C 1
ATOM 3031 O O . SER B 1 159 ? -12.406 7.184 -3.164 1 97.38 159 SER B O 1
ATOM 3033 N N . GLU B 1 160 ? -13.242 8.727 -1.856 1 95.31 160 GLU B N 1
ATOM 3034 C CA . GLU B 1 160 ? -14.609 8.531 -2.326 1 95.31 160 GLU B CA 1
ATOM 3035 C C . GLU B 1 160 ? -14.75 8.883 -3.803 1 95.31 160 GLU B C 1
ATOM 3037 O O . GLU B 1 160 ? -15.336 8.133 -4.578 1 95.31 160 GLU B O 1
ATOM 3042 N N . GLU B 1 161 ? -14.258 10 -4.129 1 95.19 161 GLU B N 1
ATOM 3043 C CA . GLU B 1 161 ? -14.344 10.477 -5.504 1 95.19 161 GLU B CA 1
ATOM 3044 C C . GLU B 1 161 ? -13.688 9.5 -6.473 1 95.19 161 GLU B C 1
ATOM 3046 O O . GLU B 1 161 ? -14.125 9.375 -7.621 1 95.19 161 GLU B O 1
ATOM 3051 N N . ARG B 1 162 ? -12.703 8.789 -5.996 1 96.25 162 ARG B N 1
ATOM 3052 C CA . ARG B 1 162 ? -11.953 7.898 -6.871 1 96.25 162 ARG B CA 1
ATOM 3053 C C . ARG B 1 162 ? -12.492 6.473 -6.801 1 96.25 162 ARG B C 1
ATOM 3055 O O . ARG B 1 162 ? -11.891 5.547 -7.348 1 96.25 162 ARG B O 1
ATOM 3062 N N . GLY B 1 163 ? -13.547 6.301 -6.043 1 95.75 163 GLY B N 1
ATOM 3063 C CA . GLY B 1 163 ? -14.227 5.012 -6.004 1 95.75 163 GLY B CA 1
ATOM 3064 C C . GLY B 1 163 ? -13.516 3.988 -5.145 1 95.75 163 GLY B C 1
ATOM 3065 O O . GLY B 1 163 ? -13.648 2.783 -5.367 1 95.75 163 GLY B O 1
ATOM 3066 N N . CYS B 1 164 ? -12.727 4.449 -4.211 1 97.56 164 CYS B N 1
ATOM 3067 C CA . CYS B 1 164 ? -12.031 3.531 -3.318 1 97.56 164 CYS B CA 1
ATOM 3068 C C . CYS B 1 164 ? -13 2.861 -2.357 1 97.56 164 CYS B C 1
ATOM 3070 O O . CYS B 1 164 ? -13.977 3.479 -1.927 1 97.56 164 CYS B O 1
ATOM 3072 N N . LYS B 1 165 ? -12.648 1.622 -2.051 1 97.12 165 LYS B N 1
ATOM 3073 C CA . LYS B 1 165 ? -13.492 0.84 -1.153 1 97.12 165 LYS B CA 1
ATOM 3074 C C . LYS B 1 165 ? -12.977 0.895 0.28 1 97.12 165 LYS B C 1
ATOM 3076 O O . LYS B 1 165 ? -13.664 0.471 1.212 1 97.12 165 LYS B O 1
ATOM 3081 N N . ALA B 1 166 ? -11.797 1.435 0.426 1 97.12 166 ALA B N 1
ATOM 3082 C CA . ALA B 1 166 ? -11.203 1.607 1.746 1 97.12 166 ALA B CA 1
ATOM 3083 C C . ALA B 1 166 ? -10.016 2.564 1.689 1 97.12 166 ALA B C 1
ATOM 3085 O O . ALA B 1 166 ? -9.484 2.84 0.612 1 97.12 166 ALA B O 1
ATOM 3086 N N . ILE B 1 167 ? -9.672 3.092 2.818 1 98.25 167 ILE B N 1
ATOM 3087 C CA . ILE B 1 167 ? -8.375 3.719 3.072 1 98.25 167 ILE B CA 1
ATOM 3088 C C . ILE B 1 167 ? -7.566 2.855 4.035 1 98.25 167 ILE B C 1
ATOM 3090 O O . ILE B 1 167 ? -8.094 2.354 5.027 1 98.25 167 ILE B O 1
ATOM 3094 N N . GLN B 1 168 ? -6.34 2.641 3.691 1 98.12 168 GLN B N 1
ATOM 3095 C CA . GLN B 1 168 ? -5.449 1.896 4.574 1 98.12 168 GLN B CA 1
ATOM 3096 C C . GLN B 1 168 ? -4.207 2.713 4.918 1 98.12 168 GLN B C 1
ATOM 3098 O O . GLN B 1 168 ? -3.871 3.666 4.211 1 98.12 168 GLN B O 1
ATOM 3103 N N . GLY B 1 169 ? -3.543 2.398 5.957 1 97 169 GLY B N 1
ATOM 3104 C CA . GLY B 1 169 ? -2.283 2.973 6.406 1 97 169 GLY B CA 1
ATOM 3105 C C . GLY B 1 169 ? -1.698 2.258 7.609 1 97 169 GLY B C 1
ATOM 3106 O O . GLY B 1 169 ? -2.277 1.291 8.109 1 97 169 GLY B O 1
ATOM 3107 N N . THR B 1 170 ? -0.573 2.748 8.047 1 96.19 170 THR B N 1
ATOM 3108 C CA . THR B 1 170 ? 0.097 2.131 9.18 1 96.19 170 THR B CA 1
ATOM 3109 C C . THR B 1 170 ? 0.313 3.148 10.297 1 96.19 170 THR B C 1
ATOM 3111 O O . THR B 1 170 ? 0.464 4.344 10.039 1 96.19 170 THR B O 1
ATOM 3114 N N . VAL B 1 171 ? 0.253 2.656 11.477 1 93.94 171 VAL B N 1
ATOM 3115 C CA . VAL B 1 171 ? 0.528 3.436 12.672 1 93.94 171 VAL B CA 1
ATOM 3116 C C . VAL B 1 171 ? 1.449 2.648 13.602 1 93.94 171 VAL B C 1
ATOM 3118 O O . VAL B 1 171 ? 1.283 1.438 13.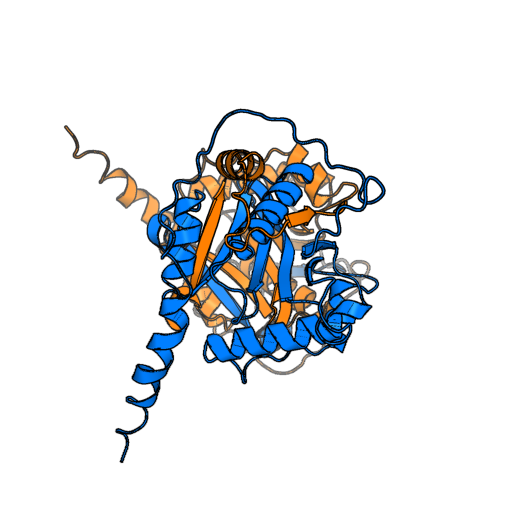773 1 93.94 171 VAL B O 1
ATOM 3121 N N . VAL B 1 172 ? 2.379 3.328 14.148 1 91.81 172 VAL B N 1
ATOM 3122 C CA . VAL B 1 172 ? 3.234 2.672 15.133 1 91.81 172 VAL B CA 1
ATOM 3123 C C . VAL B 1 172 ? 2.502 2.576 16.469 1 91.81 172 VAL B C 1
ATOM 3125 O O . VAL B 1 172 ? 1.846 3.529 16.891 1 91.81 172 VAL B O 1
ATOM 3128 N N . GLU B 1 173 ? 2.701 1.564 17.172 1 92.19 173 GLU B N 1
ATOM 3129 C CA . GLU B 1 173 ? 1.922 1.198 18.344 1 92.19 173 GLU B CA 1
ATOM 3130 C C . GLU B 1 173 ? 2.016 2.273 19.422 1 92.19 173 GLU B C 1
ATOM 3132 O O . GLU B 1 173 ? 1.046 2.525 20.141 1 92.19 173 GLU B O 1
ATOM 3137 N N . TRP B 1 174 ? 3.148 2.869 19.578 1 90.38 174 TRP B N 1
ATOM 3138 C CA . TRP B 1 174 ? 3.328 3.816 20.688 1 90.38 174 TRP B CA 1
ATOM 3139 C C . TRP B 1 174 ? 2.566 5.109 20.406 1 90.38 174 TRP B C 1
ATOM 3141 O O . TRP B 1 174 ? 2.387 5.93 21.312 1 90.38 174 TRP B O 1
ATOM 3151 N N . ASN B 1 175 ? 2.236 5.352 19.141 1 88.94 175 ASN B N 1
ATOM 3152 C CA . ASN B 1 175 ? 1.47 6.547 18.797 1 88.94 175 ASN B CA 1
ATOM 3153 C C . ASN B 1 175 ? -0.011 6.375 19.125 1 88.94 175 ASN B C 1
ATOM 3155 O O . ASN B 1 175 ? -0.851 6.359 18.234 1 88.94 175 ASN B O 1
ATOM 3159 N N . THR B 1 176 ? -0.339 6.363 20.344 1 91.19 176 THR B N 1
ATOM 3160 C CA . THR B 1 176 ? -1.668 6.027 20.844 1 91.19 176 THR B CA 1
ATOM 3161 C C . THR B 1 176 ? -2.682 7.098 20.453 1 91.19 176 THR B C 1
ATOM 3163 O O . THR B 1 176 ? -3.854 6.793 20.219 1 91.19 176 THR B O 1
ATOM 3166 N N . ASP B 1 177 ? -2.264 8.297 20.312 1 86.62 177 ASP B N 1
ATOM 3167 C CA . ASP B 1 177 ? -3.158 9.391 19.938 1 86.62 177 ASP B CA 1
ATOM 3168 C C . ASP B 1 177 ? -3.695 9.203 18.531 1 86.62 177 ASP B C 1
ATOM 3170 O O . ASP B 1 177 ? -4.895 9.367 18.281 1 86.62 177 ASP B O 1
ATOM 3174 N N . VAL B 1 178 ? -2.811 8.859 17.672 1 89.88 178 VAL B N 1
ATOM 3175 C CA . VAL B 1 178 ? -3.217 8.633 16.281 1 89.88 178 VAL B CA 1
ATOM 3176 C C . VAL B 1 178 ? -4.125 7.406 16.203 1 89.88 178 VAL B C 1
ATOM 3178 O O . VAL B 1 178 ? -5.129 7.418 15.492 1 89.88 178 VAL B O 1
ATOM 3181 N N . MET B 1 179 ? -3.83 6.414 16.922 1 93.88 179 MET B N 1
ATOM 3182 C CA . MET B 1 179 ? -4.648 5.203 16.938 1 93.88 179 MET B CA 1
ATOM 3183 C C . MET B 1 179 ? -6.066 5.508 17.406 1 93.88 179 MET B C 1
ATOM 3185 O O . MET B 1 179 ? -7.039 5.051 16.812 1 93.88 179 MET B O 1
ATOM 3189 N N . LYS B 1 180 ? -6.156 6.27 18.469 1 92.25 180 LYS B N 1
ATOM 3190 C CA . LYS B 1 180 ? -7.461 6.656 18.984 1 92.25 180 LYS B CA 1
ATOM 3191 C C . LYS B 1 180 ? -8.242 7.488 17.969 1 92.25 180 LYS B C 1
ATOM 3193 O O . LYS B 1 180 ? -9.438 7.281 17.781 1 92.25 180 LYS B O 1
ATOM 3198 N N . LEU B 1 181 ? -7.578 8.398 17.375 1 90.44 181 LEU B N 1
ATOM 3199 C CA . LEU B 1 181 ? -8.203 9.234 16.359 1 90.44 181 LEU B CA 1
ATOM 3200 C C . LEU B 1 181 ? -8.75 8.383 15.219 1 90.44 181 LEU B C 1
ATOM 3202 O O . LEU B 1 181 ? -9.891 8.578 14.781 1 90.44 181 LEU B O 1
ATOM 3206 N N . TYR B 1 182 ? -7.91 7.461 14.727 1 94.56 182 TYR B N 1
ATOM 3207 C CA . TYR B 1 182 ? -8.312 6.602 13.625 1 94.56 182 TYR B CA 1
ATOM 3208 C C . TYR B 1 182 ? -9.523 5.758 14 1 94.56 182 TYR B C 1
ATOM 3210 O O . TYR B 1 182 ? -10.461 5.621 13.211 1 94.56 182 TYR B O 1
ATOM 3218 N N . LYS B 1 183 ? -9.516 5.281 15.141 1 94.25 183 LYS B N 1
ATOM 3219 C CA . LYS B 1 183 ? -10.656 4.496 15.602 1 94.25 183 LYS B CA 1
ATOM 3220 C C . LYS B 1 183 ? -11.914 5.352 15.703 1 94.25 183 LYS B C 1
ATOM 3222 O O . LYS B 1 183 ? -13.008 4.906 15.344 1 94.25 183 LYS B O 1
ATOM 3227 N N . ARG B 1 184 ? -11.766 6.566 16.109 1 91.19 184 ARG B N 1
ATOM 3228 C CA . ARG B 1 184 ? -12.891 7.496 16.25 1 91.19 184 ARG B CA 1
ATOM 3229 C C . ARG B 1 184 ? -13.531 7.77 14.891 1 91.19 184 ARG B C 1
ATOM 3231 O O . ARG B 1 184 ? -14.75 7.945 14.805 1 91.19 184 ARG B O 1
ATOM 3238 N N . ILE B 1 185 ? -12.773 7.77 13.867 1 91.06 185 ILE B N 1
ATOM 3239 C CA . ILE B 1 185 ? -13.336 8.086 12.562 1 91.06 185 ILE B CA 1
ATOM 3240 C C . ILE B 1 185 ? -13.75 6.805 11.844 1 91.06 185 ILE B C 1
ATOM 3242 O O . ILE B 1 185 ? -14.047 6.816 10.648 1 91.06 185 ILE B O 1
ATOM 3246 N N . GLY B 1 186 ? -13.664 5.66 12.516 1 94.38 186 GLY B N 1
ATOM 3247 C CA . GLY B 1 186 ? -14.242 4.43 12 1 94.38 186 GLY B CA 1
ATOM 3248 C C . GLY B 1 186 ? -13.195 3.443 11.508 1 94.38 186 GLY B C 1
ATOM 3249 O O . GLY B 1 186 ? -13.539 2.424 10.906 1 94.38 186 GLY B O 1
ATOM 3250 N N . ALA B 1 187 ? -11.953 3.727 11.773 1 96.25 187 ALA B N 1
ATOM 3251 C CA . ALA B 1 187 ? -10.898 2.814 11.336 1 96.25 187 ALA B CA 1
ATOM 3252 C C . ALA B 1 187 ? -10.82 1.592 12.242 1 96.25 187 ALA B C 1
ATOM 3254 O O . ALA B 1 187 ? -11.133 1.672 13.43 1 96.25 187 ALA B O 1
ATOM 3255 N N . THR B 1 188 ? -10.422 0.502 11.641 1 96.88 188 THR B N 1
ATOM 3256 C CA . THR B 1 188 ? -10.188 -0.744 12.359 1 96.88 188 THR B CA 1
ATOM 3257 C C . THR B 1 188 ? -8.703 -1.095 12.375 1 96.88 188 THR B C 1
ATOM 3259 O O . THR B 1 188 ? -8.016 -0.931 11.367 1 96.88 188 THR B O 1
ATOM 3262 N N . ASP B 1 189 ? -8.273 -1.552 13.523 1 97.5 189 ASP B N 1
ATOM 3263 C CA . ASP B 1 189 ? -6.926 -2.092 13.641 1 97.5 189 ASP B CA 1
ATOM 3264 C C . ASP B 1 189 ? -6.863 -3.525 13.117 1 97.5 189 ASP B C 1
ATOM 3266 O O . ASP B 1 189 ? -7.141 -4.473 13.852 1 97.5 189 ASP B O 1
ATOM 3270 N N . MET B 1 190 ? -6.367 -3.729 11.93 1 96.12 190 MET B N 1
ATOM 3271 C CA . MET B 1 190 ? -6.375 -5.031 11.273 1 96.12 190 MET B CA 1
ATOM 3272 C C . MET B 1 190 ? -5.324 -5.953 11.883 1 96.12 190 MET B C 1
ATOM 3274 O O . MET B 1 190 ? -5.48 -7.176 11.867 1 96.12 190 MET B O 1
ATOM 3278 N N . THR B 1 191 ? -4.297 -5.344 12.344 1 96.81 191 THR B N 1
ATOM 3279 C CA . THR B 1 191 ? -3.27 -6.129 13.023 1 96.81 191 THR B CA 1
ATOM 3280 C C . THR B 1 191 ? -3.816 -6.73 14.312 1 96.81 191 THR B C 1
ATOM 3282 O O . THR B 1 191 ? -3.619 -7.918 14.586 1 96.81 191 THR B O 1
ATOM 3285 N N . GLU B 1 192 ? -4.461 -5.941 15.086 1 95.5 192 GLU B N 1
ATOM 3286 C CA . GLU B 1 192 ? -5.027 -6.414 16.344 1 95.5 192 GLU B CA 1
ATOM 3287 C C . GLU B 1 192 ? -6.223 -7.332 16.109 1 95.5 192 GLU B C 1
ATOM 3289 O O . GLU B 1 192 ? -6.328 -8.398 16.703 1 95.5 192 GLU B O 1
ATOM 3294 N N . ASN B 1 193 ? -7.121 -7.004 15.164 1 94.06 193 ASN B N 1
ATOM 3295 C CA . ASN B 1 193 ? -8.406 -7.676 15.016 1 94.06 193 ASN B CA 1
ATOM 3296 C C . ASN B 1 193 ? -8.297 -8.898 14.109 1 94.06 193 ASN B C 1
ATOM 3298 O O . ASN B 1 193 ? -8.961 -9.906 14.344 1 94.06 193 ASN B O 1
ATOM 3302 N N . ASP B 1 194 ? -7.473 -8.75 13.062 1 91.75 194 ASP B N 1
ATOM 3303 C CA . ASP B 1 194 ? -7.43 -9.797 12.039 1 91.75 194 ASP B CA 1
ATOM 3304 C C . ASP B 1 194 ? -6.066 -10.477 12.008 1 91.75 194 ASP B C 1
ATOM 3306 O O . ASP B 1 194 ? -5.848 -11.406 11.227 1 91.75 194 ASP B O 1
ATOM 3310 N N . LYS B 1 195 ? -5.141 -9.984 12.781 1 94.62 195 LYS B N 1
ATOM 3311 C CA . LYS B 1 195 ? -3.814 -10.57 12.945 1 94.62 195 LYS B CA 1
ATOM 3312 C C . LYS B 1 195 ? -3 -10.469 11.664 1 94.62 195 LYS B C 1
ATOM 3314 O O . LYS B 1 195 ? -2.264 -11.391 11.312 1 94.62 195 LYS B O 1
ATOM 3319 N N . TYR B 1 196 ? -3.213 -9.422 10.977 1 94.94 196 TYR B N 1
ATOM 3320 C CA . TYR B 1 196 ? -2.371 -9.133 9.82 1 94.94 196 TYR B CA 1
ATOM 3321 C C . TYR B 1 196 ? -1.022 -8.57 10.258 1 94.94 196 TYR B C 1
ATOM 3323 O O . TYR B 1 196 ? -0.958 -7.691 11.117 1 94.94 196 TYR B O 1
ATOM 3331 N N . HIS B 1 197 ? -0.011 -9.078 9.672 1 97 197 HIS B N 1
ATOM 3332 C CA . HIS B 1 197 ? 1.342 -8.57 9.875 1 97 197 HIS B CA 1
ATOM 3333 C C . HIS B 1 197 ? 1.878 -7.918 8.602 1 97 197 HIS B C 1
ATOM 3335 O O . HIS B 1 197 ? 1.745 -8.477 7.508 1 97 197 HIS B O 1
ATOM 3341 N N . LEU B 1 198 ? 2.455 -6.766 8.82 1 97.31 198 LEU B N 1
ATOM 3342 C CA . LEU B 1 198 ? 3.158 -6.102 7.723 1 97.31 198 LEU B CA 1
ATOM 3343 C C . LEU B 1 198 ? 4.574 -6.648 7.578 1 97.31 198 LEU B C 1
ATOM 3345 O O . LEU B 1 198 ? 5.332 -6.688 8.555 1 97.31 198 LEU B O 1
ATOM 3349 N N . PHE B 1 199 ? 4.922 -7.094 6.34 1 97.38 199 PHE B N 1
ATOM 3350 C CA . PHE B 1 199 ? 6.266 -7.566 6.027 1 97.38 199 PHE B CA 1
ATOM 3351 C C . PHE B 1 199 ? 6.934 -6.652 5.004 1 97.38 199 PHE B C 1
ATOM 3353 O O . PHE B 1 199 ? 6.258 -6.035 4.18 1 97.38 199 PHE B O 1
ATOM 3360 N N . ALA B 1 200 ? 8.258 -6.562 5.137 1 97.25 200 ALA B N 1
ATOM 3361 C CA . ALA B 1 200 ? 9.039 -5.809 4.16 1 97.25 200 ALA B CA 1
ATOM 3362 C C . ALA B 1 200 ? 10.359 -6.516 3.854 1 97.25 200 ALA B C 1
ATOM 3364 O O . ALA B 1 200 ? 10.961 -7.129 4.738 1 97.25 200 ALA B O 1
ATOM 3365 N N . ILE B 1 201 ? 10.734 -6.449 2.621 1 96.56 201 ILE B N 1
ATOM 3366 C CA . ILE B 1 201 ? 12.086 -6.824 2.201 1 96.56 201 ILE B CA 1
ATOM 3367 C C . ILE B 1 201 ? 12.82 -5.594 1.668 1 96.56 201 ILE B C 1
ATOM 3369 O O . ILE B 1 201 ? 12.336 -4.922 0.757 1 96.56 201 ILE B O 1
ATOM 3373 N N . GLY B 1 202 ? 13.961 -5.293 2.254 1 94.5 202 GLY B N 1
ATOM 3374 C CA . GLY B 1 202 ? 14.734 -4.129 1.852 1 94.5 202 GLY B CA 1
ATOM 3375 C C . GLY B 1 202 ? 15.43 -4.305 0.513 1 94.5 202 GLY B C 1
ATOM 3376 O O . GLY B 1 202 ? 15.609 -5.434 0.045 1 94.5 202 GLY B O 1
ATOM 3377 N N . GLY B 1 203 ? 15.844 -3.217 -0.023 1 93.31 203 GLY B N 1
ATOM 3378 C CA . GLY B 1 203 ? 16.422 -3.188 -1.359 1 93.31 203 GLY B CA 1
ATOM 3379 C C . GLY B 1 203 ? 17.578 -4.137 -1.528 1 93.31 203 GLY B C 1
ATOM 3380 O O . GLY B 1 203 ? 17.703 -4.816 -2.549 1 93.31 203 GLY B O 1
ATOM 3381 N N . THR B 1 204 ? 18.438 -4.211 -0.596 1 93.69 204 THR B N 1
ATOM 3382 C CA . THR B 1 204 ? 19.609 -5.078 -0.678 1 93.69 204 THR B CA 1
ATOM 3383 C C . THR B 1 204 ? 19.188 -6.543 -0.754 1 93.69 204 THR B C 1
ATOM 3385 O O . THR B 1 204 ? 19.719 -7.301 -1.575 1 93.69 204 THR B O 1
ATOM 3388 N N . ASP B 1 205 ? 18.312 -6.914 0.071 1 94.25 205 ASP B N 1
ATOM 3389 C CA . ASP B 1 205 ? 17.844 -8.297 0.081 1 94.25 205 ASP B CA 1
ATOM 3390 C C . ASP B 1 205 ? 17.016 -8.602 -1.167 1 94.25 205 ASP B C 1
ATOM 3392 O O . ASP B 1 205 ? 17.047 -9.719 -1.68 1 94.25 205 ASP B O 1
ATOM 3396 N N . VAL B 1 206 ? 16.266 -7.613 -1.616 1 94.62 206 VAL B N 1
ATOM 3397 C CA . VAL B 1 206 ? 15.531 -7.773 -2.869 1 94.62 206 VAL B CA 1
ATOM 3398 C C . VAL B 1 206 ? 16.516 -8.062 -4.004 1 94.62 206 VAL B C 1
ATOM 3400 O O . VAL B 1 206 ? 16.312 -8.977 -4.797 1 94.62 206 VAL B O 1
ATOM 3403 N N . SER B 1 207 ? 17.562 -7.273 -4.047 1 95.06 207 SER B N 1
ATOM 3404 C CA . SER B 1 207 ? 18.578 -7.453 -5.078 1 95.06 207 SER B CA 1
ATOM 3405 C C . SER B 1 207 ? 19.219 -8.828 -4.98 1 95.06 207 SER B C 1
ATOM 3407 O O . SER B 1 207 ? 19.406 -9.508 -5.996 1 95.06 207 SER B O 1
ATOM 3409 N N . ARG B 1 208 ? 19.516 -9.242 -3.826 1 93.81 208 ARG B N 1
ATOM 3410 C CA . ARG B 1 208 ? 20.094 -10.562 -3.6 1 93.81 208 ARG B CA 1
ATOM 3411 C C . ARG B 1 208 ? 19.156 -11.664 -4.082 1 93.81 208 ARG B C 1
ATOM 3413 O O . ARG B 1 208 ? 19.578 -12.586 -4.773 1 93.81 208 ARG B O 1
ATOM 3420 N N . PHE B 1 209 ? 17.953 -11.523 -3.697 1 92.75 209 PHE B N 1
ATOM 3421 C CA . PHE B 1 209 ? 16.969 -12.523 -4.07 1 92.75 209 PHE B CA 1
ATOM 3422 C C . PHE B 1 209 ? 16.734 -12.523 -5.574 1 92.75 209 PHE B C 1
ATOM 3424 O O . PHE B 1 209 ? 16.625 -13.586 -6.191 1 92.75 209 PHE B O 1
ATOM 3431 N N . ALA B 1 210 ? 16.688 -11.359 -6.176 1 91.38 210 ALA B N 1
ATOM 3432 C CA . ALA B 1 210 ? 16.453 -11.219 -7.613 1 91.38 210 ALA B CA 1
ATOM 3433 C C . ALA B 1 210 ? 17.594 -11.844 -8.406 1 91.38 210 ALA B C 1
ATOM 3435 O O . ALA B 1 210 ? 17.406 -12.266 -9.555 1 91.38 210 ALA B O 1
ATOM 3436 N N . LYS B 1 211 ? 18.703 -11.883 -7.855 1 90.38 211 LYS B N 1
ATOM 3437 C CA . LYS B 1 211 ? 19.891 -12.391 -8.547 1 90.38 211 LYS B CA 1
ATOM 3438 C C . LYS B 1 211 ? 20.141 -13.852 -8.195 1 90.38 211 LYS B C 1
ATOM 3440 O O . LYS B 1 211 ? 21 -14.5 -8.789 1 90.38 211 LYS B O 1
ATOM 3445 N N . ALA B 1 212 ? 19.391 -14.312 -7.266 1 86.75 212 ALA B N 1
ATOM 3446 C CA . ALA B 1 212 ? 19.562 -15.703 -6.84 1 86.75 212 ALA B CA 1
ATOM 3447 C C . ALA B 1 212 ? 19.125 -16.672 -7.938 1 86.75 212 ALA B C 1
ATOM 3449 O O . ALA B 1 212 ? 18.25 -16.359 -8.742 1 86.75 212 ALA B O 1
ATOM 3450 N N . ARG B 1 213 ? 19.75 -17.828 -7.961 1 78.94 213 ARG B N 1
ATOM 3451 C CA . ARG B 1 213 ? 19.312 -18.891 -8.859 1 78.94 213 ARG B CA 1
ATOM 3452 C C . ARG B 1 213 ? 18.125 -19.656 -8.273 1 78.94 213 ARG B C 1
ATOM 3454 O O . ARG B 1 213 ? 18.172 -20.094 -7.121 1 78.94 213 ARG B O 1
ATOM 3461 N N . ILE B 1 214 ? 17.125 -19.641 -9.031 1 73.75 214 ILE B N 1
ATOM 3462 C CA . ILE B 1 214 ? 15.961 -20.406 -8.57 1 73.75 214 ILE B CA 1
ATOM 3463 C C . ILE B 1 214 ? 16.109 -21.859 -8.977 1 73.75 214 ILE B C 1
ATOM 3465 O O . ILE B 1 214 ? 16.438 -22.172 -10.125 1 73.75 214 ILE B O 1
ATOM 3469 N N . PRO B 1 215 ? 16 -22.656 -7.934 1 65.56 215 PRO B N 1
ATOM 3470 C CA . PRO B 1 215 ? 16.156 -24.078 -8.266 1 65.56 215 PRO B CA 1
ATOM 3471 C C . PRO B 1 215 ? 15.164 -24.547 -9.328 1 65.56 215 PRO B C 1
ATOM 3473 O O . PRO B 1 215 ? 14.094 -23.953 -9.477 1 65.56 215 PRO B O 1
ATOM 3476 N N . ALA B 1 216 ? 15.656 -25.5 -10.047 1 66.94 216 ALA B N 1
ATOM 3477 C CA . ALA B 1 216 ? 14.758 -26.172 -10.992 1 66.94 216 ALA B CA 1
ATOM 3478 C C . ALA B 1 216 ? 13.516 -26.703 -10.289 1 66.94 216 ALA B C 1
ATOM 3480 O O . ALA B 1 216 ? 13.555 -27 -9.094 1 66.94 216 ALA B O 1
ATOM 3481 N N . LEU B 1 217 ? 12.43 -26.703 -11.07 1 76.5 217 LEU B N 1
ATOM 3482 C CA . LEU B 1 217 ? 11.195 -27.234 -10.523 1 76.5 217 LEU B CA 1
ATOM 3483 C C . LEU B 1 217 ? 11.367 -28.703 -10.109 1 76.5 217 LEU B C 1
ATOM 3485 O O . LEU B 1 217 ? 12.094 -29.438 -10.766 1 76.5 217 LEU B O 1
ATOM 348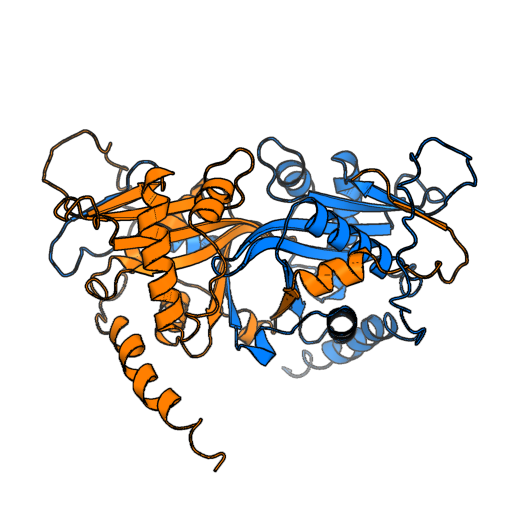9 N N . ASN B 1 218 ? 10.875 -28.984 -9.023 1 70.06 218 ASN B N 1
ATOM 3490 C CA . ASN B 1 218 ? 11.031 -30.344 -8.477 1 70.06 218 ASN B CA 1
ATOM 3491 C C . ASN B 1 218 ? 10.57 -31.406 -9.477 1 70.06 218 ASN B C 1
ATOM 3493 O O . ASN B 1 218 ? 11.047 -32.531 -9.438 1 70.06 218 ASN B O 1
ATOM 3497 N N . ASN B 1 219 ? 9.734 -31.047 -10.336 1 68.81 219 ASN B N 1
ATOM 3498 C CA . ASN B 1 219 ? 9.203 -32.031 -11.273 1 68.81 219 ASN B CA 1
ATOM 3499 C C . ASN B 1 219 ? 10.008 -32.062 -12.57 1 68.81 219 ASN B C 1
ATOM 3501 O O . ASN B 1 219 ? 9.609 -32.719 -13.531 1 68.81 219 ASN B O 1
ATOM 3505 N N . GLY B 1 220 ? 11.125 -31.375 -12.562 1 68.44 220 GLY B N 1
ATOM 3506 C CA . GLY B 1 220 ? 11.992 -31.391 -13.734 1 68.44 220 GLY B CA 1
ATOM 3507 C C . GLY B 1 220 ? 11.523 -30.453 -14.836 1 68.44 220 GLY B C 1
ATOM 3508 O O . GLY B 1 220 ? 12.219 -30.281 -15.844 1 68.44 220 GLY B O 1
ATOM 3509 N N . SER B 1 221 ? 10.398 -29.938 -14.664 1 74 221 SER B N 1
ATOM 3510 C CA . SER B 1 221 ? 9.883 -29.031 -15.688 1 74 221 SER B CA 1
ATOM 3511 C C . SER B 1 221 ? 10.664 -27.719 -15.695 1 74 221 SER B C 1
ATOM 3513 O O . SER B 1 221 ? 11.336 -27.375 -14.727 1 74 221 SER B O 1
ATOM 3515 N N . GLN B 1 222 ? 10.602 -27.156 -16.891 1 77.12 222 GLN B N 1
ATOM 3516 C CA . GLN B 1 222 ? 11.281 -25.875 -17.047 1 77.12 222 GLN B CA 1
ATOM 3517 C C . GLN B 1 222 ? 10.305 -24.703 -16.906 1 77.12 222 GLN B C 1
ATOM 3519 O O . GLN B 1 222 ? 9.125 -24.844 -17.219 1 77.12 222 GLN B O 1
ATOM 3524 N N . ILE B 1 223 ? 10.805 -23.688 -16.344 1 78.44 223 ILE B N 1
ATOM 3525 C CA . ILE B 1 223 ? 10.039 -22.453 -16.188 1 78.44 223 ILE B CA 1
ATOM 3526 C C . ILE B 1 223 ? 10.758 -21.312 -16.891 1 78.44 223 ILE B C 1
ATOM 3528 O O . ILE B 1 223 ? 11.992 -21.219 -16.828 1 78.44 223 ILE B O 1
ATOM 3532 N N . VAL B 1 224 ? 9.977 -20.609 -17.703 1 77.31 224 VAL B N 1
ATOM 3533 C CA . VAL B 1 224 ? 10.562 -19.438 -18.344 1 77.31 224 VAL B CA 1
ATOM 3534 C C . VAL B 1 224 ? 9.773 -18.188 -17.969 1 77.31 224 VAL B C 1
ATOM 3536 O O . VAL B 1 224 ? 8.555 -18.25 -17.766 1 77.31 224 VAL B O 1
ATOM 3539 N N . THR B 1 225 ? 10.484 -17.062 -17.75 1 81 225 THR B N 1
ATOM 3540 C CA . THR B 1 225 ? 9.875 -15.758 -17.5 1 81 225 THR B CA 1
ATOM 3541 C C . THR B 1 225 ? 9.945 -14.883 -18.766 1 81 225 THR B C 1
ATOM 3543 O O . THR B 1 225 ? 11.023 -14.688 -19.328 1 81 225 THR B O 1
ATOM 3546 N N . CYS B 1 226 ? 8.773 -14.43 -19.234 1 77.69 226 CYS B N 1
ATOM 3547 C CA . CYS B 1 226 ? 8.719 -13.539 -20.391 1 77.69 226 CYS B CA 1
ATOM 3548 C C . CYS B 1 226 ? 9.031 -12.102 -20 1 77.69 226 CYS B C 1
ATOM 3550 O O . CYS B 1 226 ? 9.023 -11.773 -18.812 1 77.69 226 CYS B O 1
ATOM 3552 N N . GLU B 1 227 ? 9.367 -11.336 -21.078 1 69.94 227 GLU B N 1
ATOM 3553 C CA . GLU B 1 227 ? 9.633 -9.922 -20.828 1 69.94 227 GLU B CA 1
ATOM 3554 C C . GLU B 1 227 ? 8.492 -9.266 -20.062 1 69.94 227 GLU B C 1
ATOM 3556 O O . GLU B 1 227 ? 7.32 -9.461 -20.406 1 69.94 227 GLU B O 1
ATOM 3561 N N . LEU B 1 228 ? 8.812 -8.781 -18.922 1 71 228 LEU B N 1
ATOM 3562 C CA . LEU B 1 228 ? 7.836 -8.211 -18 1 71 228 LEU B CA 1
ATOM 3563 C C . LEU B 1 228 ? 7.633 -6.727 -18.25 1 71 228 LEU B C 1
ATOM 3565 O O . LEU B 1 228 ? 8.562 -6.039 -18.688 1 71 228 LEU B O 1
#

Secondary structure (DSSP, 8-state):
---TTTTHHHHTHHHHHTTSTT-----------------TTS-----SEEEEE--GGGHHHHHHHHHHHHHHTT-GGG----HHHHHHHHHSSS---EEEEEEETTS-GGG-EEEEEEEEEEEETTTEEEEEEEEEEE-GGGTTSSHHHHHHHHHHHHHHHTT-SEEEEEEETT-HHHHHHHHHTT-EEHHHHH-EEEEEEEHHHHHHHHHSPPPPPTTS--EEEPP-/--GGGTTHHHHTHHHHHTTSTT-----------------TTS-----SEEEEE--GGGHHHHHHHHHHHHHHTT-GGG----HHHHHHHHHSSS---EEEEEEETTS-GGG-EEEEEEEEEEEETTTEEEEEEEEEEE-GGGTTSSHHHHHHHHHHHHHHHTT-SEEEEEEETT-HHHHHHHHHTT-EEHHHHH-EEEEEEEHHHHHHHHHSPPPPPTTS--EEEPP-

Sequence (456 aa):
MESGKSSKIAGLITTVSQLVLKDKRAIDLGKDQGDKIENCSMSKTMTRYVIRRGQIDDCSQISVLMRELAESEDYGDRVEVSEDDLRRDGFGDNPVFESIVLEDREADEESSILGYALFFMGFCSWKGRLLYLEDVYIDSEYRGTGLGIALLHTIAKISEERGCKAIQGTVVEWNTDVMKLYKRIGATDMTENDKYHLFAIGGTDVSRFAKARIPALNNGSQIVTCELMESGKSSKIAGLITTVSQLVLKDKRAIDLGKDQGDKIENCSMSKTMTRYVIRRGQIDDCSQISVLMRELAESEDYGDRVEVSEDDLRRDGFGDNPVFESIVLEDREADEESSILGYALFFMGFCSWKGRLLYLEDVYIDSEYRGTGLGIALLHTIAKISEERGCKAIQGTVVEWNTDVMKLYKRIGATDMTENDKYHLFAIGGTDVSRFAKARIPALNNGSQIVTCEL

Organism: Strongylocentrotus purpuratus (NCBI:txid7668)

Radius of gyration: 23.9 Å; Cα contacts (8 Å, |Δi|>4): 816; chains: 2; bounding box: 55×69×61 Å

Solvent-accessible surface area (backbone atoms only — not comparable to full-atom values): 25162 Å² total; per-residue (Å²): 138,83,73,69,76,65,60,74,62,62,67,67,56,58,64,69,63,71,47,51,74,76,72,80,71,74,77,56,74,57,80,84,68,82,74,70,81,62,63,85,75,62,86,75,72,80,55,41,31,38,34,34,61,56,50,71,84,45,31,62,53,51,46,52,52,51,47,50,52,27,46,74,69,73,37,47,93,56,55,63,50,44,52,66,50,45,36,44,34,47,60,40,96,69,48,35,34,46,43,36,30,32,31,36,70,82,45,55,82,91,61,17,64,46,28,39,36,36,32,30,56,27,60,37,85,37,63,28,42,23,31,35,44,68,43,75,50,58,41,77,93,56,55,71,31,50,58,64,56,52,53,52,36,50,50,30,40,53,32,53,76,70,61,27,38,28,38,34,36,69,45,48,64,86,48,52,58,60,52,52,52,41,42,72,61,50,31,40,54,36,24,81,75,65,34,40,31,42,36,37,26,46,38,70,38,34,51,50,49,42,56,31,64,74,74,73,31,73,82,69,52,46,75,44,65,44,90,115,139,84,73,68,76,64,58,72,62,62,66,67,55,58,64,69,62,69,42,50,66,80,73,77,74,75,77,57,73,57,78,85,66,83,71,70,80,65,65,84,74,64,86,74,72,79,54,40,31,36,34,35,60,55,51,70,85,45,29,64,53,52,47,53,52,50,48,51,52,27,45,74,70,75,38,45,93,56,55,63,50,46,52,67,50,48,35,43,36,47,60,41,94,70,48,34,35,46,44,35,31,32,32,35,70,82,45,56,83,90,62,17,65,45,27,39,37,36,30,28,56,27,59,37,86,36,62,30,41,24,32,35,44,68,44,77,49,58,43,79,92,56,52,71,30,52,58,65,55,52,54,52,35,50,49,30,41,52,30,53,76,70,60,26,39,29,39,33,35,70,44,48,64,86,48,51,56,58,52,53,51,42,43,72,62,50,32,41,53,37,24,80,76,65,34,41,32,43,34,38,26,44,37,68,38,32,51,50,48,40,58,32,63,74,74,74,31,73,82,70,51,46,75,44,67,42,87,115

InterPro domains:
  IPR000182 GNAT domain [PF00583] (77-186)
  IPR000182 GNAT domain [PS51186] (64-211)
  IPR016181 Acyl-CoA N-acyltransferase [SSF55729] (49-198)
  IPR051016 Diverse Substrate Acetyltransferase [PTHR10545] (48-210)

Nearest PDB structures (foldseek):
  3bj7-assembly2_C  TM=9.026E-01  e=4.716E-18  Mus musculus
  2g3t-assembly1_A  TM=9.489E-01  e=4.417E-17  Homo sapiens
  2b3v-assembly1_A  TM=8.949E-01  e=2.687E-17  Homo sapiens
  3bj8-assembly2_C  TM=9.092E-01  e=3.666E-17  Mus musculus
  2b3u-assembly1_B  TM=9.364E-01  e=1.347E-15  Homo sapiens

pLDDT: mean 79.82, std 24.49, range [22.94, 98.62]